Protein 8OFD (pdb70)

Foldseek 3Di:
DPPAFLQWFFLVQWDWPDDDPFWTKTKHPQSPDPHVVCVVSRAKIKIKIKGFAQKKQAWKFKQKKKKKAWLWAKKWKKWDDPPDIAIAIDGHQWIAIDGHGTTMMITRNDDGIMTIIMIIIGGNPDGNDMDIAHQAEFPADFHVLVVDDQVVNCVVVVHHSVVCQVPRGDDDDPDDDPDDDDDDDPPHFNTDRMGHHDVVCVVVVCVRHDYCPDQDPQDQDDIHGQPNDPFPDDDVFKGKGKDFLVRHPNCVVQRKMKIKIWGAAQKKQAKKFKAQWKKKKFWQAAKWKKWKWAQCPPVVPGDIDTHMDIDGHGIIGIGPGPIIMMMHGNHGIIMMIIIGNRHVIDIQGCAADPSNVLLVDDLVVVCVPDPDHSVVCVVVSHPHHDPRMDGNNDDDDDPHD

Radius of gyration: 24.62 Å; Cα contacts (8 Å, |Δi|>4): 945; chains: 1; bounding box: 73×75×43 Å

Solvent-accessible surface area: 22009 Å² total; per-residue (Å²): 259,208,65,175,23,13,3,19,3,39,23,140,62,15,104,76,98,32,141,28,192,7,7,56,17,38,11,0,32,52,1,20,112,96,12,119,96,8,80,123,2,73,31,30,20,0,8,8,2,39,3,82,24,30,1,28,6,17,36,15,56,4,26,0,12,5,0,3,1,2,9,58,10,84,3,4,2,13,17,39,54,146,120,139,124,43,4,15,31,2,51,60,2,0,0,4,35,4,64,45,44,15,48,5,44,10,4,0,20,16,103,132,82,114,0,8,2,2,13,0,0,22,8,95,102,90,62,0,117,32,151,54,71,23,40,23,41,18,132,70,30,139,5,82,45,47,75,110,64,155,123,56,4,55,80,90,71,133,52,144,30,96,46,5,42,150,108,67,22,47,98,161,129,158,157,133,155,107,92,149,186,222,61,160,100,74,94,119,31,35,12,0,2,0,5,119,8,56,154,122,76,9,91,108,71,38,151,106,14,99,77,9,79,48,88,53,121,24,44,140,78,5,7,0,1,2,75,14,59,151,27,88,20,68,49,150,42,0,48,7,28,20,2,30,2,82,104,0,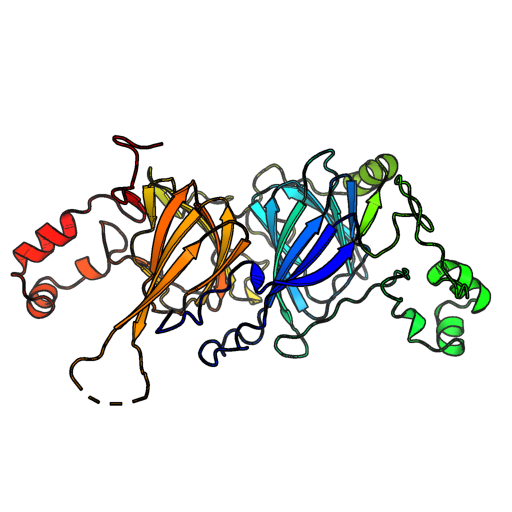53,17,0,101,102,31,42,0,2,1,8,2,5,9,0,57,111,2,0,44,8,7,45,6,60,4,54,64,0,24,7,0,11,2,0,6,74,11,71,6,79,2,85,0,52,2,86,59,117,109,214,220,103,132,93,89,33,162,4,42,15,179,3,43,95,5,5,0,1,0,10,16,37,36,54,35,2,15,3,58,3,72,43,69,0,62,7,0,2,0,0,12,65,1,102,110,30,130,24,25,0,49,32,1,41,94,76,1,47,44,56,129,63,94,140,103,65,18,88,158,73,76,147,32,54,11,79,73,9,88,140,121,24,92,122,58,132,56,17,24,0,2,59,24,153,65,157,160,107,160,192,54,220

Structure (mmCIF, N/CA/C/O backbone):
data_8OFD
#
_entry.id   8OFD
#
_cell.length_a   166.630
_cell.length_b   166.630
_cell.length_c   40.098
_cell.angle_alpha   90.000
_cell.angle_beta   90.000
_cell.angle_gamma   120.000
#
_symmetry.space_group_name_H-M   'P 3 2 1'
#
loop_
_entity.id
_entity.type
_entity.pdbx_description
1 polymer 'Conglutin beta 1'
2 non-polymer 'ACETATE ION'
3 non-polymer 'SODIUM ION'
4 non-polymer 'POTASSIUM ION'
5 water water
#
loop_
_atom_site.group_PDB
_atom_site.id
_atom_site.type_symbol
_atom_site.label_atom_id
_atom_site.label_alt_id
_atom_site.label_comp_id
_atom_site.label_asym_id
_atom_site.label_entity_id
_atom_site.label_seq_id
_atom_site.pdbx_PDB_ins_code
_atom_site.Cartn_x
_atom_site.Cartn_y
_atom_site.Cartn_z
_atom_site.occupancy
_atom_site.B_iso_or_equiv
_atom_site.auth_seq_id
_atom_site.auth_comp_id
_atom_site.auth_asym_id
_atom_site.auth_atom_id
_atom_site.pdbx_PDB_model_num
ATOM 1 N N . ARG A 1 1 ? 78.321 -20.634 -24.283 1.000 108.267 109 ARG A N 1
ATOM 2 C CA . ARG A 1 1 ? 79.437 -19.700 -24.597 1.000 105.279 109 ARG A CA 1
ATOM 3 C C . ARG A 1 1 ? 80.716 -20.515 -24.780 1.000 106.972 109 ARG A C 1
ATOM 4 O O . ARG A 1 1 ? 80.830 -21.613 -24.238 1.000 108.139 109 ARG A O 1
ATOM 12 N N . ARG A 1 2 ? 81.656 -19.996 -25.581 1.000 112.344 110 ARG A N 1
ATOM 13 C CA . ARG A 1 2 ? 82.909 -20.697 -25.816 1.000 121.692 110 ARG A CA 1
ATOM 14 C C . ARG A 1 2 ? 83.547 -20.977 -24.455 1.000 130.430 110 ARG A C 1
ATOM 15 O O . ARG A 1 2 ? 83.730 -20.060 -23.653 1.000 127.933 110 ARG A O 1
ATOM 23 N N . GLN A 1 3 ? 83.857 -22.259 -24.209 1.000 133.501 111 GLN A N 1
ATOM 24 C CA . GLN A 1 3 ? 84.332 -22.729 -22.917 1.000 119.417 111 GLN A CA 1
ATOM 25 C C . GLN A 1 3 ? 83.097 -22.869 -22.023 1.000 106.041 111 GLN A C 1
ATOM 26 O O . GLN A 1 3 ? 82.734 -21.939 -21.303 1.000 103.879 111 GLN A O 1
ATOM 32 N N . ARG A 1 4 ? 82.439 -24.037 -22.127 1.000 86.597 112 ARG A N 1
ATOM 33 C CA . ARG A 1 4 ? 81.144 -24.303 -21.517 1.000 80.077 112 ARG A CA 1
ATOM 34 C C . ARG A 1 4 ? 81.279 -24.489 -20.006 1.000 70.854 112 ARG A C 1
ATOM 35 O O . ARG A 1 4 ? 82.379 -24.372 -19.455 1.000 59.293 112 ARG A O 1
ATOM 43 N N . ASN A 1 5 ? 80.137 -24.778 -19.355 1.000 61.891 113 ASN A N 1
ATOM 44 C CA . ASN A 1 5 ? 80.101 -24.989 -17.918 1.000 58.662 113 ASN A CA 1
ATOM 45 C C . ASN A 1 5 ? 79.513 -26.365 -17.594 1.000 53.762 113 ASN A C 1
ATOM 46 O O . ASN A 1 5 ? 78.308 -26.516 -17.378 1.000 47.519 113 ASN A O 1
ATOM 51 N N . PRO A 1 6 ? 80.378 -27.404 -17.532 1.000 49.379 114 PRO A N 1
ATOM 52 C CA . PRO A 1 6 ? 79.990 -28.733 -17.060 1.000 53.436 114 PRO A CA 1
ATOM 53 C C . PRO A 1 6 ? 79.257 -28.764 -15.717 1.000 53.822 114 PRO A C 1
ATOM 54 O O . PRO A 1 6 ? 78.339 -29.565 -15.523 1.000 56.212 114 PRO A O 1
ATOM 58 N N . TYR A 1 7 ? 79.680 -27.877 -14.807 1.000 52.037 115 TYR A N 1
ATOM 59 C CA . TYR A 1 7 ? 79.261 -27.877 -13.409 1.000 53.493 115 TYR A CA 1
ATOM 60 C C . TYR A 1 7 ? 77.940 -27.122 -13.169 1.000 53.692 115 TYR A C 1
ATOM 61 O O . TYR A 1 7 ? 77.411 -27.109 -12.054 1.000 51.148 115 TYR A O 1
ATOM 70 N N . HIS A 1 8 ? 77.398 -26.489 -14.214 1.000 52.176 116 HIS A N 1
ATOM 71 C CA . HIS A 1 8 ? 76.174 -25.722 -14.097 1.000 46.844 116 HIS A CA 1
ATOM 72 C C . HIS A 1 8 ? 75.017 -26.540 -14.631 1.000 46.229 116 HIS A C 1
ATOM 73 O O . HIS A 1 8 ? 75.088 -27.024 -15.747 1.000 46.445 116 HIS A O 1
ATOM 80 N N . PHE A 1 9 ? 73.958 -26.638 -13.825 1.000 53.927 117 PHE A N 1
ATOM 81 C CA . PHE A 1 9 ? 72.763 -27.393 -14.152 1.000 49.148 117 PHE A CA 1
ATOM 82 C C . PHE A 1 9 ? 71.551 -26.513 -13.911 1.000 53.887 117 PHE A C 1
ATOM 83 O O . PHE A 1 9 ? 70.913 -26.603 -12.865 1.000 53.756 117 PHE A O 1
ATOM 91 N N . ASN A 1 10 ? 71.297 -25.647 -14.889 1.000 54.019 118 ASN A N 1
ATOM 92 C CA . ASN A 1 10 ? 70.156 -24.753 -14.898 1.000 62.216 118 ASN A CA 1
ATOM 93 C C . ASN A 1 10 ? 68.865 -25.535 -14.687 1.000 55.156 118 ASN A C 1
ATOM 94 O O . ASN A 1 10 ? 68.801 -26.712 -15.019 1.000 44.471 118 ASN A O 1
ATOM 99 N N . SER A 1 11 ? 67.845 -24.820 -14.177 1.000 55.914 119 SER A N 1
ATOM 100 C CA . SER A 1 11 ? 66.455 -25.261 -14.099 1.000 54.574 119 SER A CA 1
ATOM 101 C C . SER A 1 11 ? 66.034 -26.172 -15.255 1.000 57.625 119 SER A C 1
ATOM 102 O O . SER A 1 11 ? 65.268 -27.105 -15.029 1.000 61.421 119 SER A O 1
ATOM 105 N N . GLN A 1 12 ? 66.489 -25.892 -16.490 1.000 65.420 120 GLN A N 1
ATOM 106 C CA . GLN A 1 12 ? 65.901 -26.489 -17.691 1.000 72.582 120 GLN A CA 1
ATOM 107 C C . GLN A 1 12 ? 66.221 -27.978 -17.780 1.000 75.368 120 GLN A C 1
ATOM 108 O O . GLN A 1 12 ? 65.380 -28.756 -18.232 1.000 78.046 120 GLN A O 1
ATOM 114 N N . ARG A 1 13 ? 67.449 -28.329 -17.360 1.000 70.341 121 ARG A N 1
ATOM 115 C CA . ARG A 1 13 ? 67.969 -29.691 -17.356 1.000 66.492 121 ARG A CA 1
ATOM 116 C C . ARG A 1 13 ? 67.247 -30.589 -16.350 1.000 59.682 121 ARG A C 1
ATOM 117 O O . ARG A 1 13 ? 67.667 -31.718 -16.125 1.000 53.054 121 ARG A O 1
ATOM 125 N N . PHE A 1 14 ? 66.184 -30.087 -15.719 1.000 64.320 122 PHE A N 1
ATOM 126 C CA . PHE A 1 14 ? 65.215 -30.954 -15.066 1.000 65.130 122 PHE A CA 1
ATOM 127 C C . PHE A 1 14 ? 64.332 -31.567 -16.151 1.000 64.535 122 PHE A C 1
ATOM 128 O O . PHE A 1 14 ? 63.821 -30.856 -17.011 1.000 59.791 122 PHE A O 1
ATOM 136 N N . GLN A 1 15 ? 64.206 -32.896 -16.138 1.000 70.948 123 GLN A N 1
ATOM 137 C CA . GLN A 1 15 ? 63.225 -33.582 -16.964 1.000 78.068 123 GLN A CA 1
ATOM 138 C C . GLN A 1 15 ? 61.993 -33.872 -16.107 1.000 70.208 123 GLN A C 1
ATOM 139 O O . GLN A 1 15 ? 62.116 -34.522 -15.071 1.000 74.289 123 GLN A O 1
ATOM 145 N N . THR A 1 16 ? 60.818 -33.383 -16.534 1.000 66.435 124 THR A N 1
ATOM 146 C CA . THR A 1 16 ? 59.550 -33.777 -15.935 1.000 60.841 124 THR A CA 1
ATOM 147 C C . THR A 1 16 ? 59.395 -35.289 -16.066 1.000 63.715 124 THR A C 1
ATOM 148 O O . THR A 1 16 ? 59.652 -35.845 -17.131 1.000 59.363 124 THR A O 1
ATOM 152 N N . LEU A 1 17 ? 58.991 -35.927 -14.961 1.000 70.050 125 LEU A N 1
ATOM 153 C CA . LEU A 1 17 ? 58.624 -37.335 -14.920 1.000 70.002 125 LEU A CA 1
ATOM 154 C C . LEU A 1 17 ? 57.114 -37.482 -14.806 1.000 62.840 125 LEU A C 1
ATOM 155 O O . LEU A 1 17 ? 56.570 -38.563 -15.028 1.000 66.685 125 LEU A O 1
ATOM 160 N N . TYR A 1 18 ? 56.463 -36.425 -14.326 1.000 55.603 126 TYR A N 1
ATOM 161 C CA . TYR A 1 18 ? 55.078 -36.536 -13.931 1.000 55.595 126 TYR A CA 1
ATOM 162 C C . TYR A 1 18 ? 54.480 -35.168 -13.667 1.000 51.308 126 TYR A C 1
ATOM 163 O O . TYR A 1 18 ? 54.786 -34.532 -12.677 1.000 54.152 126 TYR A O 1
ATOM 172 N N . LYS A 1 19 ? 53.591 -34.743 -14.549 1.000 58.321 127 LYS A N 1
ATOM 173 C CA . LYS A 1 19 ? 52.816 -33.548 -14.297 1.000 59.440 127 LYS A CA 1
ATOM 174 C C . LYS A 1 19 ? 51.347 -33.911 -14.457 1.000 56.648 127 LYS A C 1
ATOM 175 O O . LYS A 1 19 ? 50.936 -34.476 -15.474 1.000 48.368 127 LYS A O 1
ATOM 181 N N . ASN A 1 20 ? 50.588 -33.663 -13.387 1.000 56.813 128 ASN A N 1
ATOM 182 C CA . ASN A 1 20 ? 49.144 -33.571 -13.486 1.000 54.332 128 ASN A CA 1
ATOM 183 C C . ASN A 1 20 ? 48.775 -32.227 -12.889 1.000 57.202 128 ASN A C 1
ATOM 184 O O . ASN A 1 20 ? 49.646 -31.411 -12.634 1.000 78.692 128 ASN A O 1
ATOM 189 N N . ARG A 1 21 ? 47.491 -32.007 -12.656 1.000 69.624 129 ARG A N 1
ATOM 190 C CA . ARG A 1 21 ? 46.982 -30.687 -12.333 1.000 75.499 129 ARG A CA 1
ATOM 191 C C . ARG A 1 21 ? 47.200 -30.391 -10.849 1.000 73.244 129 ARG A C 1
ATOM 192 O O . ARG A 1 21 ? 46.856 -29.307 -10.386 1.000 70.896 129 ARG A O 1
ATOM 200 N N . ASN A 1 22 ? 47.768 -31.358 -10.108 1.000 70.449 130 ASN A N 1
ATOM 201 C CA . ASN A 1 22 ? 47.898 -31.258 -8.662 1.000 64.234 130 ASN A CA 1
ATOM 202 C C . ASN A 1 22 ? 49.351 -31.062 -8.232 1.000 64.094 130 ASN A C 1
ATOM 203 O O . ASN A 1 22 ? 49.586 -30.502 -7.160 1.000 68.042 130 ASN A O 1
ATOM 208 N N . GLY A 1 23 ? 50.311 -31.551 -9.032 1.000 59.138 131 GLY A N 1
ATOM 209 C CA . GLY A 1 23 ? 51.723 -31.298 -8.783 1.000 56.191 131 GLY A CA 1
ATOM 210 C C . GLY A 1 23 ? 52.625 -31.816 -9.904 1.000 56.288 131 GLY A C 1
ATOM 211 O O . GLY A 1 23 ? 52.158 -32.467 -10.840 1.000 50.562 131 GLY A O 1
ATOM 212 N N . LYS A 1 24 ? 53.927 -31.512 -9.800 1.000 55.497 132 LYS A N 1
ATOM 213 C CA . LYS A 1 24 ? 54.911 -32.079 -10.706 1.000 53.215 132 LYS A CA 1
ATOM 214 C C . LYS A 1 24 ? 55.987 -32.824 -9.913 1.000 55.405 132 LYS A C 1
ATOM 215 O O . LYS A 1 24 ? 56.106 -32.668 -8.702 1.000 68.641 132 LYS A O 1
ATOM 221 N N . ILE A 1 25 ? 56.744 -33.666 -10.614 1.000 54.948 133 ILE A N 1
ATOM 222 C CA . ILE A 1 25 ? 57.843 -34.430 -10.049 1.000 60.147 133 ILE A CA 1
ATOM 223 C C . ILE A 1 25 ? 58.942 -34.455 -11.104 1.000 61.343 133 ILE A C 1
ATOM 224 O O . ILE A 1 25 ? 58.903 -35.308 -11.995 1.000 57.791 133 ILE A O 1
ATOM 229 N N . ARG A 1 26 ? 59.893 -33.513 -10.995 1.000 58.381 134 ARG A N 1
ATOM 230 C CA . ARG A 1 26 ? 60.988 -33.394 -11.946 1.000 56.469 134 ARG A CA 1
ATOM 231 C C . ARG A 1 26 ? 62.207 -34.117 -11.390 1.000 57.511 134 ARG A C 1
ATOM 232 O O . ARG A 1 26 ? 62.308 -34.280 -10.178 1.000 57.767 134 ARG A O 1
ATOM 240 N N . VAL A 1 27 ? 63.107 -34.557 -12.285 1.000 57.625 135 VAL A N 1
ATOM 241 C CA . VAL A 1 27 ? 64.397 -35.118 -11.897 1.000 53.543 135 VAL A CA 1
ATOM 242 C C . VAL A 1 27 ? 65.46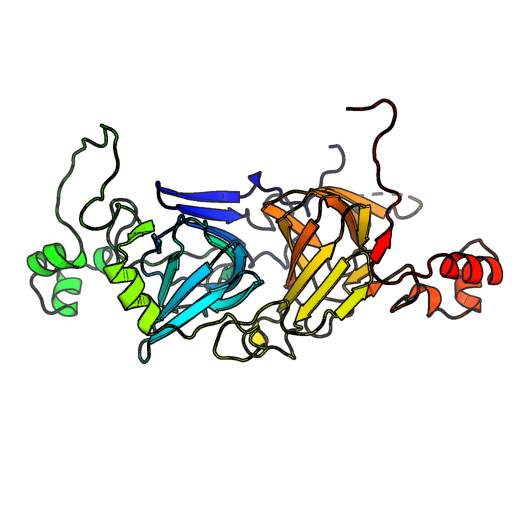3 -34.533 -12.811 1.000 46.888 135 VAL A C 1
ATOM 243 O O . VAL A 1 27 ? 65.174 -34.236 -13.968 1.000 38.888 135 VAL A O 1
ATOM 247 N N . LEU A 1 28 ? 66.683 -34.394 -12.279 1.000 47.029 136 LEU A N 1
ATOM 248 C CA . LEU A 1 28 ? 67.732 -33.644 -12.949 1.000 48.716 136 LEU A CA 1
ATOM 249 C C . LEU A 1 28 ? 68.575 -34.624 -13.752 1.000 43.709 136 LEU A C 1
ATOM 250 O O . LEU A 1 28 ? 68.729 -35.749 -13.319 1.000 50.021 136 LEU A O 1
ATOM 255 N N . GLU A 1 29 ? 69.105 -34.186 -14.901 1.000 44.626 137 GLU A N 1
ATOM 256 C CA . GLU A 1 29 ? 69.993 -34.999 -15.722 1.000 53.975 137 GLU A CA 1
ATOM 257 C C . GLU A 1 29 ? 71.126 -35.590 -14.890 1.000 53.508 137 GLU A C 1
ATOM 258 O O . GLU A 1 29 ? 71.633 -34.952 -13.971 1.000 56.661 137 GLU A O 1
ATOM 264 N N . ARG A 1 30 ? 71.558 -36.791 -15.271 1.000 53.522 138 ARG A N 1
ATOM 265 C CA . ARG A 1 30 ? 72.612 -37.483 -14.553 1.000 55.097 138 ARG A CA 1
ATOM 266 C C . ARG A 1 30 ? 73.874 -36.631 -14.601 1.000 50.213 138 ARG A C 1
ATOM 267 O O . ARG A 1 30 ? 74.328 -36.240 -15.668 1.000 55.069 138 ARG A O 1
ATOM 275 N N . PHE A 1 31 ? 74.449 -36.366 -13.430 1.000 51.119 139 PHE A N 1
ATOM 276 C CA . PHE A 1 31 ? 75.633 -35.528 -13.301 1.000 48.429 139 PHE A CA 1
ATOM 277 C C . PHE A 1 31 ? 76.742 -35.866 -14.304 1.000 47.883 139 PHE A C 1
ATOM 278 O O . PHE A 1 31 ? 77.672 -35.081 -14.449 1.000 45.521 139 PHE A O 1
ATOM 286 N N . ASP A 1 32 ? 76.687 -37.040 -14.948 1.000 47.016 140 ASP A N 1
ATOM 287 C CA . ASP A 1 32 ? 77.770 -37.496 -15.812 1.000 49.827 140 ASP A CA 1
ATOM 288 C C . ASP A 1 32 ? 77.267 -37.653 -17.246 1.000 47.892 140 ASP A C 1
ATOM 289 O O . ASP A 1 32 ? 77.782 -38.441 -18.033 1.000 41.180 140 ASP A O 1
ATOM 294 N N . GLN A 1 33 ? 76.259 -36.866 -17.604 1.000 51.583 141 GLN A N 1
ATOM 295 C CA . GLN A 1 33 ? 75.730 -36.953 -18.947 1.000 54.484 141 GLN A CA 1
ATOM 296 C C . GLN A 1 33 ? 76.774 -36.368 -19.898 1.000 63.380 141 GLN A C 1
ATOM 297 O O . GLN A 1 33 ? 77.681 -37.078 -20.328 1.000 72.920 141 GLN A O 1
ATOM 303 N N . ARG A 1 34 ? 76.661 -35.067 -20.176 1.000 66.862 142 ARG A N 1
ATOM 304 C CA . ARG A 1 34 ? 77.588 -34.362 -21.049 1.000 73.812 142 ARG A CA 1
ATOM 305 C C . ARG A 1 34 ? 79.020 -34.522 -20.539 1.000 72.874 142 ARG A C 1
ATOM 306 O O . ARG A 1 34 ? 79.895 -34.955 -21.282 1.000 90.036 142 ARG A O 1
ATOM 314 N N . THR A 1 35 ? 79.252 -34.156 -19.277 1.000 71.688 143 THR A N 1
ATOM 315 C CA . THR A 1 35 ? 80.581 -34.212 -18.687 1.000 68.290 143 THR A CA 1
ATOM 316 C C . THR A 1 35 ? 81.010 -35.650 -18.443 1.000 62.347 143 THR A C 1
ATOM 317 O O . THR A 1 35 ? 80.190 -36.557 -18.361 1.000 71.832 143 THR A O 1
ATOM 321 N N . ASN A 1 36 ? 82.321 -35.821 -18.329 1.000 60.641 144 ASN A N 1
ATOM 322 C CA . ASN A 1 36 ? 82.908 -37.013 -17.757 1.000 62.897 144 ASN A CA 1
ATOM 323 C C . ASN A 1 36 ? 83.871 -36.568 -16.661 1.000 63.560 144 ASN A C 1
ATOM 324 O O . ASN A 1 36 ? 84.676 -37.375 -16.200 1.000 68.701 144 ASN A O 1
ATOM 329 N N . ARG A 1 37 ? 83.709 -35.300 -16.233 1.000 58.344 145 ARG A N 1
ATOM 330 C CA . ARG A 1 37 ? 84.436 -34.687 -15.130 1.000 57.151 145 ARG A CA 1
ATOM 331 C C . ARG A 1 37 ? 83.707 -34.901 -13.803 1.000 55.844 145 ARG A C 1
ATOM 332 O O . ARG A 1 37 ? 84.252 -34.585 -12.747 1.000 53.740 145 ARG A O 1
ATOM 340 N N . LEU A 1 38 ? 82.467 -35.407 -13.850 1.000 57.118 146 LEU A N 1
ATOM 341 C CA . LEU A 1 38 ? 81.669 -35.577 -12.642 1.000 57.837 146 LEU A CA 1
ATOM 342 C C . LEU A 1 38 ? 81.322 -37.048 -12.403 1.000 61.489 146 LEU A C 1
ATOM 343 O O . LEU A 1 38 ? 80.148 -37.381 -12.289 1.000 57.266 146 LEU A O 1
ATOM 348 N N . GLU A 1 39 ? 82.345 -37.908 -12.274 1.000 65.607 147 GLU A N 1
ATOM 349 C CA . GLU A 1 39 ? 82.149 -39.353 -12.218 1.000 59.306 147 GLU A CA 1
ATOM 350 C C . GLU A 1 39 ? 81.826 -39.797 -10.801 1.000 50.856 147 GLU A C 1
ATOM 351 O O . GLU A 1 39 ? 80.958 -40.633 -10.601 1.000 55.268 147 GLU A O 1
ATOM 357 N N . ASN A 1 40 ? 82.525 -39.232 -9.826 1.000 46.703 148 ASN A N 1
ATOM 358 C CA . ASN A 1 40 ? 82.247 -39.502 -8.427 1.000 46.992 148 ASN A CA 1
ATOM 359 C C . ASN A 1 40 ? 80.815 -39.128 -8.040 1.000 48.799 148 ASN A C 1
ATOM 360 O O . ASN A 1 40 ? 80.364 -39.524 -6.968 1.000 54.242 148 ASN A O 1
ATOM 365 N N . LEU A 1 41 ? 80.096 -38.358 -8.872 1.000 49.673 149 LEU A N 1
ATOM 366 C CA . LEU A 1 41 ? 78.710 -38.021 -8.566 1.000 48.399 149 LEU A CA 1
ATOM 367 C C . LEU A 1 41 ? 77.748 -38.864 -9.401 1.000 48.397 149 LEU A C 1
ATOM 368 O O . LEU A 1 41 ? 76.543 -38.616 -9.435 1.000 45.847 149 LEU A O 1
ATOM 373 N N . GLN A 1 42 ? 78.273 -39.929 -10.004 1.000 49.217 150 GLN A N 1
ATOM 374 C CA . GLN A 1 42 ? 77.499 -40.689 -10.955 1.000 53.002 150 GLN A CA 1
ATOM 375 C C . GLN A 1 42 ? 76.246 -41.240 -10.284 1.000 50.076 150 GLN A C 1
ATOM 376 O O . GLN A 1 42 ? 75.228 -41.417 -10.945 1.000 46.062 150 GLN A O 1
ATOM 382 N N . ASN A 1 43 ? 76.312 -41.533 -8.980 1.000 52.425 151 ASN A N 1
ATOM 383 C CA . ASN A 1 43 ? 75.166 -42.167 -8.346 1.000 52.076 151 ASN A CA 1
ATOM 384 C C . ASN A 1 43 ? 74.075 -41.142 -8.015 1.000 48.320 151 ASN A C 1
ATOM 385 O O . ASN A 1 43 ? 72.919 -41.366 -8.342 1.000 47.153 151 ASN A O 1
ATOM 390 N N . TYR A 1 44 ? 74.442 -40.014 -7.397 1.000 45.330 152 TYR A N 1
ATOM 391 C CA . TYR A 1 44 ? 73.484 -39.039 -6.891 1.000 39.755 152 TYR A CA 1
ATOM 392 C C . TYR A 1 44 ? 72.532 -38.615 -8.006 1.000 40.767 152 TYR A C 1
ATOM 393 O O . TYR A 1 44 ? 72.943 -38.515 -9.160 1.000 42.937 152 TYR A O 1
ATOM 402 N N . ARG A 1 45 ? 71.253 -38.403 -7.656 1.000 40.282 153 ARG A N 1
ATOM 403 C CA . ARG A 1 45 ? 70.361 -37.625 -8.505 1.000 41.097 153 ARG A CA 1
ATOM 404 C C . ARG A 1 45 ? 69.624 -36.554 -7.704 1.000 37.993 153 ARG A C 1
ATOM 405 O O . ARG A 1 45 ? 69.492 -36.662 -6.490 1.000 40.877 153 ARG A O 1
ATOM 413 N N . ILE A 1 46 ? 69.149 -35.518 -8.394 1.000 33.640 154 ILE A N 1
ATOM 414 C CA . ILE A 1 46 ? 68.371 -34.493 -7.734 1.000 39.991 154 ILE A CA 1
ATOM 415 C C . ILE A 1 46 ? 66.952 -34.520 -8.294 1.000 44.212 154 ILE A C 1
ATOM 416 O O . ILE A 1 46 ? 66.731 -34.379 -9.496 1.000 46.670 154 ILE A O 1
ATOM 421 N N . VAL A 1 47 ? 66.007 -34.696 -7.369 1.000 43.928 155 VAL A N 1
ATOM 422 C CA . VAL A 1 47 ? 64.592 -34.585 -7.633 1.000 47.778 155 VAL A CA 1
ATOM 423 C C . VAL A 1 47 ? 64.064 -33.328 -6.957 1.000 53.817 155 VAL A C 1
ATOM 424 O O . VAL A 1 47 ? 64.264 -33.175 -5.754 1.000 61.617 155 VAL A O 1
ATOM 428 N N . GLU A 1 48 ? 63.388 -32.469 -7.740 1.000 56.299 156 GLU A N 1
ATOM 429 C CA . GLU A 1 48 ? 62.431 -31.505 -7.222 1.000 53.996 156 GLU A CA 1
ATOM 430 C C . GLU A 1 48 ? 61.035 -32.111 -7.353 1.000 55.703 156 GLU A C 1
ATOM 431 O O . GLU A 1 48 ? 60.681 -32.652 -8.395 1.000 59.652 156 GLU A O 1
ATOM 437 N N . PHE A 1 49 ? 60.264 -32.047 -6.268 1.000 54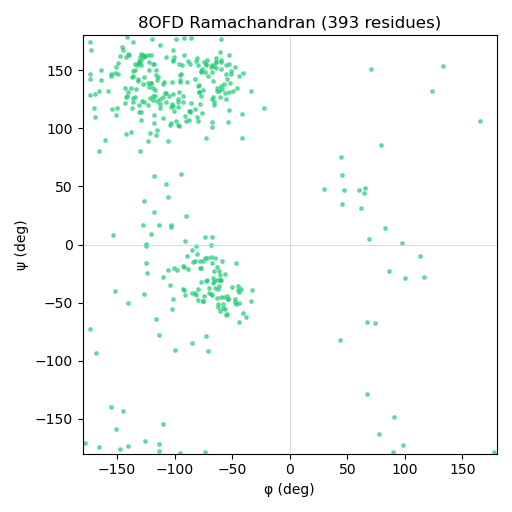.565 157 PHE A N 1
ATOM 438 C CA . PHE A 1 49 ? 58.865 -32.433 -6.267 1.000 52.816 157 PHE A CA 1
ATOM 439 C C . PHE A 1 49 ? 58.035 -31.248 -5.797 1.000 53.168 157 PHE A C 1
ATOM 440 O O . PHE A 1 49 ? 58.414 -30.564 -4.845 1.000 62.199 157 PHE A O 1
ATOM 448 N N . GLN A 1 50 ? 56.891 -31.031 -6.448 1.000 51.888 158 GLN A N 1
ATOM 449 C CA . GLN A 1 50 ? 56.061 -29.868 -6.169 1.000 57.371 158 GLN A CA 1
ATOM 450 C C . GLN A 1 50 ? 54.603 -30.320 -6.090 1.000 55.149 158 GLN A C 1
ATOM 451 O O . GLN A 1 50 ? 54.203 -31.246 -6.798 1.000 49.836 158 GLN A O 1
ATOM 457 N N . SER A 1 51 ? 53.821 -29.685 -5.215 1.000 49.423 159 SER A N 1
ATOM 458 C CA . SER A 1 51 ? 52.401 -29.983 -5.132 1.000 52.903 159 SER A CA 1
ATOM 459 C C . SER A 1 51 ? 51.629 -28.729 -4.754 1.000 55.655 159 SER A C 1
ATOM 460 O O . SER A 1 51 ? 52.207 -27.768 -4.239 1.000 56.005 159 SER A O 1
ATOM 463 N N . LYS A 1 52 ? 50.317 -28.762 -5.009 1.000 55.854 160 LYS A N 1
ATOM 464 C CA . LYS A 1 52 ? 49.470 -27.615 -4.723 1.000 57.861 160 LYS A CA 1
ATOM 465 C C . LYS A 1 52 ? 48.725 -27.901 -3.426 1.000 58.310 160 LYS A C 1
ATOM 466 O O . LYS A 1 52 ? 48.641 -29.057 -3.020 1.000 54.405 160 LYS A O 1
ATOM 472 N N . PRO A 1 53 ? 48.245 -26.853 -2.718 1.000 57.847 161 PRO A N 1
ATOM 473 C CA . PRO A 1 53 ? 47.514 -27.012 -1.462 1.000 58.313 161 PRO A CA 1
ATOM 474 C C . PRO A 1 53 ? 46.524 -28.168 -1.425 1.000 62.777 161 PRO A C 1
ATOM 475 O O . PRO A 1 53 ? 45.930 -28.524 -2.441 1.000 61.358 161 PRO A O 1
ATOM 479 N N . ASN A 1 54 ? 46.366 -28.746 -0.233 1.000 65.807 162 ASN A N 1
ATOM 480 C CA . ASN A 1 54 ? 45.457 -29.862 -0.032 1.000 69.673 162 ASN A CA 1
ATOM 481 C C . ASN A 1 54 ? 45.634 -30.871 -1.164 1.000 62.628 162 ASN A C 1
ATOM 482 O O . ASN A 1 54 ? 44.788 -30.945 -2.046 1.000 71.832 162 ASN A O 1
ATOM 487 N N . THR A 1 55 ? 46.729 -31.644 -1.130 1.000 57.888 163 THR A N 1
ATOM 488 C CA . THR A 1 55 ? 47.022 -32.628 -2.167 1.000 57.311 163 THR A CA 1
ATOM 489 C C . THR A 1 55 ? 47.721 -33.835 -1.553 1.000 52.057 163 THR A C 1
ATOM 490 O O . THR A 1 55 ? 48.107 -33.767 -0.392 1.000 46.773 163 THR A O 1
ATOM 494 N N . LEU A 1 56 ? 47.874 -34.923 -2.335 1.000 50.908 164 LEU A N 1
ATOM 495 C CA . LEU A 1 56 ? 48.557 -36.121 -1.854 1.000 57.393 164 LEU A CA 1
ATOM 496 C C . LEU A 1 56 ? 49.251 -36.887 -2.987 1.000 56.057 164 LEU A C 1
ATOM 497 O O . LEU A 1 56 ? 48.609 -37.399 -3.897 1.000 61.687 164 LEU A O 1
ATOM 502 N N . ILE A 1 57 ? 50.580 -36.988 -2.905 1.000 50.710 165 ILE A N 1
ATOM 503 C CA . ILE A 1 57 ? 51.300 -38.055 -3.581 1.000 55.387 165 ILE A CA 1
ATOM 504 C C . ILE A 1 57 ? 50.867 -39.397 -2.997 1.000 50.027 165 ILE A C 1
ATOM 505 O O . ILE A 1 57 ? 50.914 -39.600 -1.790 1.000 44.017 165 ILE A O 1
ATOM 510 N N . LEU A 1 58 ? 50.546 -40.348 -3.866 1.000 49.823 166 LEU A N 1
ATOM 511 C CA . LEU A 1 58 ? 50.143 -41.663 -3.400 1.000 52.361 166 LEU A CA 1
ATOM 512 C C . LEU A 1 58 ? 51.359 -42.408 -2.862 1.000 55.736 166 LEU A C 1
ATOM 513 O O . LEU A 1 58 ? 52.494 -42.142 -3.265 1.000 51.610 166 LEU A O 1
ATOM 518 N N . PRO A 1 59 ? 51.135 -43.383 -1.953 1.000 55.423 167 PRO A N 1
ATOM 519 C CA . PRO A 1 59 ? 52.211 -44.196 -1.394 1.000 57.884 167 PRO A CA 1
ATOM 520 C C . PRO A 1 59 ? 53.207 -44.668 -2.447 1.000 55.250 167 PRO A C 1
ATOM 521 O O . PRO A 1 59 ? 52.817 -45.114 -3.526 1.000 55.892 167 PRO A O 1
ATOM 525 N N A LYS A 1 60 ? 54.495 -44.539 -2.110 0.500 55.357 168 LYS A N 1
ATOM 526 N N B LYS A 1 60 ? 54.498 -44.535 -2.118 0.500 58.998 168 LYS A N 1
ATOM 527 C CA A LYS A 1 60 ? 55.580 -44.946 -2.986 0.500 53.281 168 LYS A CA 1
ATOM 528 C CA B LYS A 1 60 ? 55.578 -44.942 -3.003 0.500 59.387 168 LYS A CA 1
ATOM 529 C C A LYS A 1 60 ? 56.718 -45.437 -2.104 0.500 51.815 168 LYS A C 1
ATOM 530 C C B LYS A 1 60 ? 56.740 -45.400 -2.132 0.500 54.973 168 LYS A C 1
ATOM 531 O O A LYS A 1 60 ? 56.812 -45.030 -0.946 0.500 55.452 168 LYS A O 1
ATOM 532 O O B LYS A 1 60 ? 56.869 -44.942 -0.998 0.500 59.211 168 LYS A O 1
ATOM 543 N N . HIS A 1 61 ? 57.493 -46.384 -2.645 1.000 47.995 169 HIS A N 1
ATOM 544 C CA . HIS A 1 61 ? 58.812 -46.729 -2.143 1.000 43.671 169 HIS A CA 1
ATOM 545 C C . HIS A 1 61 ? 59.763 -46.652 -3.344 1.000 45.944 169 HIS A C 1
ATOM 546 O O . HIS A 1 61 ? 59.321 -46.775 -4.487 1.000 44.984 169 HIS A O 1
ATOM 553 N N . SER A 1 62 ? 61.066 -46.422 -3.104 1.000 50.357 170 SER A N 1
ATOM 554 C CA . SER A 1 62 ? 62.062 -46.340 -4.172 1.000 43.123 170 SER A CA 1
ATOM 555 C C . SER A 1 62 ? 63.259 -47.219 -3.858 1.000 36.655 170 SER A C 1
ATOM 556 O O . SER A 1 62 ? 63.481 -47.542 -2.704 1.000 36.376 170 SER A O 1
ATOM 559 N N . ASP A 1 63 ? 64.059 -47.551 -4.875 1.000 38.809 171 ASP A N 1
ATOM 560 C CA . ASP A 1 63 ? 65.307 -48.284 -4.670 1.000 39.693 171 ASP A CA 1
ATOM 561 C C . ASP A 1 63 ? 66.468 -47.305 -4.558 1.000 40.179 171 ASP A C 1
ATOM 562 O O . ASP A 1 63 ? 67.410 -47.339 -5.346 1.000 40.336 171 ASP A O 1
ATOM 567 N N . ALA A 1 64 ? 66.377 -46.443 -3.549 1.000 42.889 172 ALA A N 1
ATOM 568 C CA . ALA A 1 64 ? 67.252 -45.298 -3.425 1.000 42.454 172 ALA A CA 1
ATOM 569 C C . ALA A 1 64 ? 66.965 -44.638 -2.094 1.000 43.235 172 ALA A C 1
ATOM 570 O O . ALA A 1 64 ? 65.824 -44.670 -1.652 1.000 37.955 172 ALA A O 1
ATOM 572 N N . ASP A 1 65 ? 68.008 -44.060 -1.485 1.000 49.660 173 ASP A N 1
ATOM 573 C CA . ASP A 1 65 ? 67.864 -43.233 -0.297 1.000 43.961 173 ASP A CA 1
ATOM 574 C C . ASP A 1 65 ? 67.436 -41.847 -0.728 1.000 42.608 173 ASP A C 1
ATOM 575 O O . ASP A 1 65 ? 67.611 -41.506 -1.894 1.000 48.066 173 ASP A O 1
ATOM 580 N N . TYR A 1 66 ? 66.869 -41.091 0.219 1.000 40.070 174 TYR A N 1
ATOM 581 C CA . TYR A 1 66 ? 66.367 -39.758 -0.058 1.000 43.862 174 TYR A CA 1
ATOM 582 C C . TYR A 1 66 ? 66.746 -38.832 1.093 1.000 50.230 174 TYR A C 1
ATOM 583 O O . TYR A 1 66 ? 66.519 -39.207 2.249 1.000 55.647 174 TYR A O 1
ATOM 592 N N . VAL A 1 67 ? 67.256 -37.625 0.765 1.000 42.879 175 VAL A N 1
ATOM 593 C CA . VAL A 1 67 ? 67.381 -36.555 1.745 1.000 44.852 175 VAL A CA 1
ATOM 594 C C . VAL A 1 67 ? 66.516 -35.377 1.306 1.000 53.502 175 VAL A C 1
ATOM 595 O O . VAL A 1 67 ? 66.889 -34.651 0.379 1.000 64.472 175 VAL A O 1
ATOM 599 N N . ILE A 1 6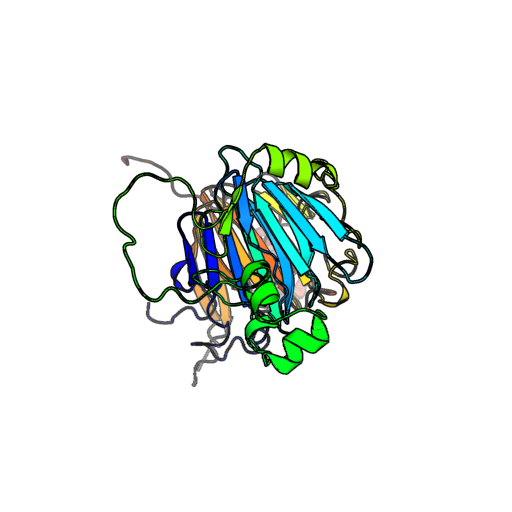8 ? 65.363 -35.229 1.991 1.000 53.631 176 ILE A N 1
ATOM 600 C CA . ILE A 1 68 ? 64.340 -34.215 1.738 1.000 49.400 176 ILE A CA 1
ATOM 601 C C . ILE A 1 68 ? 64.786 -32.893 2.348 1.000 48.032 176 ILE A C 1
ATOM 602 O O . ILE A 1 68 ? 65.225 -32.907 3.500 1.000 42.314 176 ILE A O 1
ATOM 607 N N . VAL A 1 69 ? 64.590 -31.784 1.603 1.000 47.513 177 VAL A N 1
ATOM 608 C CA . VAL A 1 69 ? 64.674 -30.430 2.141 1.000 50.393 177 VAL A CA 1
ATOM 609 C C . VAL A 1 69 ? 63.520 -29.596 1.576 1.000 50.373 177 VAL A C 1
ATOM 610 O O . VAL A 1 69 ? 63.463 -29.381 0.369 1.000 52.231 177 VAL A O 1
ATOM 614 N N . VAL A 1 70 ? 62.624 -29.103 2.454 1.000 46.608 178 VAL A N 1
ATOM 615 C CA . VAL A 1 70 ? 61.485 -28.278 2.060 1.000 40.331 178 VAL A CA 1
ATOM 616 C C . VAL A 1 70 ? 61.940 -26.848 1.830 1.000 44.658 178 VAL A C 1
ATOM 617 O O . VAL A 1 70 ? 62.176 -26.111 2.790 1.000 49.349 178 VAL A O 1
ATOM 621 N N . LEU A 1 71 ? 62.012 -26.441 0.562 1.000 49.531 179 LEU A N 1
ATOM 622 C CA . LEU A 1 71 ? 62.447 -25.089 0.237 1.000 58.997 179 LEU A CA 1
ATOM 623 C C . LEU A 1 71 ? 61.257 -24.127 0.151 1.000 61.443 179 LEU A C 1
ATOM 624 O O . LEU A 1 71 ? 61.444 -22.947 -0.150 1.000 60.735 179 LEU A O 1
ATOM 629 N N . ASN A 1 72 ? 60.036 -24.615 0.443 1.000 66.840 180 ASN A N 1
ATOM 630 C CA . ASN A 1 72 ? 58.836 -23.798 0.304 1.000 61.844 180 ASN A CA 1
ATOM 631 C C . ASN A 1 72 ? 57.607 -24.482 0.917 1.000 56.422 180 ASN A C 1
ATOM 632 O O . ASN A 1 72 ? 57.211 -25.558 0.468 1.000 52.382 180 ASN A O 1
ATOM 637 N N . GLY A 1 73 ? 57.013 -23.848 1.949 1.000 50.347 181 GLY A N 1
ATOM 638 C CA . GLY A 1 73 ? 55.701 -24.218 2.470 1.000 48.564 181 GLY A CA 1
ATOM 639 C C . GLY A 1 73 ? 55.737 -25.249 3.600 1.000 52.126 181 GLY A C 1
ATOM 640 O O . GLY A 1 73 ? 56.678 -25.272 4.398 1.000 59.088 181 GLY A O 1
ATOM 641 N N . ARG A 1 74 ? 54.688 -26.089 3.663 1.000 52.264 182 ARG A N 1
ATOM 642 C CA . ARG A 1 74 ? 54.540 -27.119 4.684 1.000 52.651 182 ARG A CA 1
ATOM 643 C C . ARG A 1 74 ? 54.115 -28.441 4.047 1.000 50.676 182 ARG A C 1
ATOM 644 O O . ARG A 1 74 ? 53.480 -28.439 2.998 1.000 46.067 182 ARG A O 1
ATOM 652 N N . ALA A 1 75 ? 54.426 -29.562 4.717 1.000 53.816 183 ALA A N 1
ATOM 653 C CA . ALA A 1 75 ? 53.891 -30.866 4.346 1.000 53.911 183 ALA A CA 1
ATOM 654 C C . ALA A 1 75 ? 53.813 -31.760 5.570 1.000 51.111 183 ALA A C 1
ATOM 655 O O . ALA A 1 75 ? 54.628 -31.632 6.468 1.000 61.679 183 ALA A O 1
ATOM 657 N N . THR A 1 76 ? 52.828 -32.654 5.615 1.000 56.366 184 THR A N 1
ATOM 658 C CA . THR A 1 76 ? 52.951 -33.834 6.454 1.000 55.926 184 THR A CA 1
ATOM 659 C C . THR A 1 76 ? 53.524 -34.922 5.570 1.000 51.533 184 THR A C 1
ATOM 660 O O . THR A 1 76 ? 53.001 -35.162 4.486 1.000 49.208 184 THR A O 1
ATOM 664 N N . ILE A 1 77 ? 54.606 -35.544 6.036 1.000 50.282 185 ILE A N 1
ATOM 665 C CA . ILE A 1 77 ? 55.086 -36.760 5.409 1.000 54.417 185 ILE A CA 1
ATOM 666 C C . ILE A 1 77 ? 54.820 -37.921 6.349 1.000 53.387 185 ILE A C 1
ATOM 667 O O . ILE A 1 77 ? 55.037 -37.829 7.554 1.000 48.087 185 ILE A O 1
ATOM 672 N N . THR A 1 78 ? 54.395 -39.023 5.746 1.000 53.858 186 THR A N 1
ATOM 673 C CA . THR A 1 78 ? 54.242 -40.269 6.455 1.000 51.753 186 THR A CA 1
ATOM 674 C C . THR A 1 78 ? 55.251 -41.245 5.878 1.000 52.065 186 THR A C 1
ATOM 675 O O . THR A 1 78 ? 55.532 -41.210 4.682 1.000 54.957 186 THR A O 1
ATOM 679 N N . ILE A 1 79 ? 55.781 -42.082 6.766 1.000 45.493 187 ILE A N 1
ATOM 680 C CA . ILE A 1 79 ? 56.723 -43.126 6.427 1.000 41.418 187 ILE A CA 1
ATOM 681 C C . ILE A 1 79 ? 56.242 -44.415 7.072 1.000 44.633 187 ILE A C 1
ATOM 682 O O . ILE A 1 79 ? 56.188 -44.463 8.300 1.000 44.153 187 ILE A O 1
ATOM 687 N N . VAL A 1 80 ? 55.964 -45.447 6.254 1.000 44.301 188 VAL A N 1
ATOM 688 C CA . VAL A 1 80 ? 55.309 -46.652 6.725 1.000 41.976 188 VAL A CA 1
ATOM 689 C C . VAL A 1 80 ? 56.266 -47.830 6.585 1.000 42.855 188 VAL A C 1
ATOM 690 O O . VAL A 1 80 ? 57.003 -47.952 5.605 1.000 47.651 188 VAL A O 1
ATOM 694 N N . ASN A 1 81 ? 56.210 -48.698 7.597 1.000 47.516 189 ASN A N 1
ATOM 695 C CA . ASN A 1 81 ? 57.152 -49.782 7.818 1.000 54.912 189 ASN A CA 1
ATOM 696 C C . ASN A 1 81 ? 56.363 -51.073 7.959 1.000 61.580 189 ASN A C 1
ATOM 697 O O . ASN A 1 81 ? 55.171 -51.024 8.246 1.000 75.446 189 ASN A O 1
ATOM 702 N N . PRO A 1 82 ? 57.002 -52.253 7.798 1.000 62.037 190 PRO A N 1
ATOM 703 C CA . PRO A 1 82 ? 56.415 -53.522 8.246 1.000 65.141 190 PRO A CA 1
ATOM 704 C C . PRO A 1 82 ? 55.796 -53.474 9.649 1.000 65.280 190 PRO A C 1
ATOM 705 O O . PRO A 1 82 ? 54.764 -54.090 9.896 1.000 62.371 190 PRO A O 1
ATOM 709 N N . ASP A 1 83 ? 56.421 -52.704 10.552 1.000 68.243 191 ASP A N 1
ATOM 710 C CA . ASP A 1 83 ? 56.011 -52.613 11.945 1.000 72.064 191 ASP A CA 1
ATOM 711 C C . ASP A 1 83 ? 55.185 -51.338 12.182 1.000 70.669 191 ASP A C 1
ATOM 712 O O . ASP A 1 83 ? 53.965 -51.375 12.036 1.000 73.571 191 ASP A O 1
ATOM 717 N N . ARG A 1 84 ? 55.839 -50.219 12.542 1.000 65.646 192 ARG A N 1
ATOM 718 C CA . ARG A 1 84 ? 55.175 -48.975 12.930 1.000 74.012 192 ARG A CA 1
ATOM 719 C C . ARG A 1 84 ? 54.830 -48.118 11.701 1.000 68.967 192 ARG A C 1
ATOM 720 O O . ARG A 1 84 ? 55.166 -48.471 10.573 1.000 70.820 192 ARG A O 1
ATOM 728 N N . ARG A 1 85 ? 54.171 -46.969 11.913 1.000 65.151 193 ARG A N 1
ATOM 729 C CA . ARG A 1 85 ? 53.958 -45.987 10.852 1.000 64.053 193 ARG A CA 1
ATOM 730 C C . ARG A 1 85 ? 54.067 -44.572 11.434 1.000 56.969 193 ARG A C 1
ATOM 731 O O . ARG A 1 85 ? 53.541 -44.306 12.509 1.000 62.294 193 ARG A O 1
ATOM 739 N N . GLN A 1 86 ? 54.791 -43.669 10.757 1.000 52.695 194 GLN A N 1
ATOM 740 C CA . GLN A 1 86 ? 55.091 -42.360 11.329 1.000 56.145 194 GLN A CA 1
ATOM 741 C C . GLN A 1 86 ? 54.535 -41.218 10.482 1.000 47.089 194 GLN A C 1
ATOM 742 O O . GLN A 1 86 ? 53.922 -41.420 9.448 1.000 53.614 194 GLN A O 1
ATOM 748 N N . ALA A 1 87 ? 54.710 -39.999 10.966 1.000 43.640 195 ALA A N 1
ATOM 749 C CA . ALA A 1 87 ? 54.228 -38.834 10.253 1.000 48.155 195 ALA A CA 1
ATOM 750 C C . ALA A 1 87 ? 54.800 -37.584 10.912 1.000 47.445 195 ALA A C 1
ATOM 751 O O . ALA A 1 87 ? 54.709 -37.420 12.128 1.000 44.730 195 ALA A O 1
ATOM 753 N N . TYR A 1 88 ? 55.391 -36.707 10.096 1.000 51.998 196 TYR A N 1
ATOM 754 C CA . TYR A 1 88 ? 55.901 -35.433 10.585 1.000 51.376 196 TYR A CA 1
ATOM 755 C C . TYR A 1 88 ? 55.327 -34.307 9.731 1.000 57.241 196 TYR A C 1
ATOM 756 O O . TYR A 1 88 ? 55.208 -34.413 8.509 1.000 59.956 196 TYR A O 1
ATOM 765 N N . ASN A 1 89 ? 54.936 -33.226 10.399 1.000 56.399 197 ASN A N 1
ATOM 766 C CA . ASN A 1 89 ? 54.835 -31.964 9.707 1.000 51.693 197 ASN A CA 1
ATOM 767 C C . ASN A 1 89 ? 56.268 -31.563 9.362 1.000 55.318 197 ASN A C 1
ATOM 768 O O . ASN A 1 89 ? 57.235 -31.992 10.000 1.000 62.664 197 ASN A O 1
ATOM 773 N N . LEU A 1 90 ? 56.411 -30.786 8.300 1.000 54.565 198 LEU A N 1
ATOM 774 C CA . LEU A 1 90 ? 57.696 -30.216 7.953 1.000 56.219 198 LEU A CA 1
ATOM 775 C C . LEU A 1 90 ? 57.442 -28.798 7.454 1.000 56.652 198 LEU A C 1
ATOM 776 O O . LEU A 1 90 ? 56.579 -28.606 6.592 1.000 52.166 198 LEU A O 1
ATOM 781 N N . GLU A 1 91 ? 58.164 -27.825 8.030 1.000 56.642 199 GLU A N 1
ATOM 782 C CA . GLU A 1 91 ? 58.058 -26.432 7.618 1.000 61.402 199 GLU A CA 1
ATOM 783 C C . GLU A 1 91 ? 59.226 -26.117 6.673 1.000 56.366 199 GLU A C 1
ATOM 784 O O . GLU A 1 91 ? 60.069 -26.973 6.412 1.000 51.571 199 GLU A O 1
ATOM 790 N N . TYR A 1 92 ? 59.254 -24.892 6.133 1.000 51.504 200 TYR A N 1
ATOM 791 C CA . TYR A 1 92 ? 60.427 -24.386 5.432 1.000 47.421 200 TYR A CA 1
ATOM 792 C C . TYR A 1 92 ? 61.665 -24.698 6.251 1.000 43.333 200 TYR A C 1
ATOM 793 O O . TYR A 1 92 ? 61.662 -24.488 7.461 1.000 40.424 200 TYR A O 1
ATOM 802 N N . GLY A 1 93 ? 62.701 -25.199 5.572 1.000 43.786 201 GLY A N 1
ATOM 803 C CA . GLY A 1 93 ? 63.985 -25.433 6.205 1.000 43.511 201 GLY A CA 1
ATOM 804 C C . GLY A 1 93 ? 64.202 -26.894 6.580 1.000 44.340 201 GLY A C 1
ATOM 805 O O . GLY A 1 93 ? 65.351 -27.319 6.629 1.000 50.181 201 GLY A O 1
ATOM 806 N N . ASP A 1 94 ? 63.118 -27.646 6.857 1.000 43.598 202 ASP A N 1
ATOM 807 C CA . ASP A 1 94 ? 63.241 -28.979 7.435 1.000 45.556 202 ASP A CA 1
ATOM 808 C C . ASP A 1 94 ? 63.812 -29.948 6.398 1.000 46.211 202 ASP A C 1
ATOM 809 O O . ASP A 1 94 ? 63.547 -29.811 5.208 1.000 47.175 202 ASP A O 1
ATOM 814 N N . ALA A 1 95 ? 64.628 -30.905 6.864 1.000 44.696 203 ALA A N 1
ATOM 815 C CA . ALA A 1 95 ? 65.169 -31.972 6.028 1.000 45.728 203 ALA A CA 1
ATOM 816 C C . ALA A 1 95 ? 64.906 -33.308 6.711 1.000 42.909 203 ALA A C 1
ATOM 817 O O . ALA A 1 95 ? 64.633 -33.346 7.902 1.000 44.418 203 ALA A O 1
ATOM 819 N N . LEU A 1 96 ? 65.017 -34.408 5.969 1.000 41.157 204 LEU A N 1
ATOM 820 C CA . LEU A 1 96 ? 64.616 -35.698 6.501 1.000 39.485 204 LEU A CA 1
ATOM 821 C C . LEU A 1 96 ? 65.176 -36.772 5.584 1.000 41.959 204 LEU A C 1
ATOM 822 O O . LEU A 1 96 ? 65.058 -36.654 4.368 1.000 42.741 204 LEU A O 1
ATOM 827 N N . ARG A 1 97 ? 65.816 -37.792 6.171 1.000 43.002 205 ARG A N 1
ATOM 828 C CA . ARG A 1 97 ? 66.253 -38.940 5.396 1.000 43.198 205 ARG A CA 1
ATOM 829 C C . ARG A 1 97 ? 65.122 -39.961 5.287 1.000 44.421 205 ARG A C 1
ATOM 830 O O . ARG A 1 97 ? 64.733 -40.521 6.294 1.000 46.854 205 ARG A O 1
ATOM 838 N N . ILE A 1 98 ? 64.594 -40.184 4.072 1.000 48.218 206 ILE A N 1
ATOM 839 C CA . ILE A 1 98 ? 63.726 -41.321 3.796 1.000 48.598 206 ILE A CA 1
ATOM 840 C C . ILE A 1 98 ? 64.621 -42.502 3.417 1.000 46.241 206 ILE A C 1
ATOM 841 O O . ILE A 1 98 ? 65.154 -42.526 2.311 1.000 47.375 206 ILE A O 1
ATOM 846 N N . PRO A 1 99 ? 64.816 -43.534 4.266 1.000 42.533 207 PRO A N 1
ATOM 847 C CA . PRO A 1 99 ? 65.689 -44.641 3.886 1.000 42.873 207 PRO A CA 1
ATOM 848 C C . PRO A 1 99 ? 65.172 -45.308 2.607 1.000 51.817 207 PRO A C 1
ATOM 849 O O . PRO A 1 99 ? 64.119 -44.950 2.078 1.000 56.599 207 PRO A O 1
ATOM 853 N N . ALA A 1 100 ? 65.922 -46.297 2.115 1.000 56.399 208 ALA A N 1
ATOM 854 C CA . ALA A 1 100 ? 65.579 -46.989 0.885 1.000 55.254 208 ALA A CA 1
ATOM 855 C C . ALA A 1 100 ? 64.629 -48.141 1.187 1.000 52.039 208 ALA A C 1
ATOM 856 O O . ALA A 1 100 ? 65.038 -49.102 1.831 1.000 55.821 208 ALA A O 1
ATOM 858 N N . GLY A 1 101 ? 63.390 -48.050 0.678 1.000 51.236 209 GLY A N 1
ATOM 859 C CA . GLY A 1 101 ? 62.381 -49.094 0.826 1.000 46.178 209 GLY A CA 1
ATOM 860 C C . GLY A 1 101 ? 61.216 -48.637 1.699 1.000 44.917 209 GLY A C 1
ATOM 861 O O . GLY A 1 101 ? 60.191 -49.295 1.794 1.000 47.370 209 GLY A O 1
ATOM 862 N N . SER A 1 102 ? 61.376 -47.488 2.352 1.000 47.527 210 SER A N 1
ATOM 863 C CA . SER A 1 102 ? 60.319 -46.994 3.194 1.000 42.942 210 SER A CA 1
ATOM 864 C C . SER A 1 102 ? 59.185 -46.650 2.256 1.000 46.443 210 SER A C 1
ATOM 865 O O . SER A 1 102 ? 59.414 -46.036 1.214 1.000 43.230 210 SER A O 1
ATOM 868 N N . THR A 1 103 ? 58.021 -47.216 2.578 1.000 51.759 211 THR A N 1
ATOM 869 C CA . THR A 1 103 ? 56.767 -46.772 2.015 1.000 47.574 211 THR A CA 1
ATOM 870 C C . THR A 1 103 ? 56.540 -45.369 2.533 1.000 44.769 211 THR A C 1
ATOM 871 O O . THR A 1 103 ? 56.471 -45.210 3.742 1.000 43.249 211 THR A O 1
ATOM 875 N N . SER A 1 104 ? 56.432 -44.380 1.639 1.000 46.538 212 SER A N 1
ATOM 876 C CA . SER A 1 104 ? 56.096 -43.032 2.071 1.000 44.713 212 SER A CA 1
ATOM 877 C C . SER A 1 104 ? 55.115 -42.374 1.111 1.000 42.817 212 SER A C 1
ATOM 878 O O . SER A 1 104 ? 54.915 -42.861 0.007 1.000 42.691 212 SER A O 1
ATOM 881 N N . TYR A 1 105 ? 54.485 -41.297 1.593 1.000 47.349 213 TYR A N 1
ATOM 882 C CA . TYR A 1 105 ? 53.587 -40.449 0.820 1.000 51.596 213 TYR A CA 1
ATOM 883 C C . TYR A 1 105 ? 53.568 -39.067 1.474 1.000 49.426 213 TYR A C 1
ATOM 884 O O . TYR A 1 105 ? 53.695 -38.961 2.689 1.000 55.094 213 TYR A O 1
ATOM 893 N N . ILE A 1 106 ? 53.421 -38.006 0.674 1.000 48.934 214 ILE A N 1
ATOM 894 C CA . ILE A 1 106 ? 53.513 -36.646 1.191 1.000 50.428 214 ILE A CA 1
ATOM 895 C C . ILE A 1 106 ? 52.237 -35.862 0.872 1.000 49.440 214 ILE A C 1
ATOM 896 O O . ILE A 1 106 ? 51.928 -35.647 -0.293 1.000 53.760 214 ILE A O 1
ATOM 901 N N . LEU A 1 107 ? 51.557 -35.387 1.921 1.000 45.857 215 LEU A N 1
ATOM 902 C CA . LEU A 1 107 ? 50.382 -34.535 1.816 1.000 55.647 215 LEU A CA 1
ATOM 903 C C . LEU A 1 107 ? 50.793 -33.057 1.932 1.000 57.392 215 LEU A C 1
ATOM 904 O O . LEU A 1 107 ? 51.680 -32.722 2.715 1.000 57.429 215 LEU A O 1
ATOM 909 N N . ASN A 1 108 ? 50.154 -32.169 1.150 1.000 58.784 216 ASN A N 1
ATOM 910 C CA . ASN A 1 108 ? 50.340 -30.730 1.308 1.000 57.447 216 ASN A CA 1
ATOM 911 C C . ASN A 1 108 ? 49.109 -30.125 1.971 1.000 58.849 216 ASN A C 1
ATOM 912 O O . ASN A 1 108 ? 48.231 -29.608 1.277 1.000 60.485 216 ASN A O 1
ATOM 917 N N . PRO A 1 109 ? 49.052 -30.063 3.322 1.000 55.822 217 PRO A N 1
ATOM 918 C CA . PRO A 1 109 ? 47.824 -29.700 4.026 1.000 56.331 217 PRO A CA 1
ATOM 919 C C . PRO A 1 109 ? 47.475 -28.220 3.930 1.000 63.858 217 PRO A C 1
ATOM 920 O O . PRO A 1 109 ? 46.368 -27.837 4.297 1.000 69.695 217 PRO A O 1
ATOM 924 N N . ASP A 1 110 ? 48.417 -27.397 3.440 1.000 70.216 218 ASP A N 1
ATOM 925 C CA . ASP A 1 110 ? 48.200 -25.961 3.394 1.000 71.074 218 ASP A CA 1
ATOM 926 C C . ASP A 1 110 ? 47.040 -25.665 2.450 1.000 74.888 218 ASP A C 1
ATOM 927 O O . ASP A 1 110 ? 46.641 -26.508 1.640 1.000 69.199 218 ASP A O 1
ATOM 932 N N . ASP A 1 111 ? 46.500 -24.456 2.638 1.000 77.509 219 ASP A N 1
ATOM 933 C CA . ASP A 1 111 ? 45.239 -24.031 2.069 1.000 87.260 219 ASP A CA 1
ATOM 934 C C . ASP A 1 111 ? 45.522 -23.170 0.843 1.000 93.506 219 ASP A C 1
ATOM 935 O O . ASP A 1 111 ? 44.638 -23.003 0.008 1.000 95.748 219 ASP A O 1
ATOM 940 N N . ASN A 1 112 ? 46.745 -22.618 0.757 1.000 101.879 220 ASN A N 1
ATOM 941 C CA . ASN A 1 112 ? 47.109 -21.724 -0.335 1.000 101.251 220 ASN A CA 1
ATOM 942 C C . ASN A 1 112 ? 48.612 -21.716 -0.632 1.000 90.963 220 ASN A C 1
ATOM 943 O O . ASN A 1 112 ? 49.055 -20.882 -1.417 1.000 90.803 220 ASN A O 1
ATOM 948 N N . GLN A 1 113 ? 49.400 -22.614 -0.017 1.000 90.129 221 GLN A N 1
ATOM 949 C CA . GLN A 1 113 ? 50.843 -22.644 -0.234 1.000 86.666 221 GLN A CA 1
ATOM 950 C C . GLN A 1 113 ? 51.248 -23.909 -0.988 1.000 74.399 221 GLN A C 1
ATOM 951 O O . GLN A 1 113 ? 50.932 -25.018 -0.550 1.000 77.433 221 GLN A O 1
ATOM 957 N N A LYS A 1 114 ? 51.961 -23.728 -2.110 0.500 66.760 222 LYS A N 1
ATOM 958 N N B LYS A 1 114 ? 51.962 -23.732 -2.107 0.500 67.116 222 LYS A N 1
ATOM 959 C CA A LYS A 1 114 ? 52.535 -24.843 -2.849 0.500 63.905 222 LYS A CA 1
ATOM 960 C CA B LYS A 1 114 ? 52.517 -24.861 -2.837 0.500 64.429 222 LYS A CA 1
ATOM 961 C C A LYS A 1 114 ? 53.700 -25.430 -2.054 0.500 60.028 222 LYS A C 1
ATOM 962 C C B LYS A 1 114 ? 53.697 -25.432 -2.055 0.500 60.264 222 LYS A C 1
ATOM 963 O O A LYS A 1 114 ? 54.419 -24.706 -1.362 0.500 58.331 222 LYS A O 1
ATOM 964 O O B LYS A 1 114 ? 54.424 -24.701 -1.378 0.500 58.533 222 LYS A O 1
ATOM 975 N N . LEU A 1 115 ? 53.858 -26.755 -2.145 1.000 55.592 223 LEU A N 1
ATOM 976 C CA . LEU A 1 115 ? 54.914 -27.453 -1.434 1.000 53.395 223 LEU A CA 1
ATOM 977 C C . LEU A 1 115 ? 56.061 -27.638 -2.399 1.000 52.113 223 LEU A C 1
ATOM 978 O O . LEU A 1 115 ? 55.838 -28.055 -3.533 1.000 53.416 223 LEU A O 1
ATOM 983 N N . ARG A 1 116 ? 57.272 -27.330 -1.928 1.000 57.861 224 ARG A N 1
ATOM 984 C CA . ARG A 1 116 ? 58.458 -27.439 -2.759 1.000 54.350 224 ARG A CA 1
ATOM 985 C C . ARG A 1 116 ? 59.500 -28.244 -1.994 1.000 45.846 224 ARG A C 1
ATOM 986 O O . ARG A 1 116 ? 59.964 -27.810 -0.949 1.000 52.537 224 ARG A O 1
ATOM 994 N N . VAL A 1 117 ? 59.826 -29.430 -2.510 1.000 43.982 225 VAL A N 1
ATOM 995 C CA . VAL A 1 117 ? 60.781 -30.346 -1.894 1.000 42.842 225 VAL A CA 1
ATOM 996 C C . VAL A 1 117 ? 61.930 -30.552 -2.871 1.000 46.413 225 VAL A C 1
ATOM 997 O O . VAL A 1 117 ? 61.697 -30.780 -4.063 1.000 41.948 225 VAL A O 1
ATOM 1001 N N . VAL A 1 118 ? 63.169 -30.499 -2.375 1.000 47.113 226 VAL A N 1
ATOM 1002 C CA . VAL A 1 118 ? 64.284 -30.897 -3.213 1.000 43.664 226 VAL A CA 1
ATOM 1003 C C . VAL A 1 118 ? 64.940 -32.079 -2.529 1.000 43.853 226 VAL A C 1
ATOM 1004 O O . VAL A 1 118 ? 65.211 -32.043 -1.335 1.000 49.994 226 VAL A O 1
ATOM 1008 N N . LYS A 1 119 ? 65.107 -33.153 -3.301 1.000 47.696 227 LYS A N 1
ATOM 1009 C CA . LYS A 1 119 ? 65.650 -34.403 -2.792 1.000 48.510 227 LYS A CA 1
ATOM 1010 C C . LYS A 1 119 ? 66.959 -34.704 -3.512 1.000 47.095 227 LYS A C 1
ATOM 1011 O O . LYS A 1 119 ? 66.992 -34.652 -4.737 1.000 43.935 227 LYS A O 1
ATOM 1017 N N . LEU A 1 120 ? 68.021 -34.956 -2.738 1.000 44.279 228 LEU A N 1
ATOM 1018 C CA . LEU A 1 120 ? 69.150 -35.749 -3.206 1.000 44.139 228 LEU A CA 1
ATOM 1019 C C . LEU A 1 120 ? 68.736 -37.217 -3.124 1.000 44.718 228 LEU A C 1
ATOM 1020 O O . LEU A 1 120 ? 68.225 -37.662 -2.103 1.000 48.448 228 LEU A O 1
ATOM 1025 N N . ALA A 1 121 ? 68.953 -37.976 -4.194 1.000 41.991 229 ALA A N 1
ATOM 1026 C CA . ALA A 1 121 ? 68.741 -39.410 -4.136 1.000 40.237 229 ALA A CA 1
ATOM 1027 C C . ALA A 1 121 ? 70.033 -40.155 -4.468 1.000 43.859 229 ALA A C 1
ATOM 1028 O O . ALA A 1 121 ? 70.746 -39.772 -5.401 1.000 39.239 229 ALA A O 1
ATOM 1030 N N . ILE A 1 122 ? 70.270 -41.233 -3.695 1.000 47.631 230 ILE A N 1
ATOM 1031 C CA . ILE A 1 122 ? 71.377 -42.169 -3.849 1.000 46.876 230 ILE A CA 1
ATOM 1032 C C . ILE A 1 122 ? 70.785 -43.530 -4.193 1.000 45.448 230 ILE A C 1
ATOM 1033 O O . ILE A 1 122 ? 70.410 -44.272 -3.302 1.000 52.416 230 ILE A O 1
ATOM 1038 N N . PRO A 1 123 ? 70.664 -43.900 -5.483 1.000 52.555 231 PRO A N 1
ATOM 1039 C CA . PRO A 1 123 ? 70.283 -45.267 -5.869 1.000 47.951 231 PRO A CA 1
ATOM 1040 C C . PRO A 1 123 ? 71.036 -46.405 -5.163 1.000 49.506 231 PRO A C 1
ATOM 1041 O O . PRO A 1 123 ? 72.178 -46.236 -4.741 1.000 52.827 231 PRO A O 1
ATOM 1045 N N . ILE A 1 124 ? 70.376 -47.567 -5.047 1.000 45.398 232 ILE A N 1
ATOM 1046 C CA . ILE A 1 124 ? 70.861 -48.716 -4.292 1.000 48.272 232 ILE A CA 1
ATOM 1047 C C . ILE A 1 124 ? 71.395 -49.783 -5.244 1.000 54.258 232 ILE A C 1
ATOM 1048 O O . ILE A 1 124 ? 72.333 -50.504 -4.909 1.000 65.287 232 ILE A O 1
ATOM 1053 N N . ASN A 1 125 ? 70.762 -49.898 -6.413 1.000 50.683 233 ASN A N 1
ATOM 1054 C CA . ASN A 1 125 ? 70.896 -51.055 -7.274 1.000 44.524 233 ASN A CA 1
ATOM 1055 C C . ASN A 1 125 ? 71.829 -50.743 -8.425 1.000 47.152 233 ASN A C 1
ATOM 1056 O O . ASN A 1 125 ? 72.778 -51.474 -8.699 1.000 54.976 233 ASN A O 1
ATOM 1061 N N . ASN A 1 126 ? 71.471 -49.673 -9.127 1.000 47.339 234 ASN A N 1
ATOM 1062 C CA . ASN A 1 126 ? 72.133 -49.256 -10.344 1.000 47.173 234 ASN A CA 1
ATOM 1063 C C . ASN A 1 126 ? 72.457 -47.771 -10.238 1.000 45.674 234 ASN A C 1
ATOM 1064 O O . ASN A 1 126 ? 71.784 -47.023 -9.546 1.000 43.588 234 ASN A O 1
ATOM 1069 N N . PRO A 1 127 ? 73.460 -47.280 -10.982 1.000 48.718 235 PRO A N 1
ATOM 1070 C CA . PRO A 1 127 ? 74.170 -46.075 -10.602 1.000 52.221 235 PRO A CA 1
ATOM 1071 C C . PRO A 1 127 ? 73.572 -44.928 -11.407 1.000 54.082 235 PRO A C 1
ATOM 1072 O O . PRO A 1 127 ? 73.756 -44.842 -12.618 1.000 50.906 235 PRO A O 1
ATOM 1076 N N . GLY A 1 128 ? 72.792 -44.094 -10.718 1.000 50.444 236 GLY A N 1
ATOM 1077 C CA . GLY A 1 128 ? 72.136 -42.980 -11.363 1.000 49.085 236 GLY A CA 1
ATOM 1078 C C . GLY A 1 128 ? 70.696 -43.300 -11.725 1.000 53.283 236 GLY A C 1
ATOM 1079 O O . GLY A 1 128 ? 70.016 -42.447 -12.291 1.000 65.860 236 GLY A O 1
ATOM 1080 N N . TYR A 1 129 ? 70.234 -44.509 -11.390 1.000 54.516 237 TYR A N 1
ATOM 1081 C CA . TYR A 1 129 ? 68.909 -44.942 -11.802 1.000 56.371 237 TYR A CA 1
ATOM 1082 C C . TYR A 1 129 ? 68.227 -45.626 -10.626 1.000 60.051 237 TYR A C 1
ATOM 1083 O O . TYR A 1 129 ? 68.794 -46.523 -9.994 1.000 62.016 237 TYR A O 1
ATOM 1092 N N . PHE A 1 130 ? 67.026 -45.109 -10.330 1.000 59.738 238 PHE A N 1
ATOM 1093 C CA . PHE A 1 130 ? 66.066 -45.711 -9.420 1.000 49.692 238 PHE A CA 1
ATOM 1094 C C . PHE A 1 130 ? 64.688 -45.610 -10.066 1.000 49.873 238 PHE A C 1
ATOM 1095 O O . PHE A 1 130 ? 64.535 -45.037 -11.154 1.000 37.683 238 PHE A O 1
ATOM 1103 N N . TYR A 1 131 ? 63.712 -46.234 -9.396 1.000 51.910 239 TYR A N 1
ATOM 1104 C CA . TYR A 1 131 ? 62.341 -46.289 -9.860 1.000 52.769 239 TYR A CA 1
ATOM 1105 C C . TYR A 1 131 ? 61.409 -46.170 -8.674 1.000 52.232 239 TYR A C 1
ATOM 1106 O O . TYR A 1 131 ? 61.764 -46.527 -7.555 1.000 48.098 239 TYR A O 1
ATOM 1115 N N . ASP A 1 132 ? 60.172 -45.816 -9.006 1.000 56.025 240 ASP A N 1
ATOM 1116 C CA . ASP A 1 132 ? 59.132 -45.565 -8.039 1.000 52.661 240 ASP A CA 1
ATOM 1117 C C . ASP A 1 132 ? 58.124 -46.708 -8.077 1.000 57.201 240 ASP A C 1
ATOM 1118 O O . ASP A 1 132 ? 57.553 -46.996 -9.126 1.000 64.114 240 ASP A O 1
ATOM 1123 N N . PHE A 1 133 ? 57.927 -47.359 -6.918 1.000 56.835 241 PHE A N 1
ATOM 1124 C CA . PHE A 1 133 ? 56.956 -48.437 -6.778 1.000 54.762 241 PHE A CA 1
ATOM 1125 C C . PHE A 1 133 ? 55.702 -47.906 -6.083 1.000 57.236 241 PHE A C 1
ATOM 1126 O O . PHE A 1 133 ? 55.800 -47.375 -4.979 1.000 60.324 241 PHE A O 1
ATOM 1134 N N . TYR A 1 134 ? 54.547 -48.010 -6.772 1.000 54.000 242 TYR A N 1
ATOM 1135 C CA . TYR A 1 134 ? 53.251 -47.605 -6.242 1.000 51.358 242 TYR A CA 1
ATOM 1136 C C . TYR A 1 134 ? 52.341 -48.828 -6.154 1.000 45.758 242 TYR A C 1
ATOM 1137 O O . TYR A 1 134 ? 52.249 -49.596 -7.101 1.000 44.205 242 TYR A O 1
ATOM 1146 N N . PRO A 1 135 ? 51.642 -49.064 -5.029 1.000 46.102 243 PRO A N 1
ATOM 1147 C CA . PRO A 1 135 ? 50.531 -50.007 -5.019 1.000 53.888 243 PRO A CA 1
ATOM 1148 C C . PRO A 1 135 ? 49.292 -49.484 -5.749 1.000 56.292 243 PRO A C 1
ATOM 1149 O O . PRO A 1 135 ? 48.518 -50.273 -6.290 1.000 58.149 243 PRO A O 1
ATOM 1153 N N . SER A 1 136 ? 49.103 -48.156 -5.731 1.000 48.477 244 SER A N 1
ATOM 1154 C CA . SER A 1 136 ? 48.010 -47.524 -6.444 1.000 44.477 244 SER A CA 1
ATOM 1155 C C . SER A 1 136 ? 47.978 -47.980 -7.896 1.000 45.421 244 SER A C 1
ATOM 1156 O O . SER A 1 136 ? 49.006 -48.333 -8.467 1.000 36.384 244 SER A O 1
ATOM 1159 N N . SER A 1 137 ? 46.757 -48.018 -8.448 1.000 58.895 245 SER A N 1
ATOM 1160 C CA . SER A 1 137 ? 46.542 -48.139 -9.881 1.000 68.065 245 SER A CA 1
ATOM 1161 C C . SER A 1 137 ? 45.802 -46.905 -10.385 1.000 65.249 245 SER A C 1
ATOM 1162 O O . SER A 1 137 ? 44.630 -46.712 -10.073 1.000 57.853 245 SER A O 1
ATOM 1165 N N . THR A 1 138 ? 46.497 -46.081 -11.173 1.000 65.522 246 THR A N 1
ATOM 1166 C CA . THR A 1 138 ? 45.897 -44.894 -11.760 1.000 60.068 246 THR A CA 1
ATOM 1167 C C . THR A 1 138 ? 45.834 -45.056 -13.269 1.000 55.160 246 THR A C 1
ATOM 1168 O O . THR A 1 138 ? 46.267 -46.069 -13.806 1.000 56.034 246 THR A O 1
ATOM 1172 N N . LYS A 1 139 ? 45.347 -44.014 -13.940 1.000 61.391 247 LYS A N 1
ATOM 1173 C CA . LYS A 1 139 ? 45.477 -43.913 -15.385 1.000 68.286 247 LYS A CA 1
ATOM 1174 C C . LYS A 1 139 ? 46.914 -43.576 -15.775 1.000 67.512 247 LYS A C 1
ATOM 1175 O O . LYS A 1 139 ? 47.175 -43.336 -16.946 1.000 81.046 247 LYS A O 1
ATOM 1181 N N . ASP A 1 140 ? 47.843 -43.562 -14.808 1.000 72.412 248 ASP A N 1
ATOM 1182 C CA . ASP A 1 140 ? 49.178 -43.018 -15.034 1.000 71.118 248 ASP A CA 1
ATOM 1183 C C . ASP A 1 140 ? 50.247 -44.036 -14.652 1.000 63.835 248 ASP A C 1
ATOM 1184 O O . ASP A 1 140 ? 51.248 -44.176 -15.350 1.000 57.876 248 ASP A O 1
ATOM 1189 N N . GLN A 1 141 ? 50.054 -44.720 -13.525 1.000 60.228 249 GLN A N 1
ATOM 1190 C CA . GLN A 1 141 ? 50.902 -45.852 -13.201 1.000 62.343 249 GLN A CA 1
ATOM 1191 C C . GLN A 1 141 ? 50.002 -47.013 -12.811 1.000 64.839 249 GLN A C 1
ATOM 1192 O O . GLN A 1 141 ? 48.847 -46.800 -12.442 1.000 69.113 249 GLN A O 1
ATOM 1198 N N . GLN A 1 142 ? 50.538 -48.228 -12.965 1.000 65.154 250 GLN A N 1
ATOM 1199 C CA . GLN A 1 142 ? 49.878 -49.438 -12.513 1.000 65.239 250 GLN A CA 1
ATOM 1200 C C . GLN A 1 142 ? 50.523 -49.866 -11.200 1.000 65.814 250 GLN A C 1
ATOM 1201 O O . GLN A 1 142 ? 51.592 -49.368 -10.847 1.000 71.284 250 GLN A O 1
ATOM 1207 N N . SER A 1 143 ? 49.863 -50.802 -10.512 1.000 55.679 251 SER A N 1
ATOM 1208 C CA . SER A 1 143 ? 50.362 -51.367 -9.276 1.000 57.042 251 SER A CA 1
ATOM 1209 C C . SER A 1 143 ? 51.407 -52.415 -9.617 1.000 54.796 251 SER A C 1
ATOM 1210 O O . SER A 1 143 ? 51.337 -53.015 -10.688 1.000 62.665 251 SER A O 1
ATOM 1213 N N . TYR A 1 144 ? 52.341 -52.665 -8.693 1.000 43.968 252 TYR A N 1
ATOM 1214 C CA . TYR A 1 144 ? 53.201 -53.823 -8.845 1.000 41.135 252 TYR A CA 1
ATOM 1215 C C . TYR A 1 144 ? 52.363 -55.097 -8.729 1.000 40.731 252 TYR A C 1
ATOM 1216 O O . TYR A 1 144 ? 52.775 -56.142 -9.218 1.000 42.818 252 TYR A O 1
ATOM 1225 N N . PHE A 1 145 ? 51.196 -55.023 -8.078 1.000 37.589 253 PHE A N 1
ATOM 1226 C CA . PHE A 1 145 ? 50.363 -56.198 -7.940 1.000 39.098 253 PHE A CA 1
ATOM 1227 C C . PHE A 1 145 ? 49.985 -56.676 -9.337 1.000 41.966 253 PHE A C 1
ATOM 1228 O O . PHE A 1 145 ? 49.836 -57.877 -9.556 1.000 39.435 253 PHE A O 1
ATOM 1236 N N . SER A 1 146 ? 49.876 -55.736 -10.290 1.000 45.410 254 SER A N 1
ATOM 1237 C CA . SER A 1 146 ? 49.551 -56.066 -11.682 1.000 50.860 254 SER A CA 1
ATOM 1238 C C . SER A 1 146 ? 50.619 -56.938 -12.352 1.000 44.818 254 SER A C 1
ATOM 1239 O O . SER A 1 146 ? 50.295 -57.749 -13.219 1.000 41.559 254 SER A O 1
ATOM 1242 N N . GLY A 1 147 ? 51.879 -56.791 -11.933 1.000 40.912 255 GLY A N 1
ATOM 1243 C CA . GLY A 1 147 ? 52.970 -57.582 -12.469 1.000 37.535 255 GLY A CA 1
ATOM 1244 C C . GLY A 1 147 ? 52.927 -59.035 -12.005 1.000 40.354 255 GLY A C 1
ATOM 1245 O O . GLY A 1 147 ? 53.676 -59.849 -12.535 1.000 41.556 255 GLY A O 1
ATOM 1246 N N . PHE A 1 148 ? 52.082 -59.361 -11.011 1.000 40.331 256 PHE A N 1
ATOM 1247 C CA . PHE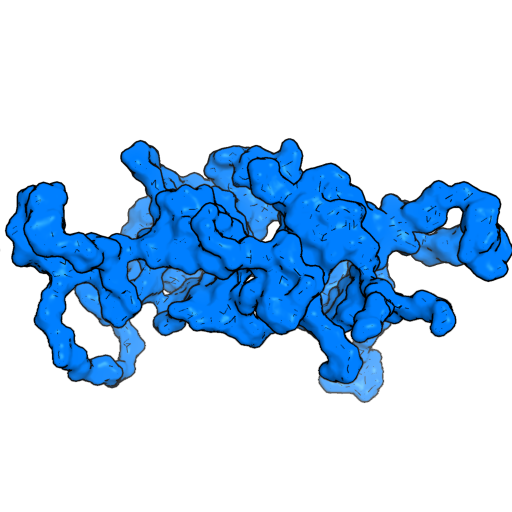 A 1 148 ? 51.877 -60.753 -10.625 1.000 43.431 256 PHE A CA 1
ATOM 1248 C C . PHE A 1 148 ? 50.783 -61.370 -11.489 1.000 47.320 256 PHE A C 1
ATOM 1249 O O . PHE A 1 148 ? 49.929 -60.673 -12.034 1.000 55.107 256 PHE A O 1
ATOM 1257 N N . SER A 1 149 ? 50.841 -62.696 -11.616 1.000 48.340 257 SER A N 1
ATOM 1258 C CA . SER A 1 149 ? 49.837 -63.457 -12.335 1.000 40.297 257 SER A CA 1
ATOM 1259 C C . SER A 1 149 ? 48.595 -63.591 -11.467 1.000 49.059 257 SER A C 1
ATOM 1260 O O . SER A 1 149 ? 48.711 -63.655 -10.236 1.000 48.476 257 SER A O 1
ATOM 1263 N N . ARG A 1 150 ? 47.430 -63.665 -12.137 1.000 54.182 258 ARG A N 1
ATOM 1264 C CA . ARG A 1 150 ? 46.142 -63.859 -11.487 1.000 55.793 258 ARG A CA 1
ATOM 1265 C C . ARG A 1 150 ? 46.229 -64.995 -10.468 1.000 56.444 258 ARG A C 1
ATOM 1266 O O . ARG A 1 150 ? 45.774 -64.837 -9.336 1.000 57.729 258 ARG A O 1
ATOM 1274 N N . ASN A 1 151 ? 46.781 -66.150 -10.868 1.000 51.333 259 ASN A N 1
ATOM 1275 C CA . ASN A 1 151 ? 46.951 -67.238 -9.916 1.000 52.184 259 ASN A CA 1
ATOM 1276 C C . ASN A 1 151 ? 47.705 -66.729 -8.694 1.000 52.309 259 ASN A C 1
ATOM 1277 O O . ASN A 1 151 ? 47.291 -66.974 -7.564 1.000 56.351 259 ASN A O 1
ATOM 1282 N N . THR A 1 152 ? 48.796 -65.992 -8.930 1.000 52.901 260 THR A N 1
ATOM 1283 C CA . THR A 1 152 ? 49.665 -65.573 -7.845 1.000 52.145 260 THR A CA 1
ATOM 1284 C C . THR A 1 152 ? 48.951 -64.555 -6.964 1.000 47.228 260 THR A C 1
ATOM 1285 O O . THR A 1 152 ? 49.038 -64.634 -5.741 1.000 45.611 260 THR A O 1
ATOM 1289 N N . LEU A 1 153 ? 48.251 -63.613 -7.595 1.000 41.678 261 LEU A N 1
ATOM 1290 C CA . LEU A 1 153 ? 47.487 -62.620 -6.863 1.000 45.293 261 LEU A CA 1
ATOM 1291 C C . LEU A 1 153 ? 46.406 -63.285 -6.019 1.000 49.846 261 LEU A C 1
ATOM 1292 O O . LEU A 1 153 ? 46.102 -62.814 -4.925 1.000 49.334 261 LEU A O 1
ATOM 1297 N N . GLU A 1 154 ? 45.822 -64.367 -6.549 1.000 61.040 262 GLU A N 1
ATOM 1298 C CA . GLU A 1 154 ? 44.674 -65.013 -5.930 1.000 60.665 262 GLU A CA 1
ATOM 1299 C C . GLU A 1 154 ? 45.125 -65.790 -4.707 1.000 52.743 262 GLU A C 1
ATOM 1300 O O . GLU A 1 154 ? 44.456 -65.707 -3.689 1.000 49.888 262 GLU A O 1
ATOM 1306 N N . ALA A 1 155 ? 46.234 -66.537 -4.819 1.000 49.472 263 ALA A N 1
ATOM 1307 C CA . ALA A 1 155 ? 46.835 -67.174 -3.652 1.000 52.482 263 ALA A CA 1
ATOM 1308 C C . ALA A 1 155 ? 47.172 -66.090 -2.627 1.000 57.449 263 ALA A C 1
ATOM 1309 O O . ALA A 1 155 ? 46.728 -66.145 -1.477 1.000 59.283 263 ALA A O 1
ATOM 1311 N N . THR A 1 156 ? 47.942 -65.100 -3.091 1.000 50.824 264 THR A N 1
ATOM 1312 C CA . THR A 1 156 ? 48.428 -63.997 -2.281 1.000 54.826 264 THR A CA 1
ATOM 1313 C C . THR A 1 156 ? 47.304 -63.448 -1.394 1.000 57.471 264 THR A C 1
ATOM 1314 O O . THR A 1 156 ? 47.340 -63.573 -0.170 1.000 56.484 264 THR A O 1
ATOM 1318 N N . PHE A 1 157 ? 46.286 -62.853 -2.012 1.000 57.326 265 PHE A N 1
ATOM 1319 C CA . PHE A 1 157 ? 45.267 -62.144 -1.258 1.000 60.381 265 PHE A CA 1
ATOM 1320 C C . PHE A 1 157 ? 44.216 -63.092 -0.703 1.000 56.493 265 PHE A C 1
ATOM 1321 O O . PHE A 1 157 ? 43.412 -62.695 0.141 1.000 68.030 265 PHE A O 1
ATOM 1329 N N . ASN A 1 158 ? 44.204 -64.321 -1.208 1.000 49.909 266 ASN A N 1
ATOM 1330 C CA . ASN A 1 158 ? 43.224 -65.299 -0.776 1.000 55.129 266 ASN A CA 1
ATOM 1331 C C . ASN A 1 158 ? 41.826 -64.847 -1.203 1.000 53.499 266 ASN A C 1
ATOM 1332 O O . ASN A 1 158 ? 40.898 -64.869 -0.400 1.000 56.452 266 ASN A O 1
ATOM 1337 N N . THR A 1 159 ? 41.700 -64.456 -2.480 1.000 50.313 267 THR A N 1
ATOM 1338 C CA . THR A 1 159 ? 40.534 -63.767 -3.009 1.000 47.399 267 THR A CA 1
ATOM 1339 C C . THR A 1 159 ? 40.421 -64.010 -4.521 1.000 51.243 267 THR A C 1
ATOM 1340 O O . THR A 1 159 ? 41.425 -64.127 -5.212 1.000 62.659 267 THR A O 1
ATOM 1344 N N . ARG A 1 160 ? 39.187 -64.111 -5.029 1.000 53.804 268 ARG A N 1
ATOM 1345 C CA . ARG A 1 160 ? 38.919 -64.210 -6.452 1.000 52.234 268 ARG A CA 1
ATOM 1346 C C . ARG A 1 160 ? 39.535 -63.008 -7.154 1.000 57.126 268 ARG A C 1
ATOM 1347 O O . ARG A 1 160 ? 39.277 -61.867 -6.761 1.000 51.806 268 ARG A O 1
ATOM 1355 N N . TYR A 1 161 ? 40.293 -63.263 -8.229 1.000 59.506 269 TYR A N 1
ATOM 1356 C CA . TYR A 1 161 ? 40.903 -62.170 -8.963 1.000 64.485 269 TYR A CA 1
ATOM 1357 C C . TYR A 1 161 ? 39.880 -61.054 -9.146 1.000 59.559 269 TYR A C 1
ATOM 1358 O O . TYR A 1 161 ? 40.219 -59.885 -8.994 1.000 56.508 269 TYR A O 1
ATOM 1367 N N . GLU A 1 162 ? 38.632 -61.442 -9.442 1.000 61.810 270 GLU A N 1
ATOM 1368 C CA . GLU A 1 162 ? 37.563 -60.507 -9.765 1.000 59.420 270 GLU A CA 1
ATOM 1369 C C . GLU A 1 162 ? 37.298 -59.571 -8.587 1.000 60.045 270 GLU A C 1
ATOM 1370 O O . GLU A 1 162 ? 36.797 -58.472 -8.772 1.000 57.862 270 GLU A O 1
ATOM 1376 N N . GLU A 1 163 ? 37.661 -59.985 -7.369 1.000 66.700 271 GLU A N 1
ATOM 1377 C CA . GLU A 1 163 ? 37.424 -59.150 -6.204 1.000 68.908 271 GLU A CA 1
ATOM 1378 C C . GLU A 1 163 ? 38.654 -58.292 -5.930 1.000 72.772 271 GLU A C 1
ATOM 1379 O O . GLU A 1 163 ? 38.530 -57.115 -5.577 1.000 76.952 271 GLU A O 1
ATOM 1385 N N . ILE A 1 164 ? 39.835 -58.881 -6.128 1.000 68.819 272 ILE A N 1
ATOM 1386 C CA . ILE A 1 164 ? 41.071 -58.120 -6.087 1.000 64.091 272 ILE A CA 1
ATOM 1387 C C . ILE A 1 164 ? 40.913 -56.969 -7.075 1.000 61.359 272 ILE A C 1
ATOM 1388 O O . ILE A 1 164 ? 40.927 -55.806 -6.687 1.000 59.992 272 ILE A O 1
ATOM 1393 N N . GLN A 1 165 ? 40.695 -57.343 -8.341 1.000 68.406 273 GLN A N 1
ATOM 1394 C CA . GLN A 1 165 ? 40.597 -56.430 -9.472 1.000 68.539 273 GLN A CA 1
ATOM 1395 C C . GLN A 1 165 ? 39.671 -55.263 -9.156 1.000 62.828 273 GLN A C 1
ATOM 1396 O O . GLN A 1 165 ? 39.988 -54.114 -9.438 1.000 68.521 273 GLN A O 1
ATOM 1402 N N . ARG A 1 166 ? 38.509 -55.581 -8.593 1.000 62.411 274 ARG A N 1
ATOM 1403 C CA . ARG A 1 166 ? 37.506 -54.577 -8.288 1.000 65.140 274 ARG A CA 1
ATOM 1404 C C . ARG A 1 166 ? 38.013 -53.642 -7.189 1.000 63.414 274 ARG A C 1
ATOM 1405 O O . ARG A 1 166 ? 37.677 -52.462 -7.203 1.000 63.360 274 ARG A O 1
ATOM 1413 N N . ILE A 1 167 ? 38.821 -54.157 -6.250 1.000 63.836 275 ILE A N 1
ATOM 1414 C CA . ILE A 1 167 ? 39.148 -53.406 -5.045 1.000 66.147 275 ILE A CA 1
ATOM 1415 C C . ILE A 1 167 ? 40.546 -52.778 -5.126 1.000 61.987 275 ILE A C 1
ATOM 1416 O O . ILE A 1 167 ? 40.699 -51.612 -4.790 1.000 52.613 275 ILE A O 1
ATOM 1421 N N . LEU A 1 168 ? 41.567 -53.533 -5.539 1.000 62.161 276 LEU A N 1
ATOM 1422 C CA . LEU A 1 168 ? 42.934 -53.039 -5.466 1.000 66.980 276 LEU A CA 1
ATOM 1423 C C . LEU A 1 168 ? 43.417 -52.482 -6.806 1.000 71.408 276 LEU A C 1
ATOM 1424 O O . LEU A 1 168 ? 44.369 -51.703 -6.829 1.000 78.500 276 LEU A O 1
ATOM 1429 N N . LEU A 1 169 ? 42.800 -52.898 -7.916 1.000 66.796 277 LEU A N 1
ATOM 1430 C CA . LEU A 1 169 ? 43.385 -52.664 -9.225 1.000 69.644 277 LEU A CA 1
ATOM 1431 C C . LEU A 1 169 ? 42.537 -51.687 -10.039 1.000 74.744 277 LEU A C 1
ATOM 1432 O O . LEU A 1 169 ? 42.886 -50.513 -10.144 1.000 75.719 277 LEU A O 1
ATOM 1437 N N . GLY A 1 170 ? 41.427 -52.180 -10.602 1.000 79.519 278 GLY A N 1
ATOM 1438 C CA . GLY A 1 170 ? 40.715 -51.484 -11.661 1.000 88.254 278 GLY A CA 1
ATOM 1439 C C . GLY A 1 170 ? 40.385 -52.442 -12.801 1.000 99.292 278 GLY A C 1
ATOM 1440 O O . GLY A 1 170 ? 41.080 -53.442 -12.987 1.000 99.635 278 GLY A O 1
ATOM 1441 N N . ASN A 1 171 ? 39.313 -52.122 -13.542 1.000 105.863 279 ASN A N 1
ATOM 1442 C CA . ASN A 1 171 ? 38.705 -53.048 -14.486 1.000 102.139 279 ASN A CA 1
ATOM 1443 C C . ASN A 1 171 ? 38.910 -52.536 -15.908 1.000 105.803 279 ASN A C 1
ATOM 1444 O O . ASN A 1 171 ? 39.353 -51.406 -16.112 1.000 109.044 279 ASN A O 1
ATOM 1449 N N . GLU A 1 172 ? 38.545 -53.375 -16.885 1.000 110.628 280 GLU A N 1
ATOM 1450 C CA . GLU A 1 172 ? 38.694 -53.052 -18.296 1.000 106.305 280 GLU A CA 1
ATOM 1451 C C . GLU A 1 172 ? 37.746 -51.909 -18.662 1.000 107.019 280 GLU A C 1
ATOM 1452 O O . GLU A 1 172 ? 36.545 -52.002 -18.418 1.000 102.741 280 GLU A O 1
ATOM 1458 N N . ASP A 1 173 ? 38.312 -50.834 -19.231 1.000 105.752 281 ASP A N 1
ATOM 1459 C CA . ASP A 1 173 ? 37.551 -49.684 -19.698 1.000 107.809 281 ASP A CA 1
ATOM 1460 C C . ASP A 1 173 ? 38.410 -48.910 -20.696 1.000 103.051 281 ASP A C 1
ATOM 1461 O O . ASP A 1 173 ? 39.118 -47.977 -20.309 1.000 87.198 281 ASP A O 1
ATOM 1466 N N . GLU A 1 174 ? 38.283 -49.289 -21.978 1.000 101.200 282 GLU A N 1
ATOM 1467 C CA . GLU A 1 174 ? 39.280 -49.021 -23.007 1.000 103.135 282 GLU A CA 1
ATOM 1468 C C . GLU A 1 174 ? 38.799 -47.946 -23.985 1.000 106.919 282 GLU A C 1
ATOM 1469 O O . GLU A 1 174 ? 38.847 -48.147 -25.199 1.000 113.215 282 GLU A O 1
ATOM 1475 N N . GLN A 1 175 ? 38.360 -46.793 -23.462 1.000 105.813 283 GLN A N 1
ATOM 1476 C CA . GLN A 1 175 ? 38.067 -45.650 -24.314 1.000 108.308 283 GLN A CA 1
ATOM 1477 C C . GLN A 1 175 ? 38.450 -44.361 -23.581 1.000 109.926 283 GLN A C 1
ATOM 1478 O O . GLN A 1 175 ? 39.448 -44.323 -22.865 1.000 99.737 283 GLN A O 1
ATOM 1484 N N . GLU A 1 176 ? 37.656 -43.301 -23.760 1.000 109.244 284 GLU A N 1
ATOM 1485 C CA . GLU A 1 176 ? 38.170 -41.949 -23.652 1.000 110.424 284 GLU A CA 1
ATOM 1486 C C . GLU A 1 176 ? 37.011 -40.960 -23.737 1.000 115.249 284 GLU A C 1
ATOM 1487 O O . GLU A 1 176 ? 36.064 -41.170 -24.491 1.000 111.296 284 GLU A O 1
ATOM 1493 N N . TYR A 1 177 ? 37.103 -39.890 -22.940 1.000 122.454 285 TYR A N 1
ATOM 1494 C CA . TYR A 1 177 ? 36.323 -38.682 -23.163 1.000 128.556 285 TYR A CA 1
ATOM 1495 C C . TYR A 1 177 ? 37.216 -37.474 -22.868 1.000 128.599 285 TYR A C 1
ATOM 1496 O O . TYR A 1 177 ? 37.294 -36.554 -23.681 1.000 112.245 285 TYR A O 1
ATOM 1505 N N . GLU A 1 178 ? 37.861 -37.495 -21.689 1.000 134.163 286 GLU A N 1
ATOM 1506 C CA . GLU A 1 178 ? 38.946 -36.605 -21.290 1.000 135.306 286 GLU A CA 1
ATOM 1507 C C . GLU A 1 178 ? 38.847 -35.232 -21.958 1.000 138.204 286 GLU A C 1
ATOM 1508 O O . GLU A 1 178 ? 39.845 -34.722 -22.466 1.000 131.799 286 GLU A O 1
ATOM 1514 N N . GLU A 1 179 ? 37.651 -34.628 -21.927 1.000 140.512 287 GLU A N 1
ATOM 1515 C CA . GLU A 1 179 ? 37.457 -33.271 -22.415 1.000 138.271 287 GLU A CA 1
ATOM 1516 C C . GLU A 1 179 ? 36.500 -32.569 -21.453 1.000 146.195 287 GLU A C 1
ATOM 1517 O O . GLU A 1 179 ? 36.165 -33.137 -20.416 1.000 149.211 287 GLU A O 1
ATOM 1523 N N . GLN A 1 180 ? 36.079 -31.340 -21.798 1.000 151.055 288 GLN A N 1
ATOM 1524 C CA . GLN A 1 180 ? 35.242 -30.504 -20.943 1.000 149.745 288 GLN A CA 1
ATOM 1525 C C . GLN A 1 180 ? 36.063 -30.022 -19.743 1.000 151.940 288 GLN A C 1
ATOM 1526 O O . GLN A 1 180 ? 36.984 -30.711 -19.309 1.000 155.981 288 GLN A O 1
ATOM 1532 N N . ARG A 1 181 ? 35.720 -28.840 -19.205 1.000 142.319 289 ARG A N 1
ATOM 1533 C CA . ARG A 1 181 ? 36.582 -28.149 -18.253 1.000 132.082 289 ARG A CA 1
ATOM 1534 C C . ARG A 1 181 ? 35.784 -27.652 -17.045 1.000 125.223 289 ARG A C 1
ATOM 1535 O O . ARG A 1 181 ? 34.709 -27.080 -17.211 1.000 116.029 289 ARG A O 1
ATOM 1543 N N . ARG A 1 182 ? 36.329 -27.887 -15.836 1.000 131.299 290 ARG A N 1
ATOM 1544 C CA . ARG A 1 182 ? 35.792 -27.362 -14.582 1.000 125.077 290 ARG A CA 1
ATOM 1545 C C . ARG A 1 182 ? 36.738 -27.687 -13.419 1.000 128.354 290 ARG A C 1
ATOM 1546 O O . ARG A 1 182 ? 37.407 -26.787 -12.913 1.000 126.810 290 ARG A O 1
ATOM 1554 N N . GLY A 1 183 ? 36.781 -28.969 -13.006 1.000 124.244 291 GLY A N 1
ATOM 1555 C CA . GLY A 1 183 ? 37.464 -29.409 -11.793 1.000 119.196 291 GLY A CA 1
ATOM 1556 C C . GLY A 1 183 ? 36.536 -30.160 -10.830 1.000 115.437 291 GLY A C 1
ATOM 1557 O O . GLY A 1 183 ? 35.437 -29.696 -10.539 1.000 115.871 291 GLY A O 1
ATOM 1558 N N . GLN A 1 184 ? 36.992 -31.317 -10.327 1.000 110.763 292 GLN A N 1
ATOM 1559 C CA . GLN A 1 184 ? 36.236 -32.116 -9.370 1.000 117.832 292 GLN A CA 1
ATOM 1560 C C . GLN A 1 184 ? 37.148 -33.204 -8.790 1.000 129.973 292 GLN A C 1
ATOM 1561 O O . GLN A 1 184 ? 37.869 -32.966 -7.821 1.000 132.013 292 GLN A O 1
ATOM 1567 N N . GLU A 1 185 ? 37.116 -34.397 -9.400 1.000 133.278 293 GLU A N 1
ATOM 1568 C CA . GLU A 1 185 ? 37.909 -35.543 -8.980 1.000 131.629 293 GLU A CA 1
ATOM 1569 C C . GLU A 1 185 ? 37.877 -36.569 -10.114 1.000 135.190 293 GLU A C 1
ATOM 1570 O O . GLU A 1 185 ? 37.342 -36.282 -11.183 1.000 133.295 293 GLU A O 1
ATOM 1576 N N . GLN A 1 186 ? 38.454 -37.758 -9.893 1.000 135.291 294 GLN A N 1
ATOM 1577 C CA . GLN A 1 186 ? 38.337 -38.845 -10.855 1.000 131.986 294 GLN A CA 1
ATOM 1578 C C . GLN A 1 186 ? 38.586 -40.178 -10.149 1.000 124.461 294 GLN A C 1
ATOM 1579 O O . GLN A 1 186 ? 39.565 -40.309 -9.418 1.000 124.669 294 GLN A O 1
ATOM 1585 N N . SER A 1 187 ? 37.700 -41.159 -10.390 1.000 112.858 295 SER A N 1
ATOM 1586 C CA . SER A 1 187 ? 37.664 -42.420 -9.655 1.000 111.863 295 SER A CA 1
ATOM 1587 C C . SER A 1 187 ? 37.256 -42.172 -8.203 1.000 109.788 295 SER A C 1
ATOM 1588 O O . SER A 1 187 ? 36.189 -42.609 -7.779 1.000 115.779 295 SER A O 1
ATOM 1591 N N . HIS A 1 188 ? 38.124 -41.483 -7.451 1.000 107.544 296 HIS A N 1
ATOM 1592 C CA . HIS A 1 188 ? 37.841 -41.081 -6.080 1.000 104.152 296 HIS A CA 1
ATOM 1593 C C . HIS A 1 188 ? 38.608 -39.805 -5.728 1.000 101.714 296 HIS A C 1
ATOM 1594 O O . HIS A 1 188 ? 38.064 -38.923 -5.065 1.000 96.666 296 HIS A O 1
ATOM 1601 N N . GLN A 1 189 ? 39.865 -39.729 -6.187 1.000 103.917 297 GLN A N 1
ATOM 1602 C CA . GLN A 1 189 ? 40.774 -38.621 -5.936 1.000 101.797 297 GLN A CA 1
ATOM 1603 C C . GLN A 1 189 ? 41.292 -38.137 -7.283 1.000 108.874 297 GLN A C 1
ATOM 1604 O O . GLN A 1 189 ? 41.492 -38.961 -8.174 1.000 112.789 297 GLN A O 1
ATOM 1610 N N . ASP A 1 190 ? 41.504 -36.823 -7.439 1.000 103.368 298 ASP A N 1
ATOM 1611 C CA . ASP A 1 190 ? 41.870 -36.315 -8.752 1.000 100.914 298 ASP A CA 1
ATOM 1612 C C . ASP A 1 190 ? 42.880 -37.264 -9.390 1.000 97.420 298 ASP A C 1
ATOM 1613 O O . ASP A 1 190 ? 44.007 -37.365 -8.915 1.000 108.889 298 ASP A O 1
ATOM 1618 N N . GLU A 1 191 ? 42.469 -37.948 -10.466 1.000 91.838 299 GLU A N 1
ATOM 1619 C CA . GLU A 1 191 ? 43.186 -39.121 -10.947 1.000 88.853 299 GLU A CA 1
ATOM 1620 C C . GLU A 1 191 ? 44.666 -38.811 -11.151 1.000 85.327 299 GLU A C 1
ATOM 1621 O O . GLU A 1 191 ? 45.087 -37.656 -11.222 1.000 85.626 299 GLU A O 1
ATOM 1627 N N . GLY A 1 192 ? 45.447 -39.888 -11.245 1.000 76.738 300 GLY A N 1
ATOM 1628 C CA . GLY A 1 192 ? 46.888 -39.784 -11.262 1.000 70.639 300 GLY A CA 1
ATOM 1629 C C . GLY A 1 192 ? 47.475 -40.050 -9.880 1.000 69.052 300 GLY A C 1
ATOM 1630 O O . GLY A 1 192 ? 46.775 -40.430 -8.945 1.000 65.293 300 GLY A O 1
ATOM 1631 N N . VAL A 1 193 ? 48.780 -39.815 -9.767 1.000 67.707 301 VAL A N 1
ATOM 1632 C CA . VAL A 1 193 ? 49.521 -40.170 -8.574 1.000 67.197 301 VAL A CA 1
ATOM 1633 C C . VAL A 1 193 ? 49.470 -39.016 -7.570 1.000 60.120 301 VAL A C 1
ATOM 1634 O O . VAL A 1 193 ? 49.641 -39.231 -6.373 1.000 55.578 301 VAL A O 1
ATOM 1638 N N . ILE A 1 194 ? 49.181 -37.803 -8.047 1.000 56.708 302 ILE A N 1
ATOM 1639 C CA . ILE A 1 194 ? 49.017 -36.666 -7.155 1.000 58.475 302 ILE A CA 1
ATOM 1640 C C . ILE A 1 194 ? 47.554 -36.240 -7.207 1.000 57.401 302 ILE A C 1
ATOM 1641 O O . ILE A 1 194 ? 47.043 -35.863 -8.265 1.000 60.963 302 ILE A O 1
ATOM 1646 N N . VAL A 1 195 ? 46.898 -36.274 -6.048 1.000 54.262 303 VAL A N 1
ATOM 1647 C CA . VAL A 1 195 ? 45.447 -36.253 -6.002 1.000 57.284 303 VAL A CA 1
ATOM 1648 C C . VAL A 1 195 ? 44.998 -35.121 -5.079 1.000 67.942 303 VAL A C 1
ATOM 1649 O O . VAL A 1 195 ? 45.787 -34.621 -4.281 1.000 71.289 303 VAL A O 1
ATOM 1653 N N . ARG A 1 196 ? 43.723 -34.730 -5.205 1.000 76.118 304 ARG A N 1
ATOM 1654 C CA . ARG A 1 196 ? 43.145 -33.679 -4.385 1.000 78.921 304 ARG A CA 1
ATOM 1655 C C . ARG A 1 196 ? 42.572 -34.313 -3.124 1.000 78.365 304 ARG A C 1
ATOM 1656 O O . ARG A 1 196 ? 41.986 -35.386 -3.189 1.000 71.498 304 ARG A O 1
ATOM 1664 N N . VAL A 1 197 ? 42.754 -33.639 -1.985 1.000 81.249 305 VAL A N 1
ATOM 1665 C CA . VAL A 1 197 ? 42.453 -34.234 -0.697 1.000 85.282 305 VAL A CA 1
ATOM 1666 C C . VAL A 1 197 ? 41.425 -33.362 0.018 1.000 95.063 305 VAL A C 1
ATOM 1667 O O . VAL A 1 197 ? 41.404 -32.146 -0.163 1.000 97.112 305 VAL A O 1
ATOM 1671 N N . SER A 1 198 ? 40.595 -34.000 0.852 1.000 100.280 306 SER A N 1
ATOM 1672 C CA . SER A 1 198 ? 39.595 -33.298 1.638 1.000 96.983 306 SER A CA 1
ATOM 1673 C C . SER A 1 198 ? 40.215 -32.858 2.960 1.000 90.052 306 SER A C 1
ATOM 1674 O O . SER A 1 198 ? 41.214 -33.420 3.404 1.000 79.507 306 SER A O 1
ATOM 1677 N N . ARG A 1 199 ? 39.605 -31.844 3.576 1.000 90.157 307 ARG A N 1
ATOM 1678 C CA . ARG A 1 199 ? 39.992 -31.408 4.905 1.000 90.846 307 ARG A CA 1
ATOM 1679 C C . ARG A 1 199 ? 39.757 -32.548 5.895 1.000 91.313 307 ARG A C 1
ATOM 1680 O O . ARG A 1 199 ? 40.661 -32.893 6.654 1.000 84.274 307 ARG A O 1
ATOM 1688 N N . GLU A 1 200 ? 38.540 -33.117 5.873 1.000 90.169 308 GLU A N 1
ATOM 1689 C CA . GLU A 1 200 ? 38.202 -34.330 6.609 1.000 93.532 308 GLU A CA 1
ATOM 1690 C C . GLU A 1 200 ? 39.416 -35.249 6.677 1.000 85.753 308 GLU A C 1
ATOM 1691 O O . GLU A 1 200 ? 39.765 -35.749 7.745 1.000 83.087 308 GLU A O 1
ATOM 1697 N N . GLN A 1 201 ? 40.034 -35.456 5.510 1.000 74.469 309 GLN A N 1
ATOM 1698 C CA . GLN A 1 201 ? 41.193 -36.320 5.375 1.000 70.751 309 GLN A CA 1
ATOM 1699 C C . GLN A 1 201 ? 42.434 -35.622 5.924 1.000 64.087 309 GLN A C 1
ATOM 1700 O O . GLN A 1 201 ? 43.149 -36.204 6.731 1.000 75.423 309 GLN A O 1
ATOM 1706 N N . ILE A 1 202 ? 42.687 -34.368 5.533 1.000 57.556 310 ILE A N 1
ATOM 1707 C CA . ILE A 1 202 ? 43.851 -33.662 6.058 1.000 56.980 310 ILE A CA 1
ATOM 1708 C C . ILE A 1 202 ? 43.808 -33.686 7.591 1.000 63.588 310 ILE A C 1
ATOM 1709 O O . ILE A 1 202 ? 44.823 -33.946 8.243 1.000 58.928 310 ILE A O 1
ATOM 1714 N N . GLN A 1 203 ? 42.627 -33.418 8.165 1.000 65.485 311 GLN A N 1
ATOM 1715 C CA . GLN A 1 203 ? 42.474 -33.417 9.613 1.000 74.295 311 GLN A CA 1
ATOM 1716 C C . GLN A 1 203 ? 42.877 -34.778 10.175 1.000 75.206 311 GLN A C 1
ATOM 1717 O O . GLN A 1 203 ? 43.661 -34.854 11.118 1.000 77.865 311 GLN A O 1
ATOM 1723 N N . GLU A 1 204 ? 42.307 -35.851 9.616 1.000 79.231 312 GLU A N 1
ATOM 1724 C CA . GLU A 1 204 ? 42.569 -37.191 10.120 1.000 84.234 312 GLU A CA 1
ATOM 1725 C C . GLU A 1 204 ? 44.062 -37.495 10.018 1.000 84.218 312 GLU A C 1
ATOM 1726 O O . GLU A 1 204 ? 44.670 -37.994 10.962 1.000 79.814 312 GLU A O 1
ATOM 1732 N N . LEU A 1 205 ? 44.640 -37.164 8.859 1.000 84.609 313 LEU A N 1
ATOM 1733 C CA . LEU A 1 205 ? 45.974 -37.606 8.492 1.000 83.531 313 LEU A CA 1
ATOM 1734 C C . LEU A 1 205 ? 47.025 -36.909 9.355 1.000 87.441 313 LEU A C 1
ATOM 1735 O O . LEU A 1 205 ? 47.954 -37.562 9.827 1.000 80.933 313 LEU A O 1
ATOM 1740 N N . THR A 1 206 ? 46.840 -35.603 9.598 1.000 93.203 314 THR A N 1
ATOM 1741 C CA . THR A 1 206 ? 47.792 -34.817 10.371 1.000 93.090 314 THR A CA 1
ATOM 1742 C C . THR A 1 206 ? 47.690 -35.102 11.866 1.000 93.554 314 THR A C 1
ATOM 1743 O O . THR A 1 206 ? 48.570 -34.685 12.612 1.000 100.701 314 THR A O 1
ATOM 1747 N N . LYS A 1 207 ? 46.614 -35.770 12.306 1.000 85.262 315 LYS A N 1
ATOM 1748 C CA . LYS A 1 207 ? 46.328 -35.899 13.729 1.000 92.003 315 LYS A CA 1
ATOM 1749 C C . LYS A 1 207 ? 47.392 -36.765 14.408 1.000 97.896 315 LYS A C 1
ATOM 1750 O O . LYS A 1 207 ? 47.675 -36.590 15.593 1.000 87.126 315 LYS A O 1
ATOM 1756 N N . TYR A 1 208 ? 47.984 -37.689 13.642 1.000 110.116 316 TYR A N 1
ATOM 1757 C CA . TYR A 1 208 ? 49.056 -38.550 14.115 1.000 109.459 316 TYR A CA 1
ATOM 1758 C C . TYR A 1 208 ? 50.373 -37.772 14.161 1.000 103.233 316 TYR A C 1
ATOM 1759 O O . TYR A 1 208 ? 51.205 -38.028 15.027 1.000 112.140 316 TYR A O 1
ATOM 1768 N N . ALA A 1 209 ? 50.533 -36.820 13.226 1.000 95.099 317 ALA A N 1
ATOM 1769 C CA . ALA A 1 209 ? 51.814 -36.228 12.856 1.000 88.968 317 ALA A CA 1
ATOM 1770 C C . ALA A 1 209 ? 52.546 -35.586 14.035 1.000 89.896 317 ALA A C 1
ATOM 1771 O O . ALA A 1 209 ? 51.954 -34.882 14.849 1.000 91.159 317 ALA A O 1
ATOM 1773 N N . GLN A 1 210 ? 53.865 -35.814 14.069 1.000 87.934 318 GLN A N 1
ATOM 1774 C CA . GLN A 1 210 ? 54.776 -35.170 15.000 1.000 86.237 318 GLN A CA 1
ATOM 1775 C C . GLN A 1 210 ? 55.092 -33.782 14.455 1.000 89.702 318 GLN A C 1
ATOM 1776 O O . GLN A 1 210 ? 55.774 -33.657 13.439 1.000 97.434 318 GLN A O 1
ATOM 1782 N N . SER A 1 211 ? 54.576 -32.747 15.126 1.000 94.181 319 SER A N 1
ATOM 1783 C CA . SER A 1 211 ? 54.696 -31.383 14.635 1.000 100.055 319 SER A CA 1
ATOM 1784 C C . SER A 1 211 ? 56.157 -30.930 14.663 1.000 91.519 319 SER A C 1
ATOM 1785 O O . SER A 1 211 ? 56.885 -31.256 15.598 1.000 84.975 319 SER A O 1
ATOM 1788 N N . SER A 1 212 ? 56.566 -30.191 13.620 1.000 84.756 320 SER A N 1
ATOM 1789 C CA . SER A 1 212 ? 57.878 -29.567 13.568 1.000 86.255 320 SER A CA 1
ATOM 1790 C C . SER A 1 212 ? 57.809 -28.226 14.295 1.000 96.459 320 SER A C 1
ATOM 1791 O O . SER A 1 212 ? 58.119 -28.160 15.484 1.000 101.312 320 SER A O 1
ATOM 1794 N N . SER A 1 213 ? 57.371 -27.178 13.581 1.000 98.136 321 SER A N 1
ATOM 1795 C CA . SER A 1 213 ? 57.415 -25.804 14.068 1.000 104.364 321 SER A CA 1
ATOM 1796 C C . SER A 1 213 ? 58.749 -25.482 14.753 1.000 101.465 321 SER A C 1
ATOM 1797 O O . SER A 1 213 ? 59.621 -24.883 14.122 1.000 91.836 321 SER A O 1
ATOM 1800 N N . GLY A 1 214 ? 58.901 -25.854 16.036 1.000 100.749 322 GLY A N 1
ATOM 1801 C CA . GLY A 1 214 ? 60.166 -25.714 16.745 1.000 90.328 322 GLY A CA 1
ATOM 1802 C C . GLY A 1 214 ? 61.304 -26.373 15.968 1.000 92.952 322 GLY A C 1
ATOM 1803 O O . GLY A 1 214 ? 61.156 -27.509 15.521 1.000 99.066 322 GLY A O 1
ATOM 1804 N N . LYS A 1 215 ? 62.420 -25.646 15.800 1.000 92.840 323 LYS A N 1
ATOM 1805 C CA . LYS A 1 215 ? 63.502 -26.052 14.909 1.000 90.047 323 LYS A CA 1
ATOM 1806 C C . LYS A 1 215 ? 64.273 -27.223 15.510 1.000 90.697 323 LYS A C 1
ATOM 1807 O O . LYS A 1 215 ? 65.258 -27.035 16.227 1.000 76.229 323 LYS A O 1
ATOM 1813 N N . ASP A 1 216 ? 63.822 -28.431 15.149 1.000 91.183 324 ASP A N 1
ATOM 1814 C CA . ASP A 1 216 ? 64.297 -29.662 15.753 1.000 87.834 324 ASP A CA 1
ATOM 1815 C C . ASP A 1 216 ? 65.757 -29.866 15.354 1.000 84.193 324 ASP A C 1
ATOM 1816 O O . ASP A 1 216 ? 66.173 -29.444 14.276 1.000 92.771 324 ASP A O 1
ATOM 1821 N N . LYS A 1 217 ? 66.528 -30.500 16.247 1.000 74.481 325 LYS A N 1
ATOM 1822 C CA . LYS A 1 217 ? 67.965 -30.636 16.079 1.000 71.847 325 LYS A CA 1
ATOM 1823 C C . LYS A 1 217 ? 68.294 -31.982 15.427 1.000 73.068 325 LYS A C 1
ATOM 1824 O O . LYS A 1 217 ? 67.617 -32.984 15.659 1.000 74.404 325 LYS A O 1
ATOM 1830 N N . PRO A 1 218 ? 69.352 -32.045 14.584 1.000 74.635 326 PRO A N 1
ATOM 1831 C CA . PRO A 1 218 ? 69.806 -33.304 13.982 1.000 75.771 326 PRO A CA 1
ATOM 1832 C C . PRO A 1 218 ? 69.812 -34.519 14.916 1.000 79.818 326 PRO A C 1
ATOM 1833 O O . PRO A 1 218 ? 70.796 -34.792 15.600 1.000 93.923 326 PRO A O 1
ATOM 1837 N N . SER A 1 219 ? 68.704 -35.265 14.925 1.000 82.844 327 SER A N 1
ATOM 1838 C CA . SER A 1 219 ? 68.632 -36.531 15.637 1.000 91.872 327 SER A CA 1
ATOM 1839 C C . SER A 1 219 ? 68.565 -37.672 14.621 1.000 91.438 327 SER A C 1
ATOM 1840 O O . SER A 1 219 ? 69.044 -37.528 13.498 1.000 87.615 327 SER A O 1
ATOM 1843 N N . GLN A 1 220 ? 67.989 -38.811 15.028 1.000 99.295 328 GLN A N 1
ATOM 1844 C CA . GLN A 1 220 ? 67.927 -39.993 14.178 1.000 103.269 328 GLN A CA 1
ATOM 1845 C C . GLN A 1 220 ? 66.480 -40.417 13.932 1.000 96.067 328 GLN A C 1
ATOM 1846 O O . GLN A 1 220 ? 66.245 -41.463 13.336 1.000 88.657 328 GLN A O 1
ATOM 1852 N N . SER A 1 221 ? 65.528 -39.574 14.351 1.000 100.129 329 SER A N 1
ATOM 1853 C CA . SER A 1 221 ? 64.122 -39.935 14.415 1.000 95.139 329 SER A CA 1
ATOM 1854 C C . SER A 1 221 ? 63.299 -39.084 13.450 1.000 83.921 329 SER A C 1
ATOM 1855 O O . SER A 1 221 ? 62.712 -39.606 12.504 1.000 84.956 329 SER A O 1
ATOM 1858 N N . GLY A 1 222 ? 63.253 -37.772 13.701 1.000 73.700 330 GLY A N 1
ATOM 1859 C CA . GLY A 1 222 ? 62.351 -36.894 12.975 1.000 71.326 330 GLY A CA 1
ATOM 1860 C C . GLY A 1 222 ? 63.079 -35.891 12.086 1.000 61.365 330 GLY A C 1
ATOM 1861 O O . GLY A 1 222 ? 64.288 -35.980 11.909 1.000 63.102 330 GLY A O 1
ATOM 1862 N N . PRO A 1 223 ? 62.344 -34.917 11.496 1.000 55.983 331 PRO A N 1
ATOM 1863 C CA . PRO A 1 223 ? 62.938 -33.892 10.634 1.000 49.845 331 PRO A CA 1
ATOM 1864 C C . PRO A 1 223 ? 63.846 -32.943 11.408 1.000 51.149 331 PRO A C 1
ATOM 1865 O O . PRO A 1 223 ? 63.658 -32.750 12.606 1.000 59.199 331 PRO A O 1
ATOM 1869 N N . PHE A 1 224 ? 64.816 -32.338 10.716 1.000 51.013 332 PHE A N 1
ATOM 1870 C CA . PHE A 1 224 ? 65.762 -31.430 11.348 1.000 48.300 332 PHE A CA 1
ATOM 1871 C C . PHE A 1 224 ? 65.891 -30.191 10.484 1.000 46.325 332 PHE A C 1
ATOM 1872 O O . PHE A 1 224 ? 66.146 -30.308 9.293 1.000 51.983 332 PHE A O 1
ATOM 1880 N N . ASN A 1 225 ? 65.702 -29.012 11.087 1.000 48.353 333 ASN A N 1
ATOM 1881 C CA . ASN A 1 225 ? 65.746 -27.775 10.326 1.000 49.649 333 ASN A CA 1
ATOM 1882 C C . ASN A 1 225 ? 67.204 -27.386 10.076 1.000 49.599 333 ASN A C 1
ATOM 1883 O O . ASN A 1 225 ? 68.004 -27.352 11.005 1.000 52.291 333 ASN A O 1
ATOM 1888 N N . LEU A 1 226 ? 67.533 -27.061 8.819 1.000 45.922 334 LEU A N 1
ATOM 1889 C CA . LEU A 1 226 ? 68.898 -26.712 8.445 1.000 45.353 334 LEU A CA 1
ATOM 1890 C C . LEU A 1 226 ? 69.311 -25.380 9.075 1.000 46.030 334 LEU A C 1
ATOM 1891 O O . LEU A 1 226 ? 70.424 -24.926 8.838 1.000 39.734 334 LEU A O 1
ATOM 1896 N N . ARG A 1 227 ? 68.411 -24.741 9.843 1.000 47.591 335 ARG A N 1
ATOM 1897 C CA . ARG A 1 227 ? 68.748 -23.529 10.576 1.000 53.373 335 ARG A CA 1
ATOM 1898 C C . ARG A 1 227 ? 68.696 -23.781 12.081 1.000 57.234 335 ARG A C 1
ATOM 1899 O O . ARG A 1 227 ? 68.675 -22.830 12.860 1.000 53.970 335 ARG A O 1
ATOM 1907 N N . SER A 1 228 ? 68.705 -25.062 12.471 1.000 57.617 336 SER A N 1
ATOM 1908 C CA . SER A 1 228 ? 68.537 -25.471 13.852 1.000 52.767 336 SER A CA 1
ATOM 1909 C C . SER A 1 228 ? 69.651 -24.882 14.698 1.000 59.868 336 SER A C 1
ATOM 1910 O O . SER A 1 228 ? 69.403 -24.209 15.689 1.000 66.160 336 SER A O 1
ATOM 1913 N N . ASN A 1 229 ? 70.890 -25.183 14.315 1.000 72.871 337 ASN A N 1
ATOM 1914 C CA . ASN A 1 229 ? 72.040 -24.617 14.994 1.000 73.770 337 ASN A CA 1
ATOM 1915 C C . ASN A 1 229 ? 72.162 -23.160 14.580 1.000 79.860 337 ASN A C 1
ATOM 1916 O O . ASN A 1 229 ? 71.644 -22.761 13.533 1.000 74.712 337 ASN A O 1
ATOM 1921 N N . GLU A 1 230 ? 72.832 -22.386 15.442 1.000 81.899 338 GLU A N 1
ATOM 1922 C CA . GLU A 1 230 ? 73.192 -21.012 15.136 1.000 75.637 338 GLU A CA 1
ATOM 1923 C C . GLU A 1 230 ? 73.987 -21.043 13.835 1.000 65.000 338 GLU A C 1
ATOM 1924 O O . GLU A 1 230 ? 74.680 -22.019 13.555 1.000 60.415 338 GLU A O 1
ATOM 1930 N N . PRO A 1 231 ? 73.894 -20.014 12.967 1.000 64.685 339 PRO A N 1
ATOM 1931 C CA . PRO A 1 231 ? 74.767 -19.941 11.800 1.000 61.306 339 PRO A CA 1
ATOM 1932 C C . PRO A 1 231 ? 76.208 -20.283 12.163 1.000 57.477 339 PRO A C 1
ATOM 1933 O O . PRO A 1 231 ? 76.696 -19.995 13.253 1.000 64.517 339 PRO A O 1
ATOM 1937 N N . ILE A 1 232 ? 76.884 -20.925 11.229 1.000 54.866 340 ILE A N 1
ATOM 1938 C CA . ILE A 1 232 ? 78.293 -21.226 11.368 1.000 51.707 340 ILE A CA 1
ATOM 1939 C C . ILE A 1 232 ? 79.074 -19.962 10.989 1.000 58.216 340 ILE A C 1
ATOM 1940 O O . ILE A 1 232 ? 79.987 -19.565 11.707 1.000 61.074 340 ILE A O 1
ATOM 1945 N N . TYR A 1 233 ? 78.677 -19.287 9.901 1.000 55.479 341 TYR A N 1
ATOM 1946 C CA . TYR A 1 233 ? 79.185 -17.957 9.602 1.000 54.750 341 TYR A CA 1
ATOM 1947 C C . TYR A 1 233 ? 78.007 -17.004 9.540 1.000 48.194 341 TYR A C 1
ATOM 1948 O O . TYR A 1 233 ? 77.071 -17.266 8.812 1.000 48.858 341 TYR A O 1
ATOM 1957 N N . SER A 1 234 ? 78.060 -15.922 10.314 1.000 52.335 342 SER A N 1
ATOM 1958 C CA . SER A 1 234 ? 76.987 -14.944 10.338 1.000 51.695 342 SER A CA 1
ATOM 1959 C C . SER A 1 234 ? 77.573 -13.552 10.465 1.000 54.745 342 SER A C 1
ATOM 1960 O O . SER A 1 234 ? 78.356 -13.293 11.375 1.000 69.880 342 SER A O 1
ATOM 1963 N N . ASN A 1 235 ? 77.176 -12.666 9.557 1.000 50.009 343 ASN A N 1
ATOM 1964 C CA . ASN A 1 235 ? 77.419 -11.252 9.756 1.000 51.516 343 ASN A CA 1
ATOM 1965 C C . ASN A 1 235 ? 76.281 -10.553 9.018 1.000 55.984 343 ASN A C 1
ATOM 1966 O O . ASN A 1 235 ? 75.246 -11.178 8.788 1.000 63.225 343 ASN A O 1
ATOM 1971 N N . LYS A 1 236 ? 76.469 -9.278 8.660 1.000 55.475 344 LYS A N 1
ATOM 1972 C CA . LYS A 1 236 ? 75.405 -8.488 8.069 1.000 55.950 344 LYS A CA 1
ATOM 1973 C C . LYS A 1 236 ? 75.386 -8.581 6.543 1.000 63.887 344 LYS A C 1
ATOM 1974 O O . LYS A 1 236 ? 74.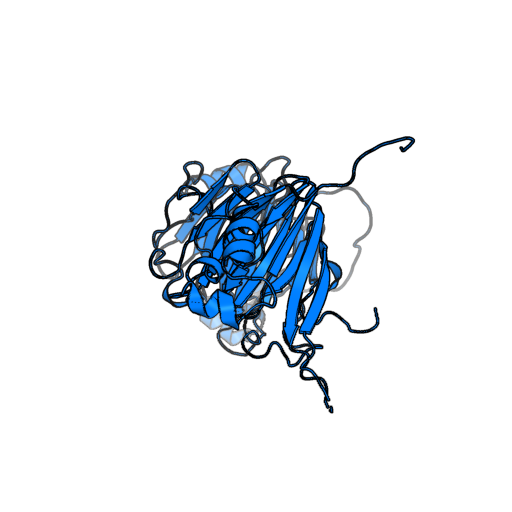889 -7.673 5.887 1.000 75.466 344 LYS A O 1
ATOM 1980 N N . TYR A 1 237 ? 75.917 -9.660 5.963 1.000 66.368 345 TYR A N 1
ATOM 1981 C CA . TYR A 1 237 ? 75.825 -9.870 4.525 1.000 60.984 345 TYR A CA 1
ATOM 1982 C C . TYR A 1 237 ? 75.197 -11.219 4.202 1.000 63.594 345 TYR A C 1
ATOM 1983 O O . TYR A 1 237 ? 74.745 -11.445 3.080 1.000 65.006 345 TYR A O 1
ATOM 1992 N N . GLY A 1 238 ? 75.140 -12.100 5.203 1.000 58.441 346 GLY A N 1
ATOM 1993 C CA . GLY A 1 238 ? 74.494 -13.376 5.012 1.000 56.952 346 GLY A CA 1
ATOM 1994 C C . GLY A 1 238 ? 74.603 -14.256 6.248 1.000 58.048 346 GLY A C 1
ATOM 1995 O O . GLY A 1 238 ? 75.119 -13.846 7.286 1.000 62.725 346 GLY A O 1
ATOM 1996 N N . ASN A 1 239 ? 74.049 -15.453 6.102 1.000 53.125 347 ASN A N 1
ATOM 1997 C CA . ASN A 1 239 ? 74.085 -16.478 7.117 1.000 53.127 347 ASN A CA 1
ATOM 1998 C C . ASN A 1 239 ? 74.513 -17.758 6.420 1.000 48.927 347 ASN A C 1
ATOM 1999 O O . ASN A 1 239 ? 74.146 -17.996 5.275 1.000 59.456 347 ASN A O 1
ATOM 2004 N N . PHE A 1 240 ? 75.317 -18.541 7.124 1.000 40.394 348 PHE A N 1
ATOM 2005 C CA . PHE A 1 240 ? 75.814 -19.799 6.632 1.000 38.359 348 PHE A CA 1
ATOM 2006 C C . PHE A 1 240 ? 75.529 -20.838 7.707 1.000 36.758 348 PHE A C 1
ATOM 2007 O O . PHE A 1 240 ? 76.153 -20.820 8.760 1.000 33.344 348 PHE A O 1
ATOM 2015 N N . TYR A 1 241 ? 74.555 -21.710 7.449 1.000 39.698 349 TYR A N 1
ATOM 2016 C CA . TYR A 1 241 ? 74.275 -22.837 8.325 1.000 41.091 349 TYR A CA 1
ATOM 2017 C C . TYR A 1 241 ? 74.908 -24.080 7.707 1.000 37.436 349 TYR A C 1
ATOM 2018 O O . TYR A 1 241 ? 75.217 -24.064 6.530 1.000 32.104 349 TYR A O 1
ATOM 2027 N N . GLU A 1 242 ? 75.103 -25.136 8.503 1.000 39.520 350 GLU A N 1
ATOM 2028 C CA . GLU A 1 242 ? 75.683 -26.384 8.022 1.000 40.667 350 GLU A CA 1
ATOM 2029 C C . GLU A 1 242 ? 75.649 -27.454 9.099 1.000 39.465 350 GLU A C 1
ATOM 2030 O O . GLU A 1 242 ? 76.179 -27.236 10.182 1.000 42.385 350 GLU A O 1
ATOM 2036 N N . ILE A 1 243 ? 75.120 -28.625 8.752 1.000 38.723 351 ILE A N 1
ATOM 2037 C CA . ILE A 1 243 ? 75.150 -29.787 9.624 1.000 41.453 351 ILE A CA 1
ATOM 2038 C C . ILE A 1 243 ? 76.106 -30.803 9.006 1.000 41.852 351 ILE A C 1
ATOM 2039 O O . ILE A 1 243 ? 75.767 -31.410 7.992 1.000 45.513 351 ILE A O 1
ATOM 2044 N N . THR A 1 244 ? 77.279 -31.002 9.624 1.000 43.924 352 THR A N 1
ATOM 2045 C CA . THR A 1 244 ? 78.257 -31.987 9.164 1.000 44.054 352 THR A CA 1
ATOM 2046 C C . THR A 1 244 ? 77.763 -33.393 9.513 1.000 42.657 352 THR A C 1
ATOM 2047 O O . THR A 1 244 ? 77.060 -33.548 10.511 1.000 47.541 352 THR A O 1
ATOM 2051 N N . PRO A 1 245 ? 78.074 -34.451 8.722 1.000 39.742 353 PRO A N 1
ATOM 2052 C CA . PRO A 1 245 ? 77.560 -35.807 8.972 1.000 43.134 353 PRO A CA 1
ATOM 2053 C C . PRO A 1 245 ? 77.779 -36.405 10.368 1.000 49.888 353 PRO A C 1
ATOM 2054 O O . PRO A 1 245 ? 76.849 -36.951 10.977 1.000 45.921 353 PRO A O 1
ATOM 2058 N N . ASP A 1 246 ? 79.015 -36.276 10.873 1.000 56.307 354 ASP A N 1
ATOM 2059 C CA . ASP A 1 246 ? 79.409 -36.775 12.186 1.000 58.742 354 ASP A CA 1
ATOM 2060 C C . ASP A 1 246 ? 78.536 -36.208 13.308 1.000 56.541 354 ASP A C 1
ATOM 2061 O O . ASP A 1 246 ? 78.415 -36.841 14.353 1.000 69.678 354 ASP A O 1
ATOM 2066 N N . ARG A 1 247 ? 77.939 -35.029 13.112 1.000 53.510 355 ARG A N 1
ATOM 2067 C CA . ARG A 1 247 ? 76.985 -34.486 14.073 1.000 56.481 355 ARG A CA 1
ATOM 2068 C C . ARG A 1 247 ? 75.544 -34.598 13.555 1.000 54.944 355 ARG A C 1
ATOM 2069 O O . ARG A 1 247 ? 74.763 -33.664 13.720 1.000 57.143 355 ARG A O 1
ATOM 2077 N N . ASN A 1 248 ? 75.174 -35.717 12.913 1.000 48.078 356 ASN A N 1
ATOM 2078 C CA . ASN A 1 248 ? 73.834 -35.855 12.360 1.000 46.739 356 ASN A CA 1
ATOM 2079 C C . ASN A 1 248 ? 73.562 -37.321 12.019 1.000 52.661 356 ASN A C 1
ATOM 2080 O O . ASN A 1 248 ? 73.675 -37.747 10.865 1.000 46.411 356 ASN A O 1
ATOM 2085 N N . PRO A 1 249 ? 73.196 -38.130 13.043 1.000 55.202 357 PRO A N 1
ATOM 2086 C CA . PRO A 1 249 ? 72.927 -39.558 12.879 1.000 51.367 357 PRO A CA 1
ATOM 2087 C C . PRO A 1 249 ? 72.121 -40.009 11.667 1.000 50.235 357 PRO A C 1
ATOM 2088 O O . PRO A 1 249 ? 72.404 -41.075 11.130 1.000 49.552 357 PRO A O 1
ATOM 2092 N N . GLN A 1 250 ? 71.100 -39.232 11.279 1.000 49.205 358 GLN A N 1
ATOM 2093 C CA . GLN A 1 250 ? 70.198 -39.612 10.194 1.000 51.358 358 GLN A CA 1
ATOM 2094 C C . GLN A 1 250 ? 70.920 -39.792 8.857 1.000 53.510 358 GLN A C 1
ATOM 2095 O O . GLN A 1 250 ? 70.413 -40.505 7.993 1.000 58.034 358 GLN A O 1
ATOM 2101 N N . VAL A 1 251 ? 72.058 -39.121 8.637 1.000 57.339 359 VAL A N 1
ATOM 2102 C CA . VAL A 1 251 ? 72.725 -39.234 7.345 1.000 55.237 359 VAL A CA 1
ATOM 2103 C C . VAL A 1 251 ? 74.182 -39.686 7.481 1.000 55.766 359 VAL A C 1
ATOM 2104 O O . VAL A 1 251 ? 74.848 -39.884 6.461 1.000 54.063 359 VAL A O 1
ATOM 2108 N N . GLN A 1 252 ? 74.674 -39.925 8.706 1.000 54.356 360 GLN A N 1
ATOM 2109 C CA . GLN A 1 252 ? 76.116 -40.011 8.887 1.000 63.800 360 GLN A CA 1
ATOM 2110 C C . GLN A 1 252 ? 76.675 -41.191 8.095 1.000 59.806 360 GLN A C 1
ATOM 2111 O O . GLN A 1 252 ? 77.861 -41.213 7.775 1.000 64.958 360 GLN A O 1
ATOM 2117 N N . ASP A 1 253 ? 75.808 -42.133 7.730 1.000 54.051 361 ASP A N 1
ATOM 2118 C CA . ASP A 1 253 ? 76.218 -43.254 6.901 1.000 54.956 361 ASP A CA 1
ATOM 2119 C C . ASP A 1 253 ? 76.356 -42.820 5.443 1.000 54.910 361 ASP A C 1
ATOM 2120 O O . ASP A 1 253 ? 77.005 -43.535 4.6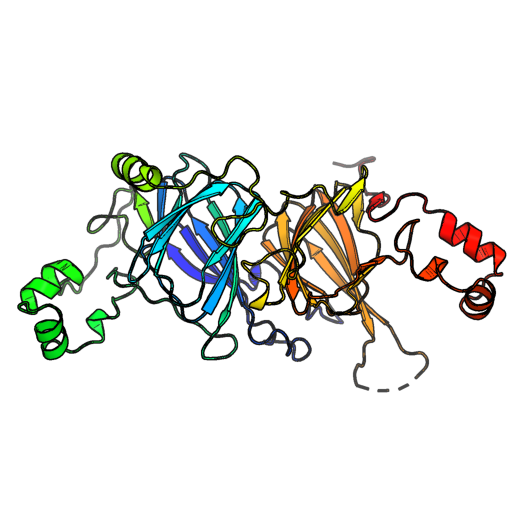74 1.000 53.568 361 ASP A O 1
ATOM 2125 N N . LEU A 1 254 ? 75.722 -41.690 5.059 1.000 54.618 362 LEU A N 1
ATOM 2126 C CA . LEU A 1 254 ? 75.782 -41.188 3.683 1.000 52.793 362 LEU A CA 1
ATOM 2127 C C . LEU A 1 254 ? 76.929 -40.192 3.508 1.000 50.744 362 LEU A C 1
ATOM 2128 O O . LEU A 1 254 ? 77.310 -39.902 2.378 1.000 47.559 362 LEU A O 1
ATOM 2133 N N . ASP A 1 255 ? 77.424 -39.647 4.632 1.000 51.663 363 ASP A N 1
ATOM 2134 C CA . ASP A 1 255 ? 78.591 -38.778 4.671 1.000 55.192 363 ASP A CA 1
ATOM 2135 C C . ASP A 1 255 ? 78.287 -37.493 3.898 1.000 53.194 363 ASP A C 1
ATOM 2136 O O . ASP A 1 255 ? 79.104 -36.998 3.119 1.000 50.173 363 ASP A O 1
ATOM 2141 N N . ILE A 1 256 ? 77.083 -36.977 4.154 1.000 51.121 364 ILE A N 1
ATOM 2142 C CA . ILE A 1 256 ? 76.581 -35.757 3.567 1.000 51.062 364 ILE A CA 1
ATOM 2143 C C . ILE A 1 256 ? 76.579 -34.705 4.669 1.000 50.515 364 ILE A C 1
ATOM 2144 O O . ILE A 1 256 ? 76.071 -34.984 5.759 1.000 44.324 364 ILE A O 1
ATOM 2149 N N . SER A 1 257 ? 77.143 -33.518 4.373 1.000 45.558 365 SER A N 1
ATOM 2150 C CA . SER A 1 257 ? 76.768 -32.313 5.089 1.000 39.339 365 SER A CA 1
ATOM 2151 C C . SER A 1 257 ? 75.657 -31.644 4.289 1.000 46.337 365 SER A C 1
ATOM 2152 O O . SER A 1 257 ? 75.551 -31.840 3.077 1.000 55.855 365 SER A O 1
ATOM 2155 N N . LEU A 1 258 ? 74.831 -30.868 4.995 1.000 40.542 366 LEU A N 1
ATOM 2156 C CA . LEU A 1 258 ? 73.826 -30.028 4.386 1.000 34.491 366 LEU A CA 1
ATOM 2157 C C . LEU A 1 258 ? 74.066 -28.590 4.821 1.000 34.996 366 LEU A C 1
ATOM 2158 O O . LEU A 1 258 ? 74.296 -28.355 5.990 1.000 33.365 366 LEU A O 1
ATOM 2163 N N . THR A 1 259 ? 73.991 -27.638 3.881 1.000 40.549 367 THR A N 1
ATOM 2164 C CA . THR A 1 259 ? 74.189 -26.229 4.174 1.000 38.770 367 THR A CA 1
ATOM 2165 C C . THR A 1 259 ? 72.958 -25.423 3.763 1.000 37.256 367 THR A C 1
ATOM 2166 O O . THR A 1 259 ? 72.155 -25.867 2.950 1.000 36.459 367 THR A O 1
ATOM 2170 N N . PHE A 1 260 ? 72.799 -24.252 4.383 1.000 39.568 368 PHE A N 1
ATOM 2171 C CA . PHE A 1 260 ? 71.794 -23.289 3.974 1.000 44.235 368 PHE A CA 1
ATOM 2172 C C . PHE A 1 260 ? 72.427 -21.906 4.023 1.000 42.993 368 PHE A C 1
ATOM 2173 O O . PHE A 1 260 ? 72.502 -21.299 5.074 1.000 57.253 368 PHE A O 1
ATOM 2181 N N . THR A 1 261 ? 72.899 -21.430 2.882 1.000 41.944 369 THR A N 1
ATOM 2182 C CA . THR A 1 261 ? 73.537 -20.135 2.791 1.000 41.872 369 THR A CA 1
ATOM 2183 C C . THR A 1 261 ? 72.527 -19.091 2.304 1.000 47.968 369 THR A C 1
ATOM 2184 O O . THR A 1 261 ? 72.021 -19.169 1.183 1.000 46.351 369 THR A O 1
ATOM 2188 N N . GLU A 1 262 ? 72.257 -18.082 3.138 1.000 51.736 370 GLU A N 1
ATOM 2189 C CA . GLU A 1 262 ? 71.510 -16.916 2.694 1.000 56.019 370 GLU A CA 1
ATOM 2190 C C . GLU A 1 262 ? 72.507 -15.795 2.419 1.000 48.954 370 GLU A C 1
ATOM 2191 O O . GLU A 1 262 ? 73.204 -15.391 3.340 1.000 44.498 370 GLU A O 1
ATOM 2197 N N . ILE A 1 263 ? 72.620 -15.368 1.151 1.000 44.535 371 ILE A N 1
ATOM 2198 C CA . ILE A 1 263 ? 73.451 -14.234 0.778 1.000 43.225 371 ILE A CA 1
ATOM 2199 C C . ILE A 1 263 ? 72.536 -13.025 0.576 1.000 53.669 371 ILE A C 1
ATOM 2200 O O . ILE A 1 263 ? 71.646 -13.042 -0.284 1.000 44.523 371 ILE A O 1
ATOM 2205 N N . ASN A 1 264 ? 72.759 -11.967 1.372 1.000 57.264 372 ASN A N 1
ATOM 2206 C CA . ASN A 1 264 ? 71.927 -10.780 1.266 1.000 56.733 372 ASN A CA 1
ATOM 2207 C C . ASN A 1 264 ? 72.281 -10.029 -0.017 1.000 63.025 372 ASN A C 1
ATOM 2208 O O . ASN A 1 264 ? 73.385 -10.162 -0.541 1.000 60.556 372 ASN A O 1
ATOM 2213 N N . GLU A 1 265 ? 71.313 -9.263 -0.539 1.000 64.848 373 GLU A N 1
ATOM 2214 C CA . GLU A 1 265 ? 71.493 -8.557 -1.798 1.000 67.890 373 GLU A CA 1
ATOM 2215 C C . GLU A 1 265 ? 72.784 -7.737 -1.767 1.000 65.515 373 GLU A C 1
ATOM 2216 O O . GLU A 1 265 ? 73.104 -7.100 -0.763 1.000 67.954 373 GLU A O 1
ATOM 2222 N N . GLY A 1 266 ? 73.505 -7.749 -2.896 1.000 58.323 374 GLY A N 1
ATOM 2223 C CA . GLY A 1 266 ? 74.734 -6.989 -3.047 1.000 57.909 374 GLY A CA 1
ATOM 2224 C C . GLY A 1 266 ? 75.857 -7.547 -2.179 1.000 58.931 374 GLY A C 1
ATOM 2225 O O . GLY A 1 266 ? 76.947 -6.962 -2.108 1.000 60.298 374 GLY A O 1
ATOM 2226 N N . ALA A 1 267 ? 75.565 -8.681 -1.523 1.000 50.799 375 ALA A N 1
ATOM 2227 C CA . ALA A 1 267 ? 76.536 -9.343 -0.679 1.000 49.101 375 ALA A CA 1
ATOM 2228 C C . ALA A 1 267 ? 77.265 -10.366 -1.532 1.000 51.484 375 ALA A C 1
ATOM 2229 O O . ALA A 1 267 ? 76.928 -10.548 -2.697 1.000 53.555 375 ALA A O 1
ATOM 2231 N N . LEU A 1 268 ? 78.241 -11.043 -0.921 1.000 53.021 376 LEU A N 1
ATOM 2232 C CA . LEU A 1 268 ? 79.153 -11.913 -1.640 1.000 46.925 376 LEU A CA 1
ATOM 2233 C C . LEU A 1 268 ? 79.671 -12.961 -0.672 1.000 40.725 376 LEU A C 1
ATOM 2234 O O . LEU A 1 268 ? 80.360 -12.635 0.287 1.000 37.452 376 LEU A O 1
ATOM 2239 N N . LEU A 1 269 ? 79.360 -14.226 -0.931 1.000 40.226 377 LEU A N 1
ATOM 2240 C CA . LEU A 1 269 ? 80.092 -15.276 -0.249 1.000 39.713 377 LEU A CA 1
ATOM 2241 C C . LEU A 1 269 ? 81.539 -15.256 -0.741 1.000 42.509 377 LEU A C 1
ATOM 2242 O O . LEU A 1 269 ? 81.829 -15.671 -1.864 1.000 40.681 377 LEU A O 1
ATOM 2247 N N . LEU A 1 270 ? 82.436 -14.745 0.110 1.000 41.808 378 LEU A N 1
ATOM 2248 C CA . LEU A 1 270 ? 83.833 -14.614 -0.261 1.000 46.394 378 LEU A CA 1
ATOM 2249 C C . LEU A 1 270 ? 84.384 -15.964 -0.710 1.000 51.532 378 LEU A C 1
ATOM 2250 O O . LEU A 1 270 ? 83.905 -17.014 -0.268 1.000 46.058 378 LEU A O 1
ATOM 2255 N N . PRO A 1 271 ? 85.447 -15.942 -1.556 1.000 51.345 379 PRO A N 1
ATOM 2256 C CA . PRO A 1 271 ? 86.030 -17.148 -2.143 1.000 49.228 379 PRO A CA 1
ATOM 2257 C C . PRO A 1 271 ? 86.584 -18.120 -1.112 1.000 49.918 379 PRO A C 1
ATOM 2258 O O . PRO A 1 271 ? 87.322 -17.729 -0.205 1.000 49.976 379 PRO A O 1
ATOM 2262 N N . HIS A 1 272 ? 86.209 -19.389 -1.279 1.000 50.196 380 HIS A N 1
ATOM 2263 C CA . HIS A 1 272 ? 86.767 -20.476 -0.494 1.000 47.351 380 HIS A CA 1
ATOM 2264 C C . HIS A 1 272 ? 86.963 -21.684 -1.398 1.000 47.439 380 HIS A C 1
ATOM 2265 O O . HIS A 1 272 ? 86.620 -21.651 -2.583 1.000 46.728 380 HIS A O 1
ATOM 2272 N N . TYR A 1 273 ? 87.507 -22.749 -0.803 1.000 47.267 381 TYR A N 1
ATOM 2273 C CA . TYR A 1 273 ? 87.444 -24.069 -1.396 1.000 44.125 381 TYR A CA 1
ATOM 2274 C C . TYR A 1 273 ? 87.103 -25.102 -0.324 1.000 45.116 381 TYR A C 1
ATOM 2275 O O . TYR A 1 273 ? 87.475 -24.962 0.839 1.000 44.602 381 TYR A O 1
ATOM 2284 N N . ASN A 1 274 ? 86.324 -26.106 -0.731 1.000 45.992 382 ASN A N 1
ATOM 2285 C CA . ASN A 1 274 ? 86.002 -27.229 0.131 1.000 45.305 382 ASN A CA 1
ATOM 2286 C C . ASN A 1 274 ? 87.119 -28.275 0.021 1.000 40.508 382 ASN A C 1
ATOM 2287 O O . ASN A 1 274 ? 87.380 -28.788 -1.063 1.000 42.068 382 ASN A O 1
ATOM 2292 N N . SER A 1 275 ? 87.744 -28.604 1.163 1.000 37.320 383 SER A N 1
ATOM 2293 C CA . SER A 1 275 ? 88.958 -29.418 1.231 1.000 41.564 383 SER A CA 1
ATOM 2294 C C . SER A 1 275 ? 88.786 -30.860 0.718 1.000 46.619 383 SER A C 1
ATOM 2295 O O . SER A 1 275 ? 89.653 -31.337 -0.023 1.000 45.505 383 SER A O 1
ATOM 2298 N N . LYS A 1 276 ? 87.712 -31.568 1.122 1.000 47.850 384 LYS A N 1
ATOM 2299 C CA . LYS A 1 276 ? 87.404 -32.881 0.549 1.000 54.128 384 LYS A CA 1
ATOM 2300 C C . LYS A 1 276 ? 85.992 -32.958 -0.053 1.000 58.372 384 LYS A C 1
ATOM 2301 O O . LYS A 1 276 ? 85.746 -33.777 -0.952 1.000 55.844 384 LYS A O 1
ATOM 2307 N N . ALA A 1 277 ? 85.080 -32.096 0.422 1.000 48.017 385 ALA A N 1
ATOM 2308 C CA . ALA A 1 277 ? 83.676 -32.195 0.077 1.000 43.099 385 ALA A CA 1
ATOM 2309 C C . ALA A 1 277 ? 83.421 -31.702 -1.348 1.000 43.012 385 ALA A C 1
ATOM 2310 O O . ALA A 1 277 ? 83.921 -30.658 -1.741 1.000 41.511 385 ALA A O 1
ATOM 2312 N N . ILE A 1 278 ? 82.658 -32.504 -2.108 1.000 47.950 386 ILE A N 1
ATOM 2313 C CA . ILE A 1 278 ? 82.051 -32.121 -3.376 1.000 42.491 386 ILE A CA 1
ATOM 2314 C C . ILE A 1 278 ? 80.651 -31.622 -3.037 1.000 43.978 386 ILE A C 1
ATOM 2315 O O . ILE A 1 278 ? 79.871 -32.362 -2.424 1.000 44.848 386 ILE A O 1
ATOM 2320 N N . PHE A 1 279 ? 80.334 -30.378 -3.421 1.000 40.305 387 PHE A N 1
ATOM 2321 C CA . PHE A 1 279 ? 79.069 -29.788 -3.009 1.000 36.677 387 PHE A CA 1
ATOM 2322 C C . PHE A 1 279 ? 78.100 -29.708 -4.171 1.000 38.207 387 PHE A C 1
ATOM 2323 O O . PHE A 1 279 ? 78.443 -29.194 -5.231 1.000 40.469 387 PHE A O 1
ATOM 2331 N N . ILE A 1 280 ? 76.876 -30.183 -3.938 1.000 37.966 388 ILE A N 1
ATOM 2332 C CA . ILE A 1 280 ? 75.823 -29.967 -4.908 1.000 40.988 388 ILE A CA 1
ATOM 2333 C C . ILE A 1 280 ? 74.921 -28.854 -4.391 1.000 42.715 388 ILE A C 1
ATOM 2334 O O . ILE A 1 280 ? 74.333 -28.953 -3.317 1.000 39.957 388 ILE A O 1
ATOM 2339 N N . VAL A 1 281 ? 74.861 -27.768 -5.165 1.000 42.002 389 VAL A N 1
ATOM 2340 C CA . VAL A 1 281 ? 74.268 -26.547 -4.667 1.000 44.565 389 VAL A CA 1
ATOM 2341 C C . VAL A 1 281 ? 72.961 -26.333 -5.416 1.000 46.094 389 VAL A C 1
ATOM 2342 O O . VAL A 1 281 ? 72.907 -26.564 -6.619 1.000 48.372 389 VAL A O 1
ATOM 2346 N N . VAL A 1 282 ? 71.926 -25.909 -4.671 1.000 51.585 390 VAL A N 1
ATOM 2347 C CA . VAL A 1 282 ? 70.543 -25.806 -5.132 1.000 49.413 390 VAL A CA 1
ATOM 2348 C C . VAL A 1 282 ? 70.014 -24.400 -4.826 1.000 50.157 390 VAL A C 1
ATOM 2349 O O . VAL A 1 282 ? 70.005 -24.006 -3.658 1.000 49.890 390 VAL A O 1
ATOM 2353 N N . VAL A 1 283 ? 69.530 -23.661 -5.843 1.000 51.160 391 VAL A N 1
ATOM 2354 C CA . VAL A 1 283 ? 68.954 -22.334 -5.612 1.000 51.714 391 VAL A CA 1
ATOM 2355 C C . VAL A 1 283 ? 67.465 -22.443 -5.274 1.000 49.064 391 VAL A C 1
ATOM 2356 O O . VAL A 1 283 ? 66.645 -22.827 -6.106 1.000 47.156 391 VAL A O 1
ATOM 2360 N N . GLY A 1 284 ? 67.131 -22.056 -4.040 1.000 48.916 392 GLY A N 1
ATOM 2361 C CA . GLY A 1 284 ? 65.750 -21.897 -3.611 1.000 51.469 392 GLY A CA 1
ATOM 2362 C C . GLY A 1 284 ? 65.121 -20.578 -4.079 1.000 48.331 392 GLY A C 1
ATOM 2363 O O . GLY A 1 284 ? 63.945 -20.552 -4.443 1.000 43.656 392 GLY A O 1
ATOM 2364 N N . GLU A 1 285 ? 65.906 -19.492 -4.059 1.000 44.036 393 GLU A N 1
ATOM 2365 C CA . GLU A 1 285 ? 65.346 -18.158 -4.119 1.000 55.024 393 GLU A CA 1
ATOM 2366 C C . GLU A 1 285 ? 66.448 -17.168 -4.477 1.000 65.947 393 GLU A C 1
ATOM 2367 O O . GLU A 1 285 ? 67.607 -17.396 -4.145 1.000 72.947 393 GLU A O 1
ATOM 2373 N N . GLY A 1 286 ? 66.060 -16.077 -5.158 1.000 65.268 394 GLY A N 1
ATOM 2374 C CA . GLY A 1 286 ? 66.954 -14.974 -5.460 1.000 52.794 394 GLY A CA 1
ATOM 2375 C C . GLY A 1 286 ? 67.661 -15.176 -6.786 1.000 49.478 394 GLY A C 1
ATOM 2376 O O . GLY A 1 286 ? 67.404 -16.146 -7.483 1.000 49.311 394 GLY A O 1
ATOM 2377 N N . ASN A 1 287 ? 68.528 -14.217 -7.119 1.000 52.994 395 ASN A N 1
ATOM 2378 C CA . ASN A 1 287 ? 69.300 -14.214 -8.348 1.000 52.553 395 ASN A CA 1
ATOM 2379 C C . ASN A 1 287 ? 70.730 -13.858 -7.981 1.000 50.861 395 ASN A C 1
ATOM 2380 O O . ASN A 1 287 ? 70.948 -13.101 -7.036 1.000 45.820 395 ASN A O 1
ATOM 2385 N N . GLY A 1 288 ? 71.683 -14.375 -8.761 1.000 48.177 396 GLY A N 1
ATOM 2386 C CA . GLY A 1 288 ? 73.066 -13.958 -8.638 1.000 46.928 396 GLY A CA 1
ATOM 2387 C C . GLY A 1 288 ? 73.952 -14.652 -9.666 1.000 54.445 396 GLY A C 1
ATOM 2388 O O . GLY A 1 288 ? 73.458 -15.304 -10.587 1.000 57.347 396 GLY A O 1
ATOM 2389 N N . LYS A 1 289 ? 75.267 -14.469 -9.506 1.000 57.786 397 LYS A N 1
ATOM 2390 C CA . LYS A 1 289 ? 76.248 -15.096 -10.373 1.000 61.847 397 LYS A CA 1
ATOM 2391 C C . LYS A 1 289 ? 77.261 -15.786 -9.465 1.000 58.367 397 LYS A C 1
ATOM 2392 O O . LYS A 1 289 ? 77.413 -15.411 -8.306 1.000 63.160 397 LYS A O 1
ATOM 2398 N N . TYR A 1 290 ? 77.924 -16.827 -9.979 1.000 52.603 398 TYR A N 1
ATOM 2399 C CA . TYR A 1 290 ? 79.050 -17.398 -9.261 1.000 47.067 398 TYR A CA 1
ATOM 2400 C C . TYR A 1 290 ? 80.280 -17.499 -10.143 1.000 44.489 398 TYR A C 1
ATOM 2401 O O . TYR A 1 290 ? 80.209 -17.408 -11.371 1.000 46.415 398 TYR A O 1
ATOM 2410 N N . GLU A 1 291 ? 81.417 -17.672 -9.470 1.000 43.419 399 GLU A N 1
ATOM 2411 C CA . GLU A 1 291 ? 82.665 -17.930 -10.157 1.000 50.258 399 GLU A CA 1
ATOM 2412 C C . GLU A 1 291 ? 83.325 -19.135 -9.493 1.000 53.802 399 GLU A C 1
ATOM 2413 O O . GLU A 1 291 ? 83.668 -19.074 -8.306 1.000 44.085 399 GLU A O 1
ATOM 2419 N N . LEU A 1 292 ? 83.430 -20.237 -10.265 1.000 49.967 400 LEU A N 1
ATOM 2420 C CA . LEU A 1 292 ? 84.155 -21.428 -9.838 1.000 48.354 400 LEU A CA 1
ATOM 2421 C C . LEU A 1 292 ? 85.508 -21.460 -10.535 1.000 44.955 400 LEU A C 1
ATOM 2422 O O . LEU A 1 292 ? 85.579 -21.160 -11.723 1.000 57.734 400 LEU A O 1
ATOM 2427 N N . VAL A 1 293 ? 86.574 -21.846 -9.829 1.000 36.275 401 VAL A N 1
ATOM 2428 C CA . VAL A 1 293 ? 87.880 -21.842 -10.459 1.000 38.787 401 VAL A CA 1
ATOM 2429 C C . VAL A 1 293 ? 88.385 -23.272 -10.619 1.000 41.850 401 VAL A C 1
ATOM 2430 O O . VAL A 1 293 ? 88.496 -24.010 -9.646 1.000 44.828 401 VAL A O 1
ATOM 2434 N N . GLY A 1 294 ? 88.736 -23.630 -11.863 1.000 45.743 402 GLY A N 1
ATOM 2435 C CA . GLY A 1 294 ? 89.404 -24.886 -12.152 1.000 51.709 402 GLY A CA 1
ATOM 2436 C C . GLY A 1 294 ? 90.709 -24.690 -12.921 1.000 58.045 402 GLY A C 1
ATOM 2437 O O . GLY A 1 294 ? 90.944 -23.631 -13.499 1.000 57.426 402 GLY A O 1
ATOM 2438 N N . ILE A 1 295 ? 91.557 -25.726 -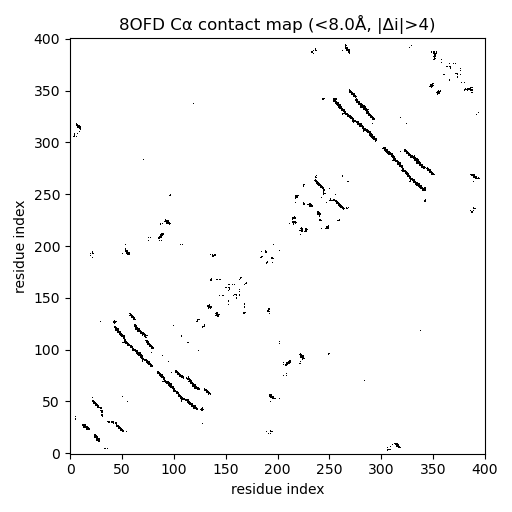12.897 1.000 65.574 403 ILE A N 1
ATOM 2439 C CA . ILE A 1 295 ? 92.718 -25.816 -13.763 1.000 67.434 403 ILE A CA 1
ATOM 2440 C C . ILE A 1 295 ? 92.267 -26.550 -15.023 1.000 80.487 403 ILE A C 1
ATOM 2441 O O . ILE A 1 295 ? 91.953 -27.738 -14.969 1.000 85.666 403 ILE A O 1
ATOM 2446 N N . ARG A 1 296 ? 92.206 -25.820 -16.142 1.000 90.242 404 ARG A N 1
ATOM 2447 C CA . ARG A 1 296 ? 91.864 -26.405 -17.430 1.000 91.256 404 ARG A CA 1
ATOM 2448 C C . ARG A 1 296 ? 92.977 -27.350 -17.873 1.000 81.852 404 ARG A C 1
ATOM 2449 O O . ARG A 1 296 ? 94.003 -26.897 -18.361 1.000 82.175 404 ARG A O 1
ATOM 2457 N N . ASP A 1 297 ? 92.779 -28.663 -17.705 1.000 83.781 405 ASP A N 1
ATOM 2458 C CA . ASP A 1 297 ? 93.749 -29.620 -18.217 1.000 89.114 405 ASP A CA 1
ATOM 2459 C C . ASP A 1 297 ? 93.820 -29.476 -19.736 1.000 94.134 405 ASP A C 1
ATOM 2460 O O . ASP A 1 297 ? 94.907 -29.530 -20.309 1.000 82.726 405 ASP A O 1
ATOM 2465 N N . GLN A 1 298 ? 92.651 -29.251 -20.357 1.000 105.310 406 GLN A N 1
ATOM 2466 C CA . GLN A 1 298 ? 92.535 -29.018 -21.788 1.000 109.999 406 GLN A CA 1
ATOM 2467 C C . GLN A 1 298 ? 92.924 -30.334 -22.460 1.000 118.870 406 GLN A C 1
ATOM 2468 O O . GLN A 1 298 ? 92.401 -31.381 -22.083 1.000 134.554 406 GLN A O 1
ATOM 2474 N N . GLN A 1 299 ? 93.852 -30.284 -23.421 1.000 107.897 407 GLN A N 1
ATOM 2475 C CA . GLN A 1 299 ? 94.413 -31.480 -24.026 1.000 105.720 407 GLN A CA 1
ATOM 2476 C C . GLN A 1 299 ? 93.287 -32.449 -24.404 1.000 94.521 407 GLN A C 1
ATOM 2477 O O . GLN A 1 299 ? 92.365 -31.993 -25.097 1.000 86.176 407 GLN A O 1
ATOM 2483 N N . GLU A 1 308 ? 102.165 -22.400 -21.913 1.000 120.781 416 GLU A N 1
ATOM 2484 C CA . GLU A 1 308 ? 103.362 -22.301 -21.029 1.000 118.083 416 GLU A CA 1
ATOM 2485 C C . GLU A 1 308 ? 102.906 -22.229 -19.568 1.000 116.522 416 GLU A C 1
ATOM 2486 O O . GLU A 1 308 ? 102.977 -23.245 -18.876 1.000 112.410 416 GLU A O 1
ATOM 2492 N N . PRO A 1 309 ? 102.428 -21.075 -19.029 1.000 115.378 417 PRO A N 1
ATOM 2493 C CA . PRO A 1 309 ? 101.921 -21.054 -17.658 1.000 105.478 417 PRO A CA 1
ATOM 2494 C C . PRO A 1 309 ? 100.535 -21.685 -17.532 1.000 97.994 417 PRO A C 1
ATOM 2495 O O . PRO A 1 309 ? 99.578 -21.156 -18.098 1.000 87.582 417 PRO A O 1
ATOM 2499 N N . GLU A 1 310 ? 100.473 -22.832 -16.821 1.000 94.077 418 GLU A N 1
ATOM 2500 C CA . GLU A 1 310 ? 99.247 -23.464 -16.332 1.000 86.956 418 GLU A CA 1
ATOM 2501 C C . GLU A 1 310 ? 98.119 -22.439 -16.231 1.000 79.816 418 GLU A C 1
ATOM 2502 O O . GLU A 1 310 ? 98.209 -21.490 -15.458 1.000 75.398 418 GLU A O 1
ATOM 2508 N N . GLU A 1 311 ? 97.055 -22.642 -17.010 1.000 70.528 419 GLU A N 1
ATOM 2509 C CA . GLU A 1 311 ? 95.943 -21.710 -17.012 1.000 77.849 419 GLU A CA 1
ATOM 2510 C C . GLU A 1 311 ? 94.858 -22.204 -16.059 1.000 70.662 419 GLU A C 1
ATOM 2511 O O . GLU A 1 311 ? 94.565 -23.399 -16.008 1.000 70.819 419 GLU A O 1
ATOM 2517 N N . VAL A 1 312 ? 94.272 -21.253 -15.323 1.000 54.919 420 VAL A N 1
ATOM 2518 C CA . VAL A 1 312 ? 93.121 -21.496 -14.483 1.000 51.005 420 VAL A CA 1
ATOM 2519 C C . VAL A 1 312 ? 91.891 -21.207 -15.331 1.000 51.822 420 VAL A C 1
ATOM 2520 O O . VAL A 1 312 ? 92.015 -20.488 -16.317 1.000 59.187 420 VAL A O 1
ATOM 2524 N N . ARG A 1 313 ? 90.716 -21.687 -14.900 1.000 50.211 421 ARG A N 1
ATOM 2525 C CA . ARG A 1 313 ? 89.490 -21.535 -15.661 1.000 53.099 421 ARG A CA 1
ATOM 2526 C C . ARG A 1 313 ? 88.356 -21.120 -14.729 1.000 56.526 421 ARG A C 1
ATOM 2527 O O . ARG A 1 313 ? 88.066 -21.795 -13.742 1.000 56.435 421 ARG A O 1
ATOM 2535 N N . ARG A 1 314 ? 87.738 -19.979 -15.048 1.000 53.075 422 ARG A N 1
ATOM 2536 C CA . ARG A 1 314 ? 86.504 -19.568 -14.414 1.000 49.227 422 ARG A CA 1
ATOM 2537 C C . ARG A 1 314 ? 85.387 -20.349 -15.082 1.000 50.144 422 ARG A C 1
ATOM 2538 O O . ARG A 1 314 ? 85.425 -20.513 -16.296 1.000 48.426 422 ARG A O 1
ATOM 2546 N N . TYR A 1 315 ? 84.446 -20.863 -14.282 1.000 51.996 423 TYR A N 1
ATOM 2547 C CA . TYR A 1 315 ? 83.203 -21.426 -14.786 1.000 51.253 423 TYR A CA 1
ATOM 2548 C C . TYR A 1 315 ? 82.047 -20.654 -14.155 1.000 55.424 423 TYR A C 1
ATOM 2549 O O . TYR A 1 315 ? 81.631 -20.936 -13.033 1.000 60.861 423 TYR A O 1
ATOM 2558 N N . SER A 1 316 ? 81.539 -19.654 -14.878 1.000 64.801 424 SER A N 1
ATOM 2559 C CA . SER A 1 316 ? 80.514 -18.772 -14.344 1.000 56.501 424 SER A CA 1
ATOM 2560 C C . SER A 1 316 ? 79.146 -19.160 -14.888 1.000 51.177 424 SER A C 1
ATOM 2561 O O . SER A 1 316 ? 79.041 -19.823 -15.914 1.000 50.704 424 SER A O 1
ATOM 2564 N N . ALA A 1 317 ? 78.107 -18.741 -14.165 1.000 49.822 425 ALA A N 1
ATOM 2565 C CA . ALA A 1 317 ? 76.736 -18.879 -14.618 1.000 52.375 425 ALA A CA 1
ATOM 2566 C C . ALA A 1 317 ? 75.844 -17.970 -13.781 1.000 59.644 425 ALA A C 1
ATOM 2567 O O . ALA A 1 317 ? 76.062 -17.840 -12.576 1.000 61.142 425 ALA A O 1
ATOM 2569 N N . ARG A 1 318 ? 74.852 -17.340 -14.431 1.000 63.298 426 ARG A N 1
ATOM 2570 C CA . ARG A 1 318 ? 73.825 -16.585 -13.722 1.000 60.242 426 ARG A CA 1
ATOM 2571 C C . ARG A 1 318 ? 73.054 -17.581 -12.869 1.000 50.334 426 ARG A C 1
ATOM 2572 O O . ARG A 1 318 ? 73.081 -18.751 -13.201 1.000 45.595 426 ARG A O 1
ATOM 2580 N N . LEU A 1 319 ? 72.384 -17.126 -11.802 1.000 48.860 427 LEU A N 1
ATOM 2581 C CA . LEU A 1 319 ? 71.638 -18.010 -10.912 1.000 46.133 427 LEU A CA 1
ATOM 2582 C C . LEU A 1 319 ? 70.228 -17.479 -10.719 1.000 50.011 427 LEU A C 1
ATOM 2583 O O . LEU A 1 319 ? 69.997 -16.280 -10.874 1.000 67.066 427 LEU A O 1
ATOM 2588 N N . SER A 1 320 ? 69.327 -18.378 -10.304 1.000 45.285 428 SER A N 1
ATOM 2589 C CA . SER A 1 320 ? 67.905 -18.092 -10.174 1.000 44.380 428 SER A CA 1
ATOM 2590 C C . SER A 1 320 ? 67.193 -19.274 -9.516 1.000 43.424 428 SER A C 1
ATOM 2591 O O . SER A 1 320 ? 67.728 -20.374 -9.437 1.000 41.338 428 SER A O 1
ATOM 2594 N N . GLU A 1 321 ? 65.949 -19.057 -9.100 1.000 43.634 429 GLU A N 1
ATOM 2595 C CA . GLU A 1 321 ? 65.182 -20.089 -8.427 1.000 48.999 429 GLU A CA 1
ATOM 2596 C C . GLU A 1 321 ? 65.172 -21.368 -9.255 1.000 48.295 429 GLU A C 1
ATOM 2597 O O . GLU A 1 321 ? 64.640 -21.358 -10.356 1.000 53.462 429 GLU A O 1
ATOM 2603 N N . GLY A 1 322 ? 65.765 -22.451 -8.714 1.000 51.204 430 GLY A N 1
ATOM 2604 C CA . GLY A 1 322 ? 65.658 -23.798 -9.275 1.000 45.503 430 GLY A CA 1
ATOM 2605 C C . GLY A 1 322 ? 66.991 -24.384 -9.754 1.000 45.771 430 GLY A C 1
ATOM 2606 O O . GLY A 1 322 ? 67.180 -25.592 -9.786 1.000 35.863 430 GLY A O 1
ATOM 2607 N N . ASP A 1 323 ? 67.932 -23.523 -10.150 1.000 58.944 431 ASP A N 1
ATOM 2608 C CA . ASP A 1 323 ? 69.186 -23.975 -10.738 1.000 57.291 431 ASP A CA 1
ATOM 2609 C C . ASP A 1 323 ? 69.943 -24.873 -9.770 1.000 59.211 431 ASP A C 1
ATOM 2610 O O . ASP A 1 323 ? 69.826 -24.722 -8.554 1.000 66.241 431 ASP A O 1
ATOM 2615 N N . ILE A 1 324 ? 70.718 -25.794 -10.352 1.000 57.753 432 ILE A N 1
ATOM 2616 C CA . ILE A 1 324 ? 71.731 -26.549 -9.639 1.000 51.227 432 ILE A CA 1
ATOM 2617 C C . ILE A 1 324 ? 73.086 -26.179 -10.229 1.000 48.209 432 ILE A C 1
ATOM 2618 O O . ILE A 1 324 ? 73.204 -25.893 -11.423 1.000 40.534 432 ILE A O 1
ATOM 2623 N N . PHE A 1 325 ? 74.090 -26.157 -9.354 1.000 45.354 433 PHE A N 1
ATOM 2624 C CA . PHE A 1 325 ? 75.469 -26.125 -9.783 1.000 49.686 433 PHE A CA 1
ATOM 2625 C C . PHE A 1 325 ? 76.245 -26.949 -8.766 1.000 52.331 433 PHE A C 1
ATOM 2626 O O . PHE A 1 325 ? 75.687 -27.303 -7.727 1.000 58.896 433 PHE A O 1
ATOM 2634 N N . VAL A 1 326 ? 77.501 -27.274 -9.093 1.000 45.438 434 VAL A N 1
ATOM 2635 C CA . VAL A 1 326 ? 78.264 -28.255 -8.339 1.000 42.256 434 VAL A CA 1
ATOM 2636 C C . VAL A 1 326 ? 79.628 -27.645 -8.063 1.000 40.672 434 VAL A C 1
ATOM 2637 O O . VAL A 1 326 ? 80.206 -27.042 -8.956 1.000 41.728 434 VAL A O 1
ATOM 2641 N N . ILE A 1 327 ? 80.159 -27.882 -6.861 1.000 41.268 435 ILE A N 1
ATOM 2642 C CA . ILE A 1 327 ? 81.488 -27.428 -6.493 1.000 40.637 435 ILE A CA 1
ATOM 2643 C C . ILE A 1 327 ? 82.416 -28.616 -6.250 1.000 43.918 435 ILE A C 1
ATOM 2644 O O . ILE A 1 327 ? 82.378 -29.224 -5.178 1.000 48.037 435 ILE A O 1
ATOM 2649 N N . PRO A 1 328 ? 83.248 -29.004 -7.245 1.000 42.003 436 PRO A N 1
ATOM 2650 C CA . PRO A 1 328 ? 84.342 -29.944 -7.020 1.000 41.763 436 PRO A CA 1
ATOM 2651 C C . PRO A 1 328 ? 85.192 -29.543 -5.815 1.000 39.470 436 PRO A C 1
ATOM 2652 O O . PRO A 1 328 ? 85.581 -28.381 -5.700 1.000 37.254 436 PRO A O 1
ATOM 2656 N N . ALA A 1 329 ? 85.452 -30.523 -4.941 1.000 34.173 437 ALA A N 1
ATOM 2657 C CA . ALA A 1 329 ? 86.494 -30.456 -3.931 1.000 36.679 437 ALA A CA 1
ATOM 2658 C C . ALA A 1 329 ? 87.692 -29.670 -4.437 1.000 36.506 437 ALA A C 1
ATOM 2659 O O . ALA A 1 329 ? 88.192 -29.924 -5.526 1.000 33.862 437 ALA A O 1
ATOM 2661 N N . GLY A 1 330 ? 88.156 -28.738 -3.600 1.000 38.929 438 GLY A N 1
ATOM 2662 C CA . GLY A 1 330 ? 89.407 -28.039 -3.824 1.000 38.727 438 GLY A CA 1
ATOM 2663 C C . GLY A 1 330 ? 89.219 -26.815 -4.715 1.000 42.168 438 GLY A C 1
ATOM 2664 O O . GLY A 1 330 ? 90.046 -25.905 -4.677 1.000 40.750 438 GLY A O 1
ATOM 2665 N N . TYR A 1 331 ? 88.145 -26.800 -5.520 1.000 43.490 439 TYR A N 1
ATOM 2666 C CA . TYR A 1 331 ? 87.938 -25.718 -6.469 1.000 45.852 439 TYR A CA 1
ATOM 2667 C C . TYR A 1 331 ? 87.407 -24.532 -5.689 1.000 44.732 439 TYR A C 1
ATOM 2668 O O . TYR A 1 331 ? 86.390 -24.657 -5.001 1.000 47.665 439 TYR A O 1
ATOM 2677 N N . PRO A 1 332 ? 88.126 -23.391 -5.723 1.000 43.889 440 PRO A N 1
ATOM 2678 C CA . PRO A 1 332 ? 87.629 -22.133 -5.172 1.000 47.712 440 PRO A CA 1
ATOM 2679 C C . PRO A 1 332 ? 86.340 -21.646 -5.813 1.000 45.684 440 PRO A C 1
ATOM 2680 O O . PRO A 1 332 ? 86.226 -21.667 -7.031 1.000 47.294 440 PRO A O 1
ATOM 2684 N N . ILE A 1 333 ? 85.412 -21.178 -4.969 1.000 47.117 441 ILE A N 1
ATOM 2685 C CA . ILE A 1 333 ? 84.115 -20.674 -5.403 1.000 45.288 441 ILE A CA 1
ATOM 2686 C C . ILE A 1 333 ? 83.837 -19.340 -4.702 1.000 46.799 441 ILE A C 1
ATOM 2687 O O . ILE A 1 333 ? 84.366 -19.061 -3.628 1.000 51.139 441 ILE A O 1
ATOM 2692 N N . SER A 1 334 ? 83.015 -18.506 -5.341 1.000 42.920 442 SER A N 1
ATOM 2693 C CA . SER A 1 334 ? 82.437 -17.327 -4.721 1.000 41.216 442 SER A CA 1
ATOM 2694 C C . SER A 1 334 ? 81.104 -17.062 -5.396 1.000 38.767 442 SER A C 1
ATOM 2695 O O . SER A 1 334 ? 80.954 -17.402 -6.563 1.000 38.396 442 SER A O 1
ATOM 2698 N N . VAL A 1 335 ? 80.169 -16.434 -4.671 1.000 41.579 443 VAL A N 1
ATOM 2699 C CA . VAL A 1 335 ? 78.779 -16.337 -5.107 1.000 42.399 443 VAL A CA 1
ATOM 2700 C C . VAL A 1 335 ? 78.223 -14.951 -4.768 1.000 49.377 443 VAL A C 1
ATOM 2701 O O . VAL A 1 335 ? 78.360 -14.480 -3.637 1.000 46.624 443 VAL A O 1
ATOM 2705 N N . ASN A 1 336 ? 77.583 -14.315 -5.761 1.000 56.668 444 ASN A N 1
ATOM 2706 C CA . ASN A 1 336 ? 77.114 -12.942 -5.657 1.000 56.501 444 ASN A CA 1
ATOM 2707 C C . ASN A 1 336 ? 75.657 -12.978 -5.229 1.000 58.520 444 ASN A C 1
ATOM 2708 O O . ASN A 1 336 ? 75.107 -14.058 -5.043 1.000 64.392 444 ASN A O 1
ATOM 2713 N N . ALA A 1 337 ? 75.034 -11.806 -5.092 1.000 60.167 445 ALA A N 1
ATOM 2714 C CA . ALA A 1 337 ? 73.592 -11.747 -4.903 1.000 62.238 445 ALA A CA 1
ATOM 2715 C C . ALA A 1 337 ? 73.044 -10.443 -5.475 1.000 55.888 445 ALA A C 1
ATOM 2716 O O . ALA A 1 337 ? 73.318 -9.376 -4.949 1.000 58.125 445 ALA A O 1
ATOM 2718 N N . SER A 1 338 ? 72.284 -10.552 -6.564 1.000 58.929 446 SER A N 1
ATOM 2719 C CA . SER A 1 338 ? 71.529 -9.433 -7.096 1.000 64.588 446 SER A CA 1
ATOM 2720 C C . SER A 1 338 ? 70.320 -9.236 -6.194 1.000 60.061 446 SER A C 1
ATOM 2721 O O . SER A 1 338 ? 70.067 -8.124 -5.740 1.000 53.543 446 SER A O 1
ATOM 2724 N N . SER A 1 339 ? 69.635 -10.358 -5.933 1.000 64.919 447 SER A N 1
ATOM 2725 C CA . SER A 1 339 ? 68.499 -10.459 -5.028 1.000 66.785 447 SER A CA 1
ATOM 2726 C C . SER A 1 339 ? 68.830 -11.453 -3.920 1.000 60.791 447 SER A C 1
ATOM 2727 O O . SER A 1 339 ? 69.743 -12.256 -4.095 1.000 50.802 447 SER A O 1
ATOM 2730 N N . ASN A 1 340 ? 68.065 -11.410 -2.815 1.000 61.893 448 ASN A N 1
ATOM 2731 C CA . ASN A 1 340 ? 68.329 -12.249 -1.654 1.000 63.122 448 ASN A CA 1
ATOM 2732 C C . ASN A 1 340 ? 68.413 -13.702 -2.108 1.000 62.259 448 ASN A C 1
ATOM 2733 O O . ASN A 1 340 ? 67.392 -14.317 -2.404 1.000 74.671 448 ASN A O 1
ATOM 2738 N N . LEU A 1 341 ? 69.646 -14.223 -2.153 1.000 49.190 449 LEU A N 1
ATOM 2739 C CA . LEU A 1 341 ? 69.943 -15.528 -2.709 1.000 41.639 449 LEU A CA 1
ATOM 2740 C C . LEU A 1 341 ? 70.019 -16.535 -1.567 1.000 47.849 449 LEU A C 1
ATOM 2741 O O . LEU A 1 341 ? 70.779 -16.314 -0.625 1.000 45.141 449 LEU A O 1
ATOM 2746 N N . ARG A 1 342 ? 69.220 -17.617 -1.663 1.000 53.530 450 ARG A N 1
ATOM 2747 C CA . ARG A 1 342 ? 69.194 -18.690 -0.669 1.000 56.595 450 ARG A CA 1
ATOM 2748 C C . ARG A 1 342 ? 69.605 -20.014 -1.312 1.000 53.649 450 ARG A C 1
ATOM 2749 O O . ARG A 1 342 ? 68.982 -20.439 -2.278 1.000 58.260 450 ARG A O 1
ATOM 2757 N N . LEU A 1 343 ? 70.636 -20.673 -0.762 1.000 48.562 451 LEU A N 1
ATOM 2758 C CA . LEU A 1 343 ? 71.200 -21.854 -1.389 1.000 44.250 451 LEU A CA 1
ATOM 2759 C C . LEU A 1 343 ? 71.100 -23.042 -0.441 1.000 42.141 451 LEU A C 1
ATOM 2760 O O . LEU A 1 343 ? 71.274 -22.876 0.752 1.000 38.071 451 LEU A O 1
ATOM 2765 N N . LEU A 1 344 ? 70.757 -24.221 -0.990 1.000 46.887 452 LEU A N 1
ATOM 2766 C CA . LEU A 1 344 ? 70.868 -25.513 -0.313 1.000 41.764 452 LEU A CA 1
ATOM 2767 C C . LEU A 1 344 ? 72.063 -26.284 -0.863 1.000 40.865 452 LEU A C 1
ATOM 2768 O O . LEU A 1 344 ? 72.190 -26.478 -2.081 1.000 40.630 452 LEU A O 1
ATOM 2773 N N . GLY A 1 345 ? 72.920 -26.731 0.061 1.000 38.081 453 GLY A N 1
ATOM 2774 C CA . GLY A 1 345 ? 74.157 -27.393 -0.291 1.000 41.188 453 GLY A CA 1
ATOM 2775 C C . GLY A 1 345 ? 74.107 -28.853 0.129 1.000 41.266 453 GLY A C 1
ATOM 2776 O O . GLY A 1 345 ? 73.973 -29.140 1.312 1.000 38.112 453 GLY A O 1
ATOM 2777 N N . PHE A 1 346 ? 74.196 -29.754 -0.855 1.000 41.071 454 PHE A N 1
ATOM 2778 C CA . PHE A 1 346 ? 74.507 -31.152 -0.602 1.000 40.830 454 PHE A CA 1
ATOM 2779 C C . PHE A 1 346 ? 76.001 -31.422 -0.794 1.000 48.329 454 PHE A C 1
ATOM 2780 O O . PHE A 1 346 ? 76.501 -31.515 -1.917 1.000 48.408 454 PHE A O 1
ATOM 2788 N N . GLY A 1 347 ? 76.711 -31.520 0.333 1.000 53.966 455 GLY A N 1
ATOM 2789 C CA . GLY A 1 347 ? 78.131 -31.807 0.340 1.000 52.184 455 GLY A CA 1
ATOM 2790 C C . GLY A 1 347 ? 78.362 -33.308 0.413 1.000 57.154 455 GLY A C 1
ATOM 2791 O O . GLY A 1 347 ? 78.160 -33.921 1.458 1.000 59.913 455 GLY A O 1
ATOM 2792 N N . ILE A 1 348 ? 78.774 -33.885 -0.715 1.000 57.689 456 ILE A N 1
ATOM 2793 C CA . ILE A 1 348 ? 79.242 -35.262 -0.757 1.000 53.413 456 ILE A CA 1
ATOM 2794 C C . ILE A 1 348 ? 80.649 -35.305 -0.166 1.000 50.733 456 ILE A C 1
ATOM 2795 O O . ILE A 1 348 ? 81.389 -34.325 -0.255 1.000 48.875 456 ILE A O 1
ATOM 2800 N N . ASN A 1 349 ? 81.002 -36.457 0.416 1.000 44.933 457 ASN A N 1
ATOM 2801 C CA . ASN A 1 349 ? 82.344 -36.727 0.901 1.000 42.255 457 ASN A CA 1
ATOM 2802 C C . ASN A 1 349 ? 82.699 -35.739 2.003 1.000 44.179 457 ASN A C 1
ATOM 2803 O O . ASN A 1 349 ? 83.864 -35.412 2.202 1.000 43.693 457 ASN A O 1
ATOM 2808 N N . ALA A 1 350 ? 81.679 -35.311 2.748 1.000 48.281 458 ALA A N 1
ATOM 2809 C CA . ALA A 1 350 ? 81.770 -34.126 3.585 1.000 50.917 458 ALA A CA 1
ATOM 2810 C C . ALA A 1 350 ? 82.387 -34.410 4.954 1.000 51.068 458 ALA A C 1
ATOM 2811 O O . ALA A 1 350 ? 82.733 -33.472 5.665 1.000 55.868 458 ALA A O 1
ATOM 2813 N N . TYR A 1 351 ? 82.493 -35.675 5.366 1.000 50.523 459 TYR A N 1
ATOM 2814 C CA . TYR A 1 351 ? 83.013 -35.954 6.695 1.000 51.211 459 TYR A CA 1
ATOM 2815 C C . TYR A 1 351 ? 84.476 -35.527 6.737 1.000 53.819 459 TYR A C 1
ATOM 2816 O O . TYR A 1 351 ? 85.278 -35.974 5.910 1.000 47.454 459 TYR A O 1
ATOM 2825 N N . GLU A 1 352 ? 84.758 -34.618 7.686 1.000 53.278 460 GLU A N 1
ATOM 2826 C CA . GLU A 1 352 ? 86.071 -34.035 7.926 1.000 52.858 460 GLU A CA 1
ATOM 2827 C C . GLU A 1 352 ? 86.356 -32.882 6.977 1.000 46.720 460 GLU A C 1
ATOM 2828 O O . GLU A 1 352 ? 87.496 -32.448 6.896 1.000 47.591 460 GLU A O 1
ATOM 2834 N N . ASN A 1 353 ? 85.340 -32.363 6.280 1.000 45.124 461 ASN A N 1
ATOM 2835 C CA . ASN A 1 353 ? 85.601 -31.280 5.352 1.000 43.806 461 ASN A CA 1
ATOM 2836 C C . ASN A 1 353 ? 86.096 -30.086 6.156 1.000 49.844 461 ASN A C 1
ATOM 2837 O O . ASN A 1 353 ? 85.844 -29.992 7.351 1.000 62.774 461 ASN A O 1
ATOM 2842 N N . GLN A 1 354 ? 86.823 -29.188 5.496 1.000 51.236 462 GLN A N 1
ATOM 2843 C CA . GLN A 1 354 ? 87.148 -27.897 6.071 1.000 45.869 462 GLN A CA 1
ATOM 2844 C C . GLN A 1 354 ? 87.111 -26.852 4.959 1.000 42.920 462 GLN A C 1
ATOM 2845 O O . GLN A 1 354 ? 87.827 -26.961 3.954 1.000 37.594 462 GLN A O 1
ATOM 2851 N N . ARG A 1 355 ? 86.252 -25.851 5.155 1.000 38.513 463 ARG A N 1
ATOM 2852 C CA . ARG A 1 355 ? 86.072 -24.797 4.177 1.000 38.967 463 ARG A CA 1
ATOM 2853 C C . ARG A 1 355 ? 87.161 -23.769 4.369 1.000 38.511 463 ARG A C 1
ATOM 2854 O O . ARG A 1 355 ? 87.222 -23.153 5.434 1.000 34.722 463 ARG A O 1
ATOM 2862 N N . ASN A 1 356 ? 88.011 -23.600 3.348 1.000 39.563 464 ASN A N 1
ATOM 2863 C CA . ASN A 1 356 ? 89.095 -22.636 3.461 1.000 41.653 464 ASN A CA 1
ATOM 2864 C C . ASN A 1 356 ? 88.735 -21.384 2.680 1.000 42.343 464 ASN A C 1
ATOM 2865 O O . ASN A 1 356 ? 88.770 -21.420 1.458 1.000 43.681 464 ASN A O 1
ATOM 2870 N N . PHE A 1 357 ? 88.352 -20.327 3.417 1.000 41.315 465 PHE A N 1
ATOM 2871 C CA . PHE A 1 357 ? 88.239 -18.984 2.879 1.000 46.014 465 PHE A CA 1
ATOM 2872 C C . PHE A 1 357 ? 89.636 -18.499 2.480 1.000 44.933 465 PHE A C 1
ATOM 2873 O O . PHE A 1 357 ? 90.641 -18.973 3.006 1.000 42.240 465 PHE A O 1
ATOM 2881 N N . LEU A 1 358 ? 89.672 -17.582 1.508 1.000 44.765 466 LEU A N 1
ATOM 2882 C CA . LEU A 1 358 ? 90.901 -17.096 0.900 1.000 46.093 466 LEU A CA 1
ATOM 2883 C C . LEU A 1 358 ? 91.012 -15.575 0.973 1.000 38.473 466 LEU A C 1
ATOM 2884 O O . LEU A 1 358 ? 91.985 -15.032 0.483 1.000 42.180 466 LEU A O 1
ATOM 2889 N N . ALA A 1 359 ? 90.001 -14.915 1.538 1.000 37.271 467 ALA A N 1
ATOM 2890 C CA . ALA A 1 359 ? 89.969 -13.479 1.750 1.000 39.911 467 ALA A CA 1
ATOM 2891 C C . ALA A 1 359 ? 89.338 -13.175 3.105 1.000 47.743 467 ALA A C 1
ATOM 2892 O O . ALA A 1 359 ? 88.674 -14.036 3.698 1.000 48.755 467 ALA A O 1
ATOM 2894 N N . GLY A 1 360 ? 89.548 -11.937 3.581 1.000 49.219 468 GLY A N 1
ATOM 2895 C CA . GLY A 1 360 ? 88.951 -11.494 4.833 1.000 49.004 468 GLY A CA 1
ATOM 2896 C C . GLY A 1 360 ? 89.708 -12.056 6.029 1.000 47.732 468 GLY A C 1
ATOM 2897 O O . GLY A 1 360 ? 90.823 -12.536 5.849 1.000 55.764 468 GLY A O 1
ATOM 2898 N N . SER A 1 361 ? 89.068 -12.018 7.210 1.000 47.900 469 SER A N 1
ATOM 2899 C CA . SER A 1 361 ? 89.745 -12.148 8.492 1.000 52.673 469 SER A CA 1
ATOM 2900 C C . SER A 1 361 ? 89.142 -13.246 9.364 1.000 57.696 469 SER A C 1
ATOM 2901 O O . SER A 1 361 ? 89.080 -13.056 10.578 1.000 63.552 469 SER A O 1
ATOM 2904 N N . GLU A 1 362 ? 88.712 -14.373 8.768 1.000 56.319 470 GLU A N 1
ATOM 2905 C CA . GLU A 1 362 ? 88.694 -15.645 9.485 1.000 56.177 470 GLU A CA 1
ATOM 2906 C C . GLU A 1 362 ? 88.929 -16.827 8.541 1.000 50.871 470 GLU A C 1
ATOM 2907 O O . GLU A 1 362 ? 88.686 -16.752 7.341 1.000 48.316 470 GLU A O 1
ATOM 2913 N N . ASP A 1 363 ? 89.418 -17.934 9.113 1.000 50.288 471 ASP A N 1
ATOM 2914 C CA . ASP A 1 363 ? 89.652 -19.168 8.380 1.000 42.443 471 ASP A CA 1
ATOM 2915 C C . ASP A 1 363 ? 90.346 -18.858 7.051 1.000 46.502 471 ASP A C 1
ATOM 2916 O O . ASP A 1 363 ? 90.140 -19.538 6.042 1.000 43.475 471 ASP A O 1
ATOM 2921 N N . ASN A 1 364 ? 91.214 -17.838 7.086 1.000 46.136 472 ASN A N 1
ATOM 2922 C CA . ASN A 1 364 ? 91.862 -17.300 5.905 1.000 44.787 472 ASN A CA 1
ATOM 2923 C C . ASN A 1 364 ? 93.236 -17.948 5.826 1.000 40.161 472 ASN A C 1
ATOM 2924 O O . ASN A 1 364 ? 94.132 -17.617 6.589 1.000 39.008 472 ASN A O 1
ATOM 2929 N N . VAL A 1 365 ? 93.369 -18.924 4.931 1.000 43.743 473 VAL A N 1
ATOM 2930 C CA . VAL A 1 365 ? 94.553 -19.766 4.908 1.000 42.646 473 VAL A CA 1
ATOM 2931 C C . VAL A 1 365 ? 95.684 -19.008 4.259 1.000 39.348 473 VAL A C 1
ATOM 2932 O O . VAL A 1 365 ? 96.824 -19.398 4.432 1.000 38.219 473 VAL A O 1
ATOM 2936 N N . ILE A 1 366 ? 95.363 -17.967 3.487 1.000 46.867 474 ILE A N 1
ATOM 2937 C CA . ILE A 1 366 ? 96.406 -17.178 2.855 1.000 52.350 474 ILE A CA 1
ATOM 2938 C C . ILE A 1 366 ? 97.199 -16.432 3.931 1.000 58.636 474 ILE A C 1
ATOM 2939 O O . ILE A 1 366 ? 98.424 -16.429 3.882 1.000 61.062 474 ILE A O 1
ATOM 2944 N N . ARG A 1 367 ? 96.489 -15.853 4.909 1.000 59.586 475 ARG A N 1
ATOM 2945 C CA . ARG A 1 367 ? 97.105 -15.102 5.991 1.000 63.305 475 ARG A CA 1
ATOM 2946 C C . ARG A 1 367 ? 97.796 -16.049 6.965 1.000 63.034 475 ARG A C 1
ATOM 2947 O O . ARG A 1 367 ? 98.781 -15.673 7.604 1.000 73.774 475 ARG A O 1
ATOM 2955 N N . GLN A 1 368 ? 97.253 -17.263 7.099 1.000 56.404 476 GLN A N 1
ATOM 2956 C CA . GLN A 1 368 ? 97.822 -18.252 7.999 1.000 54.820 476 GLN A CA 1
ATOM 2957 C C . GLN A 1 368 ? 99.218 -18.655 7.529 1.000 52.709 476 GLN A C 1
ATOM 2958 O O . GLN A 1 368 ? 99.944 -19.301 8.284 1.000 52.460 476 GLN A O 1
ATOM 2964 N N . LEU A 1 369 ? 99.600 -18.264 6.305 1.000 45.517 477 LEU A N 1
ATOM 2965 C CA . LEU A 1 369 ? 100.939 -18.554 5.808 1.000 51.410 477 LEU A CA 1
ATOM 2966 C C . LEU A 1 369 ? 102.026 -17.947 6.694 1.000 52.385 477 LEU A C 1
ATOM 2967 O O . LEU A 1 369 ? 101.789 -16.990 7.425 1.000 54.952 477 LEU A O 1
ATOM 2972 N N . ASP A 1 370 ? 103.228 -18.531 6.603 1.000 55.492 478 ASP A N 1
ATOM 2973 C CA . ASP A 1 370 ? 104.428 -17.967 7.197 1.000 61.161 478 ASP A CA 1
ATOM 2974 C C . ASP A 1 370 ? 104.692 -16.623 6.524 1.000 61.960 478 ASP A C 1
ATOM 2975 O O . ASP A 1 370 ? 104.618 -16.534 5.300 1.000 66.374 478 ASP A O 1
ATOM 2980 N N . ARG A 1 371 ? 105.014 -15.591 7.314 1.000 65.527 479 ARG A N 1
ATOM 2981 C CA . ARG A 1 371 ? 105.392 -14.288 6.772 1.000 71.731 479 ARG A CA 1
ATOM 2982 C C . ARG A 1 371 ? 106.294 -14.462 5.548 1.000 70.552 479 ARG A C 1
ATOM 2983 O O . ARG A 1 371 ? 105.944 -14.049 4.442 1.000 70.382 479 ARG A O 1
ATOM 2991 N N . GLU A 1 372 ? 107.435 -15.131 5.748 1.000 69.137 480 GLU A N 1
ATOM 2992 C CA . GLU A 1 372 ? 108.488 -15.155 4.745 1.000 62.384 480 GLU A CA 1
ATOM 2993 C C . GLU A 1 372 ? 108.057 -15.944 3.517 1.000 53.916 480 GLU A C 1
ATOM 2994 O O . GLU A 1 372 ? 108.796 -15.934 2.549 1.000 48.378 480 GLU A O 1
ATOM 3000 N N . VAL A 1 373 ? 106.926 -16.671 3.569 1.000 54.728 481 VAL A N 1
ATOM 3001 C CA . VAL A 1 373 ? 106.487 -17.461 2.423 1.000 53.031 481 VAL A CA 1
ATOM 3002 C C . VAL A 1 373 ? 105.576 -16.599 1.559 1.000 53.629 481 VAL A C 1
ATOM 3003 O O . VAL A 1 373 ? 105.679 -16.634 0.333 1.000 45.696 481 VAL A O 1
ATOM 3007 N N . LYS A 1 374 ? 104.673 -15.863 2.216 1.000 52.738 482 LYS A N 1
ATOM 3008 C CA . LYS A 1 374 ? 103.944 -14.790 1.562 1.000 55.232 482 LYS A CA 1
ATOM 3009 C C . LYS A 1 374 ? 104.926 -13.977 0.714 1.000 58.323 482 LYS A C 1
ATOM 3010 O O . LYS A 1 374 ? 104.696 -13.706 -0.467 1.000 52.831 482 LYS A O 1
ATOM 3016 N N . GLU A 1 375 ? 106.020 -13.595 1.385 1.000 60.073 483 GLU A N 1
ATOM 3017 C CA . GLU A 1 375 ? 107.202 -12.967 0.824 1.000 61.082 483 GLU A CA 1
ATOM 3018 C C . GLU A 1 375 ? 107.506 -13.596 -0.535 1.000 54.957 483 GLU A C 1
ATOM 3019 O O . GLU A 1 375 ? 107.427 -12.916 -1.553 1.000 58.904 483 GLU A O 1
ATOM 3025 N N . LEU A 1 376 ? 107.799 -14.908 -0.544 1.000 54.588 484 LEU A N 1
ATOM 3026 C CA . LEU A 1 376 ? 108.266 -15.620 -1.733 1.000 47.583 484 LEU A CA 1
ATOM 3027 C C . LEU A 1 376 ? 107.120 -15.940 -2.682 1.000 50.254 484 LEU A C 1
ATOM 3028 O O . LEU A 1 376 ? 107.372 -16.304 -3.820 1.000 57.934 484 LEU A O 1
ATOM 3033 N N . THR A 1 377 ? 105.874 -15.824 -2.221 1.000 52.306 485 THR A N 1
ATOM 3034 C CA . THR A 1 377 ? 104.738 -16.410 -2.911 1.000 53.255 485 THR A CA 1
ATOM 3035 C C . THR A 1 377 ? 104.130 -15.405 -3.883 1.000 59.378 485 THR A C 1
ATOM 3036 O O . THR A 1 377 ? 103.711 -15.780 -4.978 1.000 60.025 485 THR A O 1
ATOM 3040 N N . PHE A 1 378 ? 104.079 -14.135 -3.455 1.000 62.761 486 PHE A N 1
ATOM 3041 C CA . PHE A 1 378 ? 103.466 -13.073 -4.231 1.000 60.835 486 PHE A CA 1
ATOM 3042 C C . PHE A 1 378 ? 104.519 -12.018 -4.563 1.000 67.228 486 PHE A C 1
ATOM 3043 O O . PHE A 1 378 ? 105.517 -11.884 -3.854 1.000 79.136 486 PHE A O 1
ATOM 3051 N N . PRO A 1 379 ? 104.333 -11.231 -5.646 1.000 75.532 487 PRO A N 1
ATOM 3052 C CA . PRO A 1 379 ? 105.333 -10.241 -6.061 1.000 77.944 487 PRO A CA 1
ATOM 3053 C C . PRO A 1 379 ? 105.544 -9.081 -5.083 1.000 73.780 487 PRO A C 1
ATOM 3054 O O . PRO A 1 379 ? 106.646 -8.547 -4.984 1.000 71.530 487 PRO A O 1
ATOM 3058 N N . GLY A 1 380 ? 104.488 -8.697 -4.356 1.000 74.155 488 GLY A N 1
ATOM 3059 C CA . GLY A 1 380 ? 104.575 -7.644 -3.355 1.000 69.034 488 GLY A CA 1
ATOM 3060 C C . GLY A 1 380 ? 105.578 -7.965 -2.245 1.000 70.200 488 GLY A C 1
ATOM 3061 O O . GLY A 1 380 ? 105.945 -9.121 -2.029 1.000 69.055 488 GLY A O 1
ATOM 3062 N N . SER A 1 381 ? 106.031 -6.909 -1.562 1.000 69.789 489 SER A N 1
ATOM 3063 C CA . SER A 1 381 ? 106.795 -7.037 -0.334 1.000 66.195 489 SER A CA 1
ATOM 3064 C C . SER A 1 381 ? 105.917 -7.690 0.726 1.000 61.184 489 SER A C 1
ATOM 3065 O O . SER A 1 381 ? 104.703 -7.523 0.700 1.000 67.510 489 SER A O 1
ATOM 3068 N N . ALA A 1 382 ? 106.543 -8.391 1.674 1.000 57.868 490 ALA A N 1
ATOM 3069 C CA . ALA A 1 382 ? 105.833 -9.058 2.754 1.000 57.136 490 ALA A CA 1
ATOM 3070 C C . ALA A 1 382 ? 104.796 -8.127 3.376 1.000 60.971 490 ALA A C 1
ATOM 3071 O O . ALA A 1 382 ? 103.630 -8.493 3.516 1.000 60.089 490 ALA A O 1
ATOM 3073 N N . GLU A 1 383 ? 105.246 -6.918 3.734 1.000 68.230 491 GLU A N 1
ATOM 3074 C CA . GLU A 1 383 ? 104.443 -5.941 4.459 1.000 68.045 491 GLU A CA 1
ATOM 3075 C C . GLU A 1 383 ? 103.264 -5.481 3.592 1.000 52.913 491 GLU A C 1
ATOM 3076 O O . GLU A 1 383 ? 102.154 -5.287 4.085 1.000 40.913 491 GLU A O 1
ATOM 3082 N N . ASP A 1 384 ? 103.497 -5.330 2.286 1.000 53.259 492 ASP A N 1
ATOM 3083 C CA . ASP A 1 384 ? 102.431 -4.940 1.375 1.000 65.246 492 ASP A CA 1
ATOM 3084 C C . ASP A 1 384 ? 101.284 -5.959 1.366 1.000 66.272 492 ASP A C 1
ATOM 3085 O O . ASP A 1 384 ? 100.129 -5.591 1.152 1.000 67.890 492 ASP A O 1
ATOM 3090 N N . ILE A 1 385 ? 101.603 -7.236 1.607 1.000 69.949 493 ILE A N 1
ATOM 3091 C CA . ILE A 1 385 ? 100.634 -8.323 1.522 1.000 70.493 493 ILE A CA 1
ATOM 3092 C C . ILE A 1 385 ? 99.812 -8.425 2.815 1.000 61.205 493 ILE A C 1
ATOM 3093 O O . ILE A 1 385 ? 98.594 -8.640 2.764 1.000 49.590 493 ILE A O 1
ATOM 3098 N N . GLU A 1 386 ? 100.471 -8.286 3.977 1.000 54.158 494 GLU A N 1
ATOM 3099 C CA . GLU A 1 386 ? 99.745 -8.235 5.236 1.000 56.456 494 GLU A CA 1
ATOM 3100 C C . GLU A 1 386 ? 98.727 -7.097 5.196 1.000 61.293 494 GLU A C 1
ATOM 3101 O O . GLU A 1 386 ? 97.573 -7.266 5.592 1.000 61.233 494 GLU A O 1
ATOM 3107 N N . ARG A 1 387 ? 99.157 -5.928 4.714 1.000 60.338 495 ARG A N 1
ATOM 3108 C CA . ARG A 1 387 ? 98.257 -4.793 4.672 1.000 58.221 495 ARG A CA 1
ATOM 3109 C C . ARG A 1 387 ? 97.097 -5.129 3.748 1.000 49.060 495 ARG A C 1
ATOM 3110 O O . ARG A 1 387 ? 95.947 -5.040 4.159 1.000 49.624 495 ARG A O 1
ATOM 3118 N N . LEU A 1 388 ? 97.414 -5.532 2.513 1.000 46.778 496 LEU A N 1
ATOM 3119 C CA . LEU A 1 388 ? 96.386 -5.821 1.525 1.000 46.815 496 LEU A CA 1
ATOM 3120 C C . LEU A 1 388 ? 95.442 -6.860 2.098 1.000 50.153 496 LEU A C 1
ATOM 3121 O O . LEU A 1 388 ? 94.257 -6.603 2.294 1.000 51.976 496 LEU A O 1
ATOM 3126 N N . ILE A 1 389 ? 96.008 -8.025 2.410 1.000 55.406 497 ILE A N 1
ATOM 3127 C CA . ILE A 1 389 ? 95.216 -9.126 2.922 1.000 61.550 497 ILE A CA 1
ATOM 3128 C C . ILE A 1 389 ? 94.257 -8.595 3.977 1.000 54.646 497 ILE A C 1
ATOM 3129 O O . ILE A 1 389 ? 93.116 -9.033 4.007 1.000 50.161 497 ILE A O 1
ATOM 3134 N N . LYS A 1 390 ? 94.739 -7.647 4.803 1.000 61.497 498 LYS A N 1
ATOM 3135 C CA . LYS A 1 390 ? 94.008 -7.114 5.945 1.000 60.100 498 LYS A CA 1
ATOM 3136 C C . LYS A 1 390 ? 92.983 -6.052 5.550 1.000 62.662 498 LYS A C 1
ATOM 3137 O O . LYS A 1 390 ? 92.178 -5.648 6.393 1.000 65.933 498 LYS A O 1
ATOM 3143 N N . ASN A 1 391 ? 92.978 -5.617 4.282 1.000 58.795 499 ASN A N 1
ATOM 3144 C CA . ASN A 1 391 ? 92.050 -4.582 3.842 1.000 58.553 499 ASN A CA 1
ATOM 3145 C C . ASN A 1 391 ? 90.596 -5.070 3.846 1.000 59.792 499 ASN A C 1
ATOM 3146 O O . ASN A 1 391 ? 89.679 -4.254 3.772 1.000 59.034 499 ASN A O 1
ATOM 3151 N N . GLN A 1 392 ? 90.369 -6.385 3.916 1.000 62.739 500 GLN A N 1
ATOM 3152 C CA . GLN A 1 392 ? 89.016 -6.908 4.032 1.000 73.429 500 GLN A CA 1
ATOM 3153 C C . GLN A 1 392 ? 88.750 -7.369 5.471 1.000 76.711 500 GLN A C 1
ATOM 3154 O O . GLN A 1 392 ? 89.186 -8.444 5.882 1.000 77.292 500 GLN A O 1
ATOM 3160 N N . GLN A 1 393 ? 88.008 -6.552 6.231 1.000 72.223 501 GLN A N 1
ATOM 3161 C CA . GLN A 1 393 ? 87.879 -6.718 7.671 1.000 75.121 501 GLN A CA 1
ATOM 3162 C C . GLN A 1 393 ? 86.669 -7.596 7.996 1.000 69.079 501 GLN A C 1
ATOM 3163 O O . GLN A 1 393 ? 86.567 -8.158 9.089 1.000 58.309 501 GLN A O 1
ATOM 3169 N N . GLN A 1 394 ? 85.757 -7.703 7.023 1.000 70.681 502 GLN A N 1
ATOM 3170 C CA . GLN A 1 394 ? 84.644 -8.631 7.083 1.000 73.186 502 GLN A CA 1
ATOM 3171 C C . GLN A 1 394 ? 85.153 -10.037 6.757 1.000 74.826 502 GLN A C 1
ATOM 3172 O O . GLN A 1 394 ? 86.096 -10.213 5.983 1.000 68.143 502 GLN A O 1
ATOM 3178 N N . SER A 1 395 ? 84.508 -11.034 7.364 1.000 70.931 503 SER A N 1
ATOM 3179 C CA . SER A 1 395 ? 84.842 -12.428 7.151 1.000 70.707 503 SER A CA 1
ATOM 3180 C C . SER A 1 395 ? 83.651 -13.121 6.491 1.000 70.329 503 SER A C 1
ATOM 3181 O O . SER A 1 395 ? 82.512 -12.688 6.662 1.000 63.841 503 SER A O 1
ATOM 3184 N N . TYR A 1 396 ? 83.946 -14.157 5.691 1.000 66.733 504 TYR A N 1
ATOM 3185 C CA . TYR A 1 396 ? 82.951 -15.091 5.190 1.000 62.706 504 TYR A CA 1
ATOM 3186 C C . TYR A 1 396 ? 82.099 -14.443 4.096 1.000 59.044 504 TYR A C 1
ATOM 3187 O O . TYR A 1 396 ? 82.158 -14.861 2.944 1.000 58.104 504 TYR A O 1
ATOM 3196 N N . PHE A 1 397 ? 81.277 -13.453 4.458 1.000 63.280 505 PHE A N 1
ATOM 3197 C CA . PHE A 1 397 ? 80.576 -12.641 3.474 1.000 61.548 505 PHE A CA 1
ATOM 3198 C C . PHE A 1 397 ? 80.997 -11.177 3.586 1.000 55.086 505 PHE A C 1
ATOM 3199 O O . PHE A 1 397 ? 81.384 -10.725 4.660 1.000 50.440 505 PHE A O 1
ATOM 3207 N N . ALA A 1 398 ? 80.852 -10.448 2.472 1.000 51.693 506 ALA A N 1
ATOM 3208 C CA . ALA A 1 398 ? 81.170 -9.034 2.395 1.000 53.413 506 ALA A CA 1
ATOM 3209 C C . ALA A 1 398 ? 80.225 -8.343 1.410 1.000 57.141 506 ALA A C 1
ATOM 3210 O O . ALA A 1 398 ? 79.295 -8.961 0.893 1.000 54.166 506 ALA A O 1
ATOM 3212 N N . ASN A 1 399 ? 80.461 -7.043 1.185 1.000 61.704 507 ASN A N 1
ATOM 3213 C CA . ASN A 1 399 ? 79.735 -6.267 0.193 1.000 63.770 507 ASN A CA 1
ATOM 3214 C C . ASN A 1 399 ? 80.362 -6.506 -1.175 1.000 63.114 507 ASN A C 1
ATOM 3215 O O . ASN A 1 399 ? 81.589 -6.562 -1.281 1.000 56.947 507 ASN A O 1
ATOM 3220 N N . ALA A 1 400 ? 79.517 -6.585 -2.216 1.000 71.784 508 ALA A N 1
ATOM 3221 C CA . ALA A 1 400 ? 79.975 -6.924 -3.557 1.000 79.287 508 ALA A CA 1
ATOM 3222 C C . ALA A 1 400 ? 80.071 -5.707 -4.475 1.000 79.476 508 ALA A C 1
ATOM 3223 O O . ALA A 1 400 ? 80.171 -5.891 -5.682 1.000 84.511 508 ALA A O 1
ATOM 3225 N N . LEU A 1 401 ? 80.086 -4.488 -3.920 1.000 91.838 509 LEU A N 1
ATOM 3226 C CA . LEU A 1 401 ? 79.966 -3.269 -4.713 1.000 106.026 509 LEU A CA 1
ATOM 3227 C C . LEU A 1 401 ? 78.843 -3.438 -5.740 1.000 114.043 509 LEU A C 1
ATOM 3228 O O . LEU A 1 401 ? 79.081 -3.327 -6.945 1.000 113.945 509 LEU A O 1
ATOM 3233 N N . PRO A 1 402 ? 77.583 -3.685 -5.306 1.000 117.527 510 PRO A N 1
ATOM 3234 C CA . PRO A 1 402 ? 76.500 -4.051 -6.224 1.000 125.515 510 PRO A CA 1
ATOM 3235 C C . PRO A 1 402 ? 76.203 -2.991 -7.285 1.000 138.017 510 PRO A C 1
ATOM 3236 O O . PRO A 1 402 ? 76.664 -1.856 -7.171 1.000 140.920 510 PRO A O 1
ATOM 3240 N N . GLN A 1 403 ? 75.438 -3.378 -8.320 1.000 140.939 511 GLN A N 1
ATOM 3241 C CA . GLN A 1 403 ? 74.884 -2.419 -9.266 1.000 127.061 511 GLN A CA 1
ATOM 3242 C C . GLN A 1 403 ? 73.621 -1.822 -8.650 1.000 130.838 511 GLN A C 1
ATOM 3243 O O . GLN A 1 403 ? 73.013 -2.424 -7.764 1.000 133.762 511 GLN A O 1
ATOM 3249 N N . GLN A 1 404 ? 73.229 -0.635 -9.123 1.000 130.185 512 GLN A N 1
ATOM 3250 C CA . GLN A 1 404 ? 72.003 -0.016 -8.650 1.000 129.484 512 GLN A CA 1
ATOM 3251 C C . GLN A 1 404 ? 71.493 0.939 -9.730 1.000 128.927 512 GLN A C 1
ATOM 3252 O O . GLN A 1 404 ? 71.562 0.607 -10.914 1.000 127.408 512 GLN A O 1
ATOM 3258 N N . GLN A 1 405 ? 70.990 2.113 -9.318 1.000 131.601 513 GLN A N 1
ATOM 3259 C CA . GLN A 1 405 ? 70.328 3.052 -10.212 1.000 127.970 513 GLN A CA 1
ATOM 3260 C C . GLN A 1 405 ? 71.213 4.270 -10.482 1.000 129.169 513 GLN A C 1
ATOM 3261 O O . GLN A 1 405 ? 72.171 4.519 -9.751 1.000 133.255 513 GLN A O 1
ATOM 3267 N N . GLN A 1 406 ? 70.875 4.989 -11.567 1.000 125.892 514 GLN A N 1
ATOM 3268 C CA . GLN A 1 406 ? 71.334 6.342 -11.869 1.000 120.782 514 GLN A CA 1
ATOM 3269 C C . GLN A 1 406 ? 71.047 6.668 -13.332 1.000 127.825 514 GLN A C 1
ATOM 3270 O O . GLN A 1 406 ? 71.735 6.182 -14.232 1.000 121.583 514 GLN A O 1
ATOM 3276 N N . GLN A 1 407 ? 70.038 7.525 -13.541 1.000 123.800 515 GLN A N 1
ATOM 3277 C CA . GLN A 1 407 ? 69.512 7.807 -14.865 1.000 124.505 515 GLN A CA 1
ATOM 3278 C C . GLN A 1 407 ? 68.984 6.500 -15.462 1.000 125.676 515 GLN A C 1
ATOM 3279 O O . GLN A 1 407 ? 69.269 6.181 -16.617 1.000 127.365 515 GLN A O 1
ATOM 3285 N N . SER A 1 408 ? 68.206 5.753 -14.660 1.000 117.067 516 SER A N 1
ATOM 3286 C CA . SER A 1 408 ? 67.879 4.369 -14.973 1.000 119.209 516 SER A CA 1
ATOM 3287 C C . SER A 1 408 ? 66.498 3.990 -14.442 1.000 119.116 516 SER A C 1
ATOM 3288 O O . SER A 1 408 ? 66.084 4.461 -13.384 1.000 129.444 516 SER A O 1
ATOM 3291 N N . GLU A 1 409 ? 65.817 3.101 -15.179 1.000 111.025 517 GLU A N 1
ATOM 3292 C CA . GLU A 1 409 ? 64.538 2.537 -14.775 1.000 110.136 517 GLU A CA 1
ATOM 3293 C C . GLU A 1 409 ? 64.361 1.168 -15.442 1.000 106.567 517 GLU A C 1
ATOM 3294 O O . GLU A 1 409 ? 63.954 0.236 -14.724 1.000 92.077 517 GLU A O 1
#

InterPro domains:
  IPR006045 Cupin 1 [PF00190] (153-237)
  IPR006045 Cupin 1 [PF00190] (332-486)
  IPR006045 Cupin 1 [SM00835] (115-273)
  IPR006045 Cupin 1 [SM00835] (332-494)
  IPR011051 RmlC-like cupin domain superfamily [SSF51182] (103-503)
  IPR014710 RmlC-like jelly roll fold [G3DSA:2.60.120.10] (108-320)
  IPR014710 RmlC-like jelly roll fold [G3DSA:2.60.120.10] (321-508)
  IPR050253 Seed Storage and Functional Proteins [PTHR31189] (14-507)

Secondary structure (DSSP, 8-state):
--S--TTEE-GGGEEEEEE-SSEEEEEEPPTTSS-SS--TTSS-EEEEEEE-SSEEE--BEESEEEEEEEEES-EEEEEE-SS-EEEEEE-TTEEEEE-TT-EEEEE---SS--EEEEEEEEESSBTTB--EE-S---SS---GGGGS-HHHHHHHHTS-HHHHIIIII----------------SBTBSSSSEEE--HHHHHHHHTS-B---S---S-SSS-EETTSS--SEEETTEEEEEE-GGG-TTTTTTT-EEEEEEEPTTEEEEEEEESS-EEEEEEEE--EEEEEEEE--------EEEEEEEE-TT-EEEE-TT-EEEEE-SS-EEEEEEEET-TT--EEE-SSSSSBTTTTS-HHHHHHHSSS-HHHHHHHHHT--S-SEEE------SS--

Sequence (401 aa):
RRQRNPYHFNSQRFQTLYKNRNGKIRVLERFDQRTNRLENLQNYRIVEFQSKPNTLILPKKHSDADYVIVVLNGRATITIVNPDRRQAYNLEYGDALRIPAGSTSYILNPDDNQKKLRVVKLAIPINNPGYFYDFYPSSTKDQQSYFSGFSRNTLEATFNTRYEEIQRILLGNEDEQEYEEQRRGQEQSHQDEGVIVRVSREQIQELTKYAQSSSGKDKPSQSGPFNLRSNEPIYSNKYGNFYEITPDRNPQVQDLDISLTFTEINEGALLLPHYNSKAIFIVVVGEGNGKYELVGIRDQQEPEEVRRYSARLSEGDIFVIPAGYPISVNASSNLRLLGFGINAYENQRNFLAGSEDNVIRQLDREVKELTFPGSAEDIERLIKNQQQSYFANALPQQQQQSE

CATH classification: 2.60.120.10 (+1 more: 2.60.120.10)

Nearest PDB structures (foldseek):
  8ofd-assembly1_A  TM=1.003E+00  e=5.031E-82  Lupinus albus
  2ea7-assembly1_B  TM=9.689E-01  e=2.326E-52  Vigna angularis
  3smh-assembly1_D  TM=9.668E-01  e=1.036E-51  Arachis hypogaea
  5yjs-assembly2_B  TM=9.459E-01  e=2.391E-42  Capsicum annuum
  1dgw-assembly1_A  TM=9.742E-01  e=1.805E-20  Canavalia ensiformis

B-factor: mean 64.55, std 23.03, range [30.74, 159.56]

Organism: Lupinus albus (NCBI:txid3870)